Protein AF-A0A518LMN0-F1 (afdb_monomer)

Foldseek 3Di:
DALLPCQLDPDDPPQDAVDAQAQDDLDEDDVVVPDDDDRNHPLCRQPVDAAAHEYEYQDDDENEYPEERENECGENYEYEQLNHPAQTYAYEQAEYEYELYESYHYALYEFADQPHDPVDPPDAPTERYEYYYDPNGYESYEDAQAEFENGLAESYEHEDRYARYEYALAEWAFYAPPHHQATYHYDDDAGDLRHEYEYALYEQFLGEPNSDEDEAAEEYEAALYEFYDYLEQHAWAHNVFAATYQYEAELYEYEWEFDDDPPGTFTHFNYAADEDCGRDDDDPPDPHHYHHFQPLRYEYDQYHYWYAYLVVQDIDDQPDPPSQQRDDDPDVVRPDRDGRDDCRNHDHDHDDRDPDDHDRSVCSLVSSLVRHHSFNPDPDGDHDPVRVLRSQRSVSGNPGPPSDRPPCPPDPCPVAWDEWAWDPPDFAAEAAAQKDKTFTDHIPLFQKKFKFKDQDPDRDDTDDMDRDRIDIHHDHDAQGKMKMWMWGAHPVGHIDIYDIGIYTHD

Solvent-accessible surface area (backbone atoms only — not comparable to full-atom values): 25318 Å² total; per-residue (Å²): 71,54,72,32,69,58,30,61,52,83,64,57,94,77,48,45,75,91,66,47,44,55,18,66,45,46,59,63,59,38,68,94,78,66,45,73,83,48,85,33,12,58,59,34,54,46,69,73,50,79,66,41,36,29,38,42,28,44,31,51,42,65,32,49,36,74,46,73,45,58,41,60,72,41,42,44,37,36,39,33,18,61,64,19,66,69,58,27,28,30,37,22,40,26,29,39,33,43,29,30,27,34,23,32,38,41,29,20,38,31,26,22,16,36,51,64,59,91,89,66,78,83,67,81,72,31,23,9,34,36,39,38,11,74,86,84,16,28,32,22,28,34,41,35,24,23,27,28,14,22,1,27,15,25,8,37,32,56,38,31,38,35,34,25,40,29,45,27,25,19,29,37,28,19,7,13,68,97,48,58,14,14,17,35,30,25,82,88,59,62,35,29,76,62,23,35,39,35,41,32,30,23,36,35,18,36,20,47,32,54,31,29,32,46,32,9,48,15,38,37,42,40,30,32,28,37,39,23,46,41,67,37,41,33,46,41,26,16,51,71,30,59,38,40,40,32,30,33,44,36,18,26,39,39,41,34,50,37,45,73,52,106,83,56,68,42,62,54,41,66,59,45,35,38,69,35,97,73,21,60,76,70,59,98,82,54,96,64,40,37,20,38,70,75,70,40,29,38,17,73,47,70,56,45,73,46,38,33,37,69,89,79,49,42,76,48,81,65,97,54,91,49,89,64,46,67,64,68,54,96,45,92,75,72,87,56,90,63,70,39,41,55,73,57,38,53,25,92,65,69,65,95,67,52,63,52,92,79,65,57,48,88,51,30,56,63,52,23,75,73,58,33,13,31,52,39,88,55,99,78,53,44,74,46,72,65,59,45,48,48,57,45,44,48,63,69,46,80,81,38,65,71,82,66,48,20,54,60,84,55,61,69,85,78,81,44,17,35,62,33,46,78,56,35,75,48,74,68,37,66,66,36,60,44,62,39,64,38,33,36,51,82,42,39,66,45,64,35,33,40,33,26,66,39,76,58,83,81,78,84,63,77,70,49,74,41,77,57,53,59,49,75,50,67,86,50,61,63,71,35,61,35,37,35,37,41,28,22,24,26,94,83,73,38,71,22,63,31,71,81,39,34,34,24,25,68

Secondary structure (DSSP, 8-state):
--GGGGTTSS--TT--TTSPEEE-------GGGTPPP-TTSHHIIIIIS-SSEEEEE---EEEE-SS-EEEES-EEEEEE-TT--SS-EEEESS-EEEES-EEEEEES-EEETTS--TT----TT--SEEEE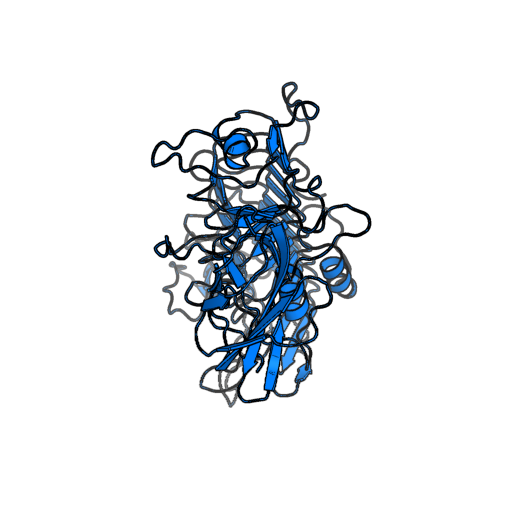EEEEEEEEEEEES-EEEEESSEEEEEEEEEEEEEEES-EEEEEBTTS--EEEE--SS---TT-EEEEES-EEES--EEEEEEESSSEEEEES-EEE--SSSEEEE-SSSS---EEEEES-EEEEEPEEETTEEEPPPSEE-EEESS-PPPPTT-SS-EEETT---EEEES-EEEEEETTTTEEEPPS-S-TT-----SSSS------SS-GGGB-SSPPS--------HHHHHHHHHHH-SS--SSSSPPP-HHHHHHHHHHT--TTSPP---BS--S---SSS--PPEEEESPTTEEEE-SSEEEEEEPPSS-SEEEEEEESSSS--S--EEESSSEEEE-SPPTT-EEEEEEEEE-TT--EEEPPPEEEEE-

Mean predicted aligned error: 13.54 Å

Radius of gyration: 25.13 Å; Cα contacts (8 Å, |Δi|>4): 1481; chains: 1; bounding box: 76×49×68 Å

Structure (mmCIF, N/CA/C/O backbone):
data_AF-A0A518LMN0-F1
#
_entry.id   AF-A0A518LMN0-F1
#
loop_
_atom_site.group_PDB
_atom_site.id
_atom_site.type_symbol
_atom_site.label_atom_id
_atom_site.label_alt_id
_atom_site.label_comp_id
_atom_site.label_asym_id
_atom_site.label_entity_id
_atom_site.label_seq_id
_atom_site.pdbx_PDB_ins_code
_atom_site.Cartn_x
_atom_site.Cartn_y
_atom_site.Cartn_z
_atom_site.occupancy
_atom_site.B_iso_or_equiv
_atom_site.auth_seq_id
_atom_site.auth_comp_id
_atom_site.auth_asym_id
_atom_site.auth_atom_id
_atom_site.pdbx_PDB_model_num
ATOM 1 N N . MET A 1 1 ? 21.928 -3.573 5.465 1.00 40.38 1 MET A N 1
ATOM 2 C CA . MET A 1 1 ? 20.722 -4.036 6.125 1.00 40.38 1 MET A CA 1
ATOM 3 C C . MET A 1 1 ? 19.732 -2.904 5.926 1.00 40.38 1 MET A C 1
ATOM 5 O O . MET A 1 1 ? 20.201 -1.773 5.931 1.00 40.38 1 MET A O 1
ATOM 9 N N . GLY A 1 2 ? 18.452 -3.187 5.622 1.00 37.78 2 GLY A N 1
ATOM 10 C CA . GLY A 1 2 ? 17.406 -2.208 5.219 1.00 37.78 2 GLY A CA 1
ATOM 11 C C . GLY A 1 2 ? 17.440 -0.852 5.948 1.00 37.78 2 GLY A C 1
A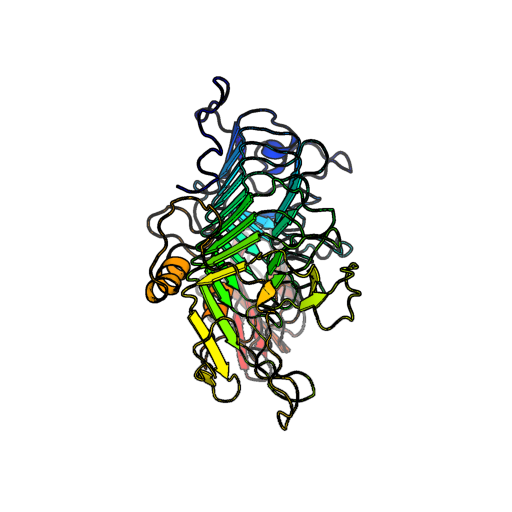TOM 12 O O . GLY A 1 2 ? 17.620 -0.848 7.163 1.00 37.78 2 GLY A O 1
ATOM 13 N N . TRP A 1 3 ? 17.234 0.280 5.251 1.00 48.94 3 TRP A N 1
ATOM 14 C CA . TRP A 1 3 ? 17.321 1.637 5.838 1.00 48.94 3 TRP A CA 1
ATOM 15 C C . TRP A 1 3 ? 16.289 1.904 6.938 1.00 48.94 3 TRP A C 1
ATOM 17 O O . TRP A 1 3 ? 16.571 2.699 7.824 1.00 48.94 3 TRP A O 1
ATOM 27 N N . ALA A 1 4 ? 15.135 1.235 6.940 1.00 51.00 4 ALA A N 1
ATOM 28 C CA . ALA A 1 4 ? 14.146 1.409 8.002 1.00 51.00 4 ALA A CA 1
ATOM 29 C C . ALA A 1 4 ? 14.319 0.450 9.193 1.00 51.00 4 ALA A C 1
ATOM 31 O O . ALA A 1 4 ? 13.495 0.478 10.095 1.00 51.00 4 ALA A O 1
ATOM 32 N N . LYS A 1 5 ? 15.407 -0.338 9.295 1.00 58.00 5 LYS A N 1
ATOM 33 C CA . LYS A 1 5 ? 15.722 -1.075 10.544 1.00 58.00 5 LYS A CA 1
ATOM 34 C C . LYS A 1 5 ? 15.899 -0.163 11.772 1.00 58.00 5 LYS A C 1
ATOM 36 O O . LYS A 1 5 ? 15.928 -0.674 12.888 1.00 58.00 5 LYS A O 1
ATOM 41 N N . TYR A 1 6 ? 16.039 1.149 11.567 1.00 56.25 6 TYR A N 1
ATOM 42 C CA . TYR A 1 6 ? 16.053 2.147 12.637 1.00 56.25 6 TYR A CA 1
ATOM 43 C C . TYR A 1 6 ? 14.663 2.510 13.151 1.00 56.25 6 TYR A C 1
ATOM 45 O O . TYR A 1 6 ? 14.564 2.969 14.283 1.00 56.25 6 TYR A O 1
ATOM 53 N N . ALA A 1 7 ? 13.602 2.285 12.368 1.00 62.97 7 ALA A N 1
ATOM 54 C CA . ALA A 1 7 ? 12.252 2.503 12.856 1.00 62.97 7 ALA A CA 1
ATOM 55 C C . ALA A 1 7 ? 12.039 1.609 14.073 1.00 62.97 7 ALA A C 1
ATOM 57 O O . ALA A 1 7 ? 12.182 0.384 13.996 1.00 62.97 7 ALA A O 1
ATOM 58 N N . PHE A 1 8 ? 11.716 2.239 15.201 1.00 75.19 8 PHE A N 1
ATOM 59 C CA . PHE A 1 8 ? 11.552 1.552 16.479 1.00 75.19 8 PHE A CA 1
ATOM 60 C C . PHE A 1 8 ? 12.832 0.942 17.079 1.00 75.19 8 PHE A C 1
ATOM 62 O O . PHE A 1 8 ? 12.748 0.143 18.015 1.00 75.19 8 PHE A O 1
ATOM 69 N N . HIS A 1 9 ? 14.014 1.309 16.581 1.00 69.81 9 HIS A N 1
ATOM 70 C CA . HIS A 1 9 ? 15.275 1.004 17.251 1.00 69.81 9 HIS A CA 1
ATOM 71 C C . HIS A 1 9 ? 15.355 1.819 18.544 1.00 69.81 9 HIS A C 1
ATOM 73 O O . HIS A 1 9 ? 15.104 3.017 18.518 1.00 69.81 9 HIS A O 1
ATOM 79 N N . GLU A 1 10 ? 15.674 1.165 19.664 1.00 79.56 10 GLU A N 1
ATOM 80 C CA . GLU A 1 10 ? 15.768 1.809 20.986 1.00 79.56 10 GLU A CA 1
ATOM 81 C C . GLU A 1 10 ? 14.533 2.669 21.337 1.00 79.56 10 GLU A C 1
ATOM 83 O O . GLU A 1 10 ? 14.646 3.886 21.501 1.00 79.56 10 GLU A O 1
ATOM 88 N N . PRO A 1 11 ? 13.331 2.066 21.458 1.00 85.12 11 PRO A N 1
ATOM 89 C CA . PRO A 1 11 ? 12.142 2.827 21.813 1.00 85.12 11 PRO A CA 1
ATOM 90 C C . PRO A 1 11 ? 12.338 3.532 23.165 1.00 85.12 11 PRO A C 1
ATOM 92 O O . PRO A 1 11 ? 13.039 3.010 24.042 1.00 85.12 11 PRO A O 1
ATOM 95 N N . PRO A 1 12 ? 11.722 4.709 23.364 1.00 89.25 12 PRO A N 1
ATOM 96 C CA . PRO A 1 12 ? 11.921 5.486 24.577 1.00 89.25 12 PRO A CA 1
ATOM 97 C C . PRO A 1 12 ? 11.398 4.728 25.804 1.00 89.25 12 PRO A C 1
ATOM 99 O O . PRO A 1 12 ? 10.526 3.866 25.702 1.00 89.25 12 PRO A O 1
ATOM 102 N N . SER A 1 13 ? 11.904 5.059 26.996 1.00 89.38 13 SER A N 1
ATOM 103 C CA . SER A 1 13 ? 11.555 4.353 28.241 1.00 89.38 13 SER A CA 1
ATOM 104 C C . SER A 1 13 ? 10.067 4.414 28.603 1.00 89.38 13 SER A C 1
ATOM 106 O O . SER A 1 13 ? 9.601 3.600 29.395 1.00 89.38 13 SER A O 1
ATOM 108 N N . ASN A 1 14 ? 9.326 5.362 28.025 1.00 88.25 14 ASN A N 1
ATOM 109 C CA . ASN A 1 14 ? 7.880 5.500 28.162 1.00 88.25 14 ASN A CA 1
ATOM 110 C C . ASN A 1 14 ? 7.071 4.743 27.090 1.00 88.25 14 ASN A C 1
ATOM 112 O O . ASN A 1 14 ? 5.850 4.868 27.071 1.00 88.25 14 ASN A O 1
ATOM 116 N N . TYR A 1 15 ? 7.709 3.961 26.216 1.00 90.94 15 TYR A N 1
ATOM 117 C CA . TYR A 1 15 ? 7.020 3.018 25.340 1.00 90.94 15 TYR A CA 1
ATOM 118 C C . TYR A 1 15 ? 6.738 1.713 26.095 1.00 90.94 15 TYR A C 1
ATOM 120 O O . TYR A 1 15 ? 7.644 0.920 26.366 1.00 90.94 15 TYR A O 1
ATOM 128 N N . TYR A 1 16 ? 5.466 1.468 26.414 1.00 89.19 16 TYR A N 1
ATOM 129 C CA . TYR A 1 16 ? 5.036 0.306 27.195 1.00 89.19 16 TYR A CA 1
ATOM 130 C C . TYR A 1 16 ? 4.212 -0.671 26.340 1.00 89.19 16 TYR A C 1
ATOM 132 O O . TYR A 1 16 ? 2.983 -0.612 26.341 1.00 89.19 16 TYR A O 1
ATOM 140 N N . PRO A 1 17 ? 4.840 -1.629 25.631 1.00 86.94 17 PRO A N 1
ATOM 141 C CA . PRO A 1 17 ? 4.113 -2.567 24.768 1.00 86.94 17 PRO A CA 1
ATOM 142 C C . PRO A 1 17 ? 3.190 -3.525 25.542 1.00 86.94 17 PRO A C 1
ATOM 144 O O . PRO A 1 17 ? 2.320 -4.153 24.945 1.00 86.94 17 PRO A O 1
ATOM 147 N N . SER A 1 18 ? 3.361 -3.645 26.864 1.00 89.44 18 SER A N 1
ATOM 148 C CA . SER A 1 18 ? 2.467 -4.394 27.756 1.00 89.44 18 SER A CA 1
ATOM 149 C C . SER A 1 18 ? 1.136 -3.685 28.035 1.00 89.44 18 SER A C 1
ATOM 151 O O . SER A 1 18 ? 0.217 -4.325 28.541 1.00 89.44 18 SER A O 1
ATOM 153 N N . MET A 1 19 ? 1.018 -2.396 27.699 1.00 92.06 19 MET A N 1
ATOM 154 C CA . MET A 1 19 ? -0.193 -1.584 27.850 1.00 92.06 19 MET A CA 1
ATOM 155 C C . MET A 1 19 ? -0.598 -0.984 26.491 1.00 92.06 19 MET A C 1
ATOM 157 O O . MET A 1 19 ? -0.478 0.223 26.288 1.00 92.06 19 MET A O 1
ATOM 161 N N . PRO A 1 20 ? -1.017 -1.815 25.518 1.00 96.44 20 PRO A N 1
ATOM 162 C CA . PRO A 1 20 ? -1.385 -1.324 24.196 1.00 96.44 20 PRO A CA 1
ATOM 163 C C . PRO A 1 20 ? -2.714 -0.559 24.216 1.00 96.44 20 PRO A C 1
ATOM 165 O O . PRO A 1 20 ? -3.603 -0.878 25.007 1.00 96.44 20 PRO A O 1
ATOM 168 N N . CYS A 1 21 ? -2.897 0.356 23.262 1.00 97.75 21 CYS A N 1
ATOM 169 C CA . CYS A 1 21 ? -4.238 0.781 22.873 1.00 97.75 21 CYS A CA 1
ATOM 170 C C . CYS A 1 21 ? -4.867 -0.335 22.038 1.00 97.75 21 CYS A C 1
ATOM 172 O O . CYS A 1 21 ? -4.325 -0.719 20.997 1.00 97.75 21 CYS A O 1
ATOM 174 N N . VAL A 1 22 ? -5.960 -0.912 22.528 1.00 98.00 22 VAL A N 1
ATOM 175 C CA . VAL A 1 22 ? -6.594 -2.076 21.905 1.00 98.00 22 VAL A CA 1
ATOM 176 C C . VAL A 1 22 ? -7.774 -1.623 21.063 1.00 98.00 22 VAL A C 1
ATOM 178 O O . VAL A 1 22 ? -8.731 -1.076 21.599 1.00 98.00 22 VAL A O 1
ATOM 181 N N . VAL A 1 23 ? -7.733 -1.930 19.767 1.00 98.25 23 VAL A N 1
ATOM 182 C CA . VAL A 1 23 ? -8.883 -1.764 18.873 1.00 98.25 23 VAL A CA 1
ATOM 183 C C . VAL A 1 23 ? -9.710 -3.045 18.906 1.00 98.25 23 VAL A C 1
ATOM 185 O O . VAL A 1 23 ? -9.227 -4.114 18.512 1.00 98.25 23 VAL A O 1
ATOM 188 N N . SER A 1 24 ? -10.931 -2.950 19.421 1.00 95.94 24 SER A N 1
ATOM 189 C CA . SER A 1 24 ? -11.830 -4.071 19.715 1.00 95.94 24 SER A CA 1
ATOM 190 C C . SER A 1 24 ? -13.135 -4.045 18.919 1.00 95.94 24 SER A C 1
ATOM 192 O O . SER A 1 24 ? -13.810 -5.072 18.857 1.00 95.94 24 SER A O 1
ATOM 194 N N . ASN A 1 25 ? -13.471 -2.921 18.285 1.00 95.50 25 ASN A N 1
ATOM 195 C CA . ASN A 1 25 ? -14.646 -2.756 17.432 1.00 95.50 25 ASN A CA 1
ATOM 196 C C . ASN A 1 25 ? -14.272 -2.089 16.095 1.00 95.50 25 ASN A C 1
ATOM 198 O O . ASN A 1 25 ? -13.157 -1.590 15.928 1.00 95.50 25 ASN A O 1
ATOM 202 N N . GLY A 1 26 ? -15.200 -2.147 15.137 1.00 95.31 26 GLY A N 1
ATOM 203 C CA . GLY A 1 26 ? -15.067 -1.533 13.813 1.00 95.31 26 GLY A CA 1
ATOM 204 C C . GLY A 1 26 ? -15.773 -0.185 13.688 1.00 95.31 26 GLY A C 1
ATOM 205 O O . GLY A 1 26 ? -15.900 0.321 12.575 1.00 95.31 26 GLY A O 1
ATOM 206 N N . ASP A 1 27 ? -16.254 0.366 14.805 1.00 96.00 27 ASP A N 1
ATOM 207 C CA . ASP A 1 27 ? -16.996 1.620 14.816 1.00 96.00 27 ASP A CA 1
ATOM 208 C C . ASP A 1 27 ? -16.055 2.796 14.522 1.00 96.00 27 ASP A C 1
ATOM 210 O O . ASP A 1 27 ? -14.865 2.767 14.850 1.00 96.00 27 ASP A O 1
ATOM 214 N N . ASP A 1 28 ? -16.600 3.849 13.919 1.00 96.50 28 ASP A N 1
ATOM 215 C CA . ASP A 1 28 ? -15.906 5.115 13.697 1.00 96.50 28 ASP A CA 1
ATOM 216 C C . ASP A 1 28 ? -16.814 6.290 14.073 1.00 96.50 28 ASP A C 1
ATOM 218 O O . ASP A 1 28 ? -18.045 6.202 13.990 1.00 96.50 28 ASP A O 1
ATOM 222 N N . TYR A 1 29 ? -16.198 7.403 14.458 1.00 95.00 29 TYR A N 1
ATOM 223 C CA . TYR A 1 29 ? -16.876 8.660 14.763 1.00 95.00 29 TYR A CA 1
ATOM 224 C C . TYR A 1 29 ? -16.308 9.793 13.906 1.00 95.00 29 TYR A C 1
ATOM 226 O O . TYR A 1 29 ? -15.174 9.727 13.440 1.00 95.00 29 TYR A O 1
ATOM 234 N N . ASN A 1 30 ? -17.103 10.831 13.658 1.00 93.62 30 ASN A N 1
ATOM 235 C CA . ASN A 1 30 ? -16.689 11.996 12.891 1.00 93.62 30 ASN A CA 1
ATOM 236 C C . ASN A 1 30 ? -16.416 13.201 13.815 1.00 93.62 30 ASN A C 1
ATOM 238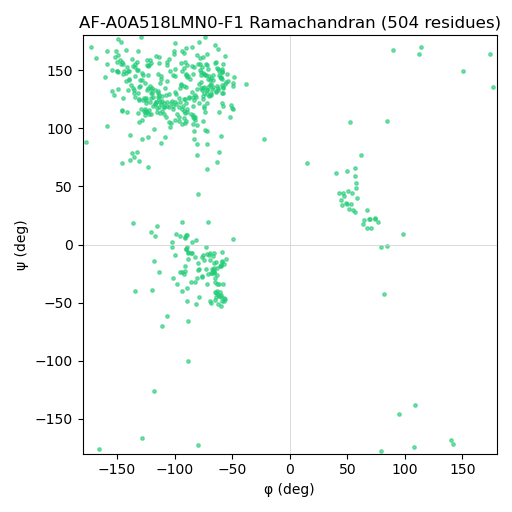 O O . ASN A 1 30 ? -17.361 13.898 14.211 1.00 93.62 30 ASN A O 1
ATOM 242 N N . PRO A 1 31 ? -15.139 13.502 14.123 1.00 92.12 31 PRO A N 1
ATOM 243 C CA . PRO A 1 31 ? -14.789 14.647 14.959 1.00 92.12 31 PRO A CA 1
ATOM 244 C C . PRO A 1 31 ? -15.137 15.995 14.305 1.00 92.12 31 PRO A C 1
ATOM 246 O O . PRO A 1 31 ? -15.363 16.972 15.012 1.00 92.12 31 PRO A O 1
ATOM 249 N N . GLU A 1 32 ? -15.260 16.071 12.972 1.00 90.12 32 GLU A N 1
ATOM 250 C CA . GLU A 1 32 ? -15.580 17.319 12.253 1.00 90.12 32 GLU A CA 1
ATOM 251 C C . GLU A 1 32 ? -17.001 17.829 12.540 1.00 90.12 32 GLU A C 1
ATOM 253 O O . GLU A 1 32 ? -17.289 19.014 12.362 1.00 90.12 32 GLU A O 1
ATOM 258 N N . ILE A 1 33 ? -17.886 16.946 13.007 1.00 92.44 33 ILE A N 1
ATOM 259 C CA . ILE A 1 33 ? -19.251 17.279 13.433 1.00 92.44 33 ILE A CA 1
ATOM 260 C C . ILE A 1 33 ? -19.474 17.030 14.932 1.00 92.44 33 ILE A C 1
ATOM 262 O O . ILE A 1 33 ? -20.616 17.043 15.387 1.00 92.44 33 ILE A O 1
ATOM 266 N N . ASN A 1 34 ? -18.391 16.875 15.702 1.00 94.06 34 ASN A N 1
ATOM 267 C CA . ASN A 1 34 ? -18.394 16.647 17.151 1.00 94.06 34 ASN A CA 1
ATOM 268 C C . ASN A 1 34 ? -19.174 15.394 17.590 1.00 94.06 34 ASN A C 1
ATOM 270 O O . ASN A 1 34 ? -19.890 15.431 18.591 1.00 94.06 34 ASN A O 1
ATOM 274 N N . GLU A 1 35 ? -19.070 14.288 16.848 1.00 96.56 35 GLU A N 1
ATOM 275 C CA . GLU A 1 35 ? -19.486 12.995 17.399 1.00 96.56 35 GLU A CA 1
ATOM 276 C C . GLU A 1 35 ? -18.561 12.593 18.560 1.00 96.56 35 GLU A C 1
ATOM 278 O O . GLU A 1 35 ? -17.353 12.826 18.507 1.00 96.56 35 GLU A O 1
ATOM 283 N N . GLU A 1 36 ? -19.133 11.989 19.604 1.00 97.69 36 GLU A N 1
ATOM 284 C CA . GLU A 1 36 ? -18.381 11.558 20.787 1.00 97.69 36 GLU A CA 1
ATOM 285 C C . GLU A 1 36 ? -17.337 10.483 20.432 1.00 97.69 36 GLU A C 1
ATOM 287 O O . GLU A 1 36 ? -17.670 9.533 19.711 1.00 97.69 36 GLU A O 1
ATOM 292 N N . PRO A 1 37 ? -16.100 10.578 20.961 1.00 98.00 37 PRO A N 1
ATOM 293 C CA . PRO A 1 37 ? -15.084 9.557 20.754 1.00 98.00 37 PRO A CA 1
ATOM 294 C C . PRO A 1 37 ? -15.521 8.172 21.237 1.00 98.00 37 PRO A C 1
ATOM 296 O O . PRO A 1 37 ? -16.044 8.005 22.340 1.00 98.00 37 PRO A O 1
ATOM 299 N N . ILE A 1 38 ? -15.253 7.152 20.421 1.00 98.44 38 ILE A N 1
ATOM 300 C CA . ILE A 1 38 ? -15.635 5.764 20.709 1.00 98.44 38 ILE A CA 1
ATOM 301 C C . ILE A 1 38 ? -14.408 4.986 21.187 1.00 98.44 38 ILE A C 1
ATOM 303 O O . ILE A 1 38 ? -13.555 4.603 20.384 1.00 98.44 38 ILE A O 1
ATOM 307 N N . GLU A 1 39 ? -14.313 4.716 22.490 1.00 97.69 39 GLU A N 1
ATOM 308 C CA . GLU A 1 39 ? -13.253 3.863 23.041 1.00 97.69 39 GLU A CA 1
ATOM 309 C C . GLU A 1 39 ? -13.229 2.478 22.369 1.00 97.69 39 GLU A C 1
ATOM 311 O O . GLU A 1 39 ? -14.259 1.866 22.078 1.00 97.69 39 GLU A O 1
ATOM 316 N N . GLY A 1 40 ? -12.024 1.965 22.111 1.00 97.12 40 GLY A N 1
ATOM 317 C CA . GLY A 1 40 ? -11.833 0.690 21.414 1.00 97.12 40 GLY A CA 1
ATOM 318 C C . GLY A 1 40 ? -11.983 0.757 19.889 1.00 97.12 40 GLY A C 1
ATOM 319 O O . GLY A 1 40 ? -11.757 -0.263 19.235 1.00 97.12 40 GLY A O 1
ATOM 320 N N . SER A 1 41 ? -12.303 1.921 19.315 1.00 98.56 41 SER A N 1
ATOM 321 C CA . SER A 1 41 ? -12.217 2.156 17.867 1.00 98.56 41 SER A CA 1
ATOM 322 C C . SER A 1 41 ? -10.775 2.413 17.416 1.00 98.56 41 SER A C 1
ATOM 324 O O . SER A 1 41 ? -9.901 2.793 18.205 1.00 98.56 41 SER A O 1
ATOM 326 N N . LEU A 1 42 ? -10.515 2.244 16.114 1.00 98.62 42 LEU A N 1
ATOM 327 C CA . LEU A 1 42 ? -9.215 2.592 15.536 1.00 98.62 42 LEU A CA 1
ATOM 328 C C . LEU A 1 42 ? -8.947 4.096 15.635 1.00 98.62 42 LEU A C 1
ATOM 330 O O . LEU A 1 42 ? -7.831 4.478 15.984 1.00 98.62 42 LEU A O 1
ATOM 334 N N . ARG A 1 43 ? -9.959 4.935 15.372 1.00 98.44 43 ARG A N 1
ATOM 335 C CA . ARG A 1 43 ? -9.821 6.391 15.454 1.00 98.44 43 ARG A CA 1
ATOM 336 C C . ARG A 1 43 ? -9.421 6.848 16.843 1.00 98.44 43 ARG A C 1
ATOM 338 O O . ARG A 1 43 ? -8.452 7.587 16.958 1.00 98.44 43 ARG A O 1
ATOM 345 N N . TYR A 1 44 ? -10.057 6.319 17.884 1.00 98.69 44 TYR A N 1
ATOM 346 C CA . TYR A 1 44 ? -9.708 6.657 19.262 1.00 98.69 44 TYR A CA 1
ATOM 347 C C . TYR A 1 44 ? -8.226 6.381 19.567 1.00 98.69 44 TYR A C 1
ATOM 349 O O . TYR A 1 44 ? -7.516 7.236 20.093 1.00 98.69 44 TYR A O 1
ATOM 357 N N . CYS A 1 45 ? -7.712 5.210 19.175 1.00 98.50 45 CYS A N 1
ATOM 358 C CA . CYS A 1 45 ? -6.301 4.872 19.392 1.00 98.50 45 CYS A CA 1
ATOM 359 C C . CYS A 1 45 ? -5.310 5.745 18.601 1.00 98.50 45 CYS A C 1
ATOM 361 O O . CYS A 1 45 ? -4.138 5.840 18.983 1.00 98.50 45 CYS A O 1
ATOM 363 N N . ILE A 1 46 ? -5.755 6.331 17.490 1.00 98.44 46 ILE A N 1
ATOM 364 C CA . ILE A 1 46 ? -4.936 7.161 16.606 1.00 98.44 46 ILE A CA 1
ATOM 365 C C . ILE A 1 46 ? -4.977 8.631 17.033 1.00 98.44 46 ILE A C 1
ATOM 367 O O . ILE A 1 46 ? -3.907 9.221 17.151 1.00 98.44 46 ILE A O 1
ATOM 371 N N . GLU A 1 47 ? -6.166 9.187 17.283 1.00 97.50 47 GLU A N 1
ATOM 372 C CA . GLU A 1 47 ? -6.398 10.631 17.445 1.00 97.50 47 GLU A CA 1
ATOM 373 C C . GLU A 1 47 ? -6.537 11.067 18.919 1.00 97.50 47 GLU A C 1
ATOM 375 O O . GLU A 1 47 ? -6.144 12.182 19.249 1.00 97.50 47 GLU A O 1
ATOM 380 N N . GLU A 1 48 ? -7.012 10.202 19.828 1.00 97.31 48 GLU A N 1
ATOM 381 C CA . GLU A 1 48 ? -7.224 10.567 21.248 1.00 97.31 48 GLU A CA 1
ATOM 382 C C . GLU A 1 48 ? -6.065 10.141 22.158 1.00 97.31 48 GLU A C 1
ATOM 384 O O . GLU A 1 48 ? -5.739 10.803 23.147 1.00 97.31 48 GLU A O 1
ATOM 389 N N . VAL A 1 49 ? -5.426 9.010 21.846 1.00 96.69 49 VAL A N 1
ATOM 390 C CA . VAL A 1 49 ? -4.271 8.511 22.604 1.00 96.69 49 VAL A CA 1
ATOM 391 C C . VAL A 1 49 ? -2.994 9.068 21.990 1.00 96.69 49 VAL A C 1
ATOM 393 O O . VAL A 1 49 ? -2.745 8.851 20.810 1.00 96.69 49 VAL A O 1
ATOM 396 N N . THR A 1 50 ? -2.153 9.723 22.792 1.00 95.06 50 THR A N 1
ATOM 397 C CA . THR A 1 50 ? -0.922 10.392 22.329 1.00 95.06 50 THR A CA 1
ATOM 398 C C . THR A 1 50 ? 0.352 9.737 22.865 1.00 95.06 50 THR A C 1
ATOM 400 O O . THR A 1 50 ? 0.336 8.999 23.856 1.00 95.06 50 THR A O 1
ATOM 403 N N . GLY A 1 51 ? 1.482 10.013 22.210 1.00 94.69 51 GLY A N 1
ATOM 404 C CA . GLY A 1 51 ? 2.809 9.549 22.615 1.00 94.69 51 GLY A CA 1
ATOM 405 C C . GLY A 1 51 ? 3.134 8.094 22.232 1.00 94.69 51 GLY A C 1
ATOM 406 O O . GLY A 1 51 ? 2.327 7.409 21.595 1.00 94.69 51 GLY A O 1
ATOM 407 N N . PRO A 1 52 ? 4.327 7.591 22.612 1.00 96.50 52 PRO A N 1
ATOM 408 C CA . PRO A 1 52 ? 4.809 6.272 22.200 1.00 96.50 52 PRO A CA 1
ATOM 409 C C . PRO A 1 52 ? 3.861 5.140 22.602 1.00 96.50 52 PRO A C 1
ATOM 411 O O . PRO A 1 52 ? 3.624 4.913 23.789 1.00 96.50 52 PRO A O 1
ATOM 414 N N . ARG A 1 53 ? 3.339 4.386 21.625 1.00 96.81 53 ARG A N 1
ATOM 415 C CA . ARG A 1 53 ? 2.297 3.380 21.886 1.00 96.81 53 ARG A CA 1
ATOM 416 C C . ARG A 1 53 ? 2.254 2.239 20.878 1.00 96.81 53 ARG A C 1
ATOM 418 O O . ARG A 1 53 ? 2.585 2.385 19.702 1.00 96.81 53 ARG A O 1
ATOM 425 N N . LEU A 1 54 ? 1.817 1.080 21.365 1.00 97.44 54 LEU A N 1
ATOM 426 C CA . LEU A 1 54 ? 1.396 -0.042 20.532 1.00 97.44 54 LEU A CA 1
ATOM 427 C C . LEU A 1 54 ? -0.116 0.058 20.327 1.00 97.44 54 LEU A C 1
ATOM 429 O O . LEU A 1 54 ? -0.873 -0.077 21.285 1.00 97.44 54 LEU A O 1
ATOM 433 N N . ILE A 1 55 ? -0.547 0.245 19.086 1.00 98.31 55 ILE A N 1
ATOM 434 C CA . ILE A 1 55 ? -1.936 0.094 18.662 1.00 98.31 55 ILE A CA 1
ATOM 435 C C . ILE A 1 55 ? -2.116 -1.351 18.202 1.00 98.31 55 ILE A C 1
ATOM 437 O O . ILE A 1 55 ? -1.636 -1.771 17.144 1.00 98.31 55 ILE A O 1
ATOM 441 N N . LYS A 1 56 ? -2.771 -2.129 19.060 1.00 96.62 56 LYS A N 1
ATOM 442 C CA . LYS A 1 56 ? -3.043 -3.549 18.869 1.00 96.62 56 LYS A CA 1
ATOM 443 C C . LYS A 1 56 ? -4.447 -3.709 18.299 1.00 96.62 56 LYS A C 1
ATOM 445 O O . LYS A 1 56 ? -5.427 -3.547 19.025 1.00 96.62 56 LYS A O 1
ATOM 450 N N . VAL A 1 57 ? -4.545 -4.049 17.017 1.00 96.81 57 VAL A N 1
ATOM 451 C CA . VAL A 1 57 ? -5.838 -4.248 16.359 1.00 96.81 57 VAL A CA 1
ATOM 452 C C . VAL A 1 57 ? -6.262 -5.706 16.494 1.00 96.81 57 VAL A C 1
ATOM 454 O O . VAL A 1 57 ? -5.690 -6.591 15.863 1.00 96.81 57 VAL A O 1
ATOM 457 N N . ASN A 1 58 ? -7.245 -5.950 17.365 1.00 93.06 58 ASN A N 1
ATOM 458 C CA . ASN A 1 58 ? -7.857 -7.268 17.562 1.00 93.06 58 ASN A CA 1
ATOM 459 C C . ASN A 1 58 ? -9.109 -7.451 16.698 1.00 93.06 58 ASN A C 1
ATOM 461 O O . ASN A 1 58 ? -9.518 -8.584 16.442 1.00 93.06 58 ASN A O 1
ATOM 465 N N . TYR A 1 59 ? -9.742 -6.349 16.296 1.00 91.88 59 TYR A N 1
ATOM 466 C CA . TYR A 1 59 ? -10.940 -6.383 15.474 1.00 91.88 59 TYR A CA 1
ATOM 467 C C . TYR A 1 59 ? -10.649 -6.997 14.095 1.00 91.88 59 TYR A C 1
ATOM 469 O O . TYR A 1 59 ? -9.681 -6.633 13.426 1.00 91.88 59 TYR A O 1
ATOM 477 N N . ASN A 1 60 ? -11.497 -7.938 13.679 1.00 88.88 60 ASN A N 1
ATOM 478 C CA . ASN A 1 60 ? -11.485 -8.537 12.349 1.00 88.88 60 ASN A CA 1
ATOM 479 C C . ASN A 1 60 ? -12.739 -8.093 11.599 1.00 88.88 60 ASN A C 1
ATOM 481 O O . ASN A 1 60 ? -13.846 -8.386 12.048 1.00 88.88 60 ASN A O 1
ATOM 485 N N . GLY A 1 61 ? -12.559 -7.431 10.460 1.00 87.12 61 GLY A N 1
ATOM 486 C CA . GLY A 1 61 ? -13.663 -6.911 9.664 1.00 87.12 61 GLY A CA 1
ATOM 487 C C . GLY A 1 61 ? -13.375 -5.534 9.082 1.00 87.12 61 GLY A C 1
ATOM 488 O O . GLY A 1 61 ? -12.238 -5.051 9.093 1.00 87.12 61 GLY A O 1
ATOM 489 N N . GLU A 1 62 ? -14.432 -4.924 8.558 1.00 90.50 62 GLU A N 1
ATOM 490 C CA . GLU A 1 62 ? -14.419 -3.568 8.020 1.00 90.50 62 GLU A CA 1
ATOM 491 C C . GLU A 1 62 ? -14.399 -2.536 9.158 1.00 90.50 62 GLU A C 1
ATOM 493 O O . GLU A 1 62 ? -15.230 -2.576 10.058 1.00 90.50 62 GLU A O 1
ATOM 498 N N . ILE A 1 63 ? -13.451 -1.603 9.095 1.00 94.25 63 ILE A N 1
ATOM 499 C CA . ILE A 1 63 ? -13.404 -0.377 9.893 1.00 94.25 63 ILE A CA 1
ATOM 500 C C . ILE A 1 63 ? -13.723 0.753 8.918 1.00 94.25 63 ILE A C 1
ATOM 502 O O . ILE A 1 63 ? -12.844 1.238 8.196 1.00 94.25 63 ILE A O 1
ATOM 506 N N . ARG A 1 64 ? -15.004 1.109 8.834 1.00 91.31 64 ARG A N 1
ATOM 507 C CA . ARG A 1 64 ? -15.484 2.091 7.862 1.00 91.31 64 ARG A CA 1
ATOM 508 C C . ARG A 1 64 ? -15.293 3.497 8.405 1.00 91.31 64 ARG A C 1
ATOM 510 O O . ARG A 1 64 ? -15.981 3.900 9.337 1.00 91.31 64 ARG A O 1
ATOM 517 N N . LEU A 1 65 ? -14.390 4.253 7.792 1.00 91.81 65 LEU A N 1
ATOM 518 C CA . LEU A 1 65 ? -14.114 5.620 8.208 1.00 91.81 65 LEU A CA 1
ATOM 519 C C . LEU A 1 65 ? -15.217 6.583 7.749 1.00 91.81 65 LEU A C 1
ATOM 521 O O . LEU A 1 65 ? -15.586 6.595 6.574 1.00 91.81 65 LEU A O 1
ATOM 525 N N . LYS A 1 66 ? -15.687 7.443 8.657 1.00 89.88 66 LYS A N 1
ATOM 526 C CA . LYS A 1 66 ? -16.629 8.538 8.374 1.00 89.88 66 LYS A CA 1
ATOM 527 C C . LYS A 1 66 ? -15.948 9.776 7.779 1.00 89.88 66 LYS A C 1
ATOM 529 O O . LYS A 1 66 ? -16.568 10.525 7.031 1.00 89.88 66 LYS A O 1
ATOM 534 N N . THR A 1 67 ? -14.677 9.994 8.112 1.00 89.50 67 THR A N 1
ATOM 535 C CA . THR A 1 67 ? -13.796 11.028 7.539 1.00 89.50 67 THR A CA 1
ATOM 536 C C . THR A 1 67 ? -12.347 10.530 7.547 1.00 89.50 67 THR A C 1
ATOM 538 O O . THR A 1 67 ? -12.062 9.441 8.045 1.00 89.50 67 THR A O 1
ATOM 541 N N . TRP A 1 68 ? -11.408 11.304 7.003 1.00 90.81 68 TRP A N 1
ATOM 542 C CA . TRP A 1 68 ? -9.979 10.987 7.041 1.00 90.81 68 TRP A CA 1
ATOM 543 C C . TRP A 1 68 ? -9.522 10.623 8.454 1.00 90.81 68 TRP A C 1
ATOM 545 O O . TRP A 1 68 ? -9.876 11.295 9.421 1.00 90.81 68 TRP A O 1
ATOM 555 N N . LEU A 1 69 ? -8.714 9.574 8.558 1.00 96.00 69 LEU A N 1
ATOM 556 C CA . LEU A 1 69 ? -8.093 9.161 9.810 1.00 96.00 69 LEU A CA 1
ATOM 557 C C . LEU A 1 69 ? -6.613 9.526 9.770 1.00 96.00 69 LEU A C 1
ATOM 559 O O . LEU A 1 69 ? -5.906 9.110 8.846 1.00 96.00 69 LEU A O 1
ATOM 563 N N . ARG A 1 70 ? -6.148 10.327 10.733 1.00 95.56 70 ARG A N 1
ATOM 564 C CA . ARG A 1 70 ? -4.813 10.935 10.674 1.00 95.56 70 ARG A CA 1
ATOM 565 C C . ARG A 1 70 ? -4.000 10.597 11.916 1.00 95.56 70 ARG A C 1
ATOM 567 O O . ARG A 1 70 ? -4.308 11.050 13.008 1.00 95.56 70 ARG A O 1
ATOM 574 N N . LEU A 1 71 ? -2.914 9.851 11.728 1.00 98.12 71 LEU A N 1
ATOM 575 C CA . LEU A 1 71 ? -1.813 9.835 12.683 1.00 98.12 71 LEU A CA 1
ATOM 576 C C . LEU A 1 71 ? -0.906 11.023 12.351 1.00 98.12 71 LEU A C 1
ATOM 578 O O . LEU A 1 71 ? -0.259 11.016 11.301 1.00 98.12 71 LEU A O 1
ATOM 582 N N . GLU A 1 72 ? -0.895 12.044 13.202 1.00 97.00 72 GLU A N 1
ATOM 583 C CA . GLU A 1 72 ? -0.240 13.324 12.922 1.00 97.00 72 GLU A CA 1
ATOM 584 C C . GLU A 1 72 ? 0.664 13.764 14.076 1.00 97.00 72 GLU A C 1
ATOM 586 O O . GLU A 1 72 ? 0.266 13.661 15.231 1.00 97.00 72 GLU A O 1
ATOM 591 N N . ASP A 1 73 ? 1.878 14.230 13.756 1.00 96.69 73 ASP A N 1
ATOM 592 C CA . ASP A 1 73 ? 2.869 14.753 14.716 1.00 96.69 73 ASP A CA 1
ATOM 593 C C . ASP A 1 73 ? 3.229 13.783 15.864 1.00 96.69 73 ASP A C 1
ATOM 595 O O . ASP A 1 73 ? 3.619 14.176 16.966 1.00 96.69 73 ASP A O 1
ATOM 599 N N . GLU A 1 74 ? 3.142 12.480 15.595 1.00 96.06 74 GLU A N 1
ATOM 600 C CA . GLU A 1 74 ? 3.384 11.418 16.569 1.00 96.06 74 GLU A CA 1
ATOM 601 C C . GLU A 1 74 ? 4.732 10.724 16.351 1.00 96.06 74 GLU A C 1
ATOM 603 O O . GLU A 1 74 ? 5.354 10.778 15.283 1.00 96.06 74 GLU A O 1
ATOM 608 N N . SER A 1 75 ? 5.232 10.059 17.394 1.00 94.62 75 SER A N 1
ATOM 609 C CA . SER A 1 75 ? 6.477 9.296 17.299 1.00 94.62 75 SER A CA 1
ATOM 610 C C . SER A 1 75 ? 6.448 7.996 18.085 1.00 94.62 75 SER A C 1
ATOM 612 O O . SER A 1 75 ? 5.844 7.923 19.152 1.00 94.62 75 SER A O 1
ATOM 614 N N . TYR A 1 76 ? 7.153 6.978 17.578 1.00 95.50 76 TYR A N 1
ATOM 615 C CA . TYR A 1 76 ? 7.212 5.641 18.184 1.00 95.50 76 TYR A CA 1
ATOM 616 C C . TYR A 1 76 ? 5.822 5.007 18.335 1.00 95.50 76 TYR A C 1
ATOM 618 O O . TYR A 1 76 ? 5.438 4.531 19.408 1.00 95.50 76 TYR A O 1
ATOM 626 N N . VAL A 1 77 ? 5.077 4.962 17.228 1.00 97.50 77 VAL A N 1
ATOM 627 C CA . VAL A 1 77 ? 3.781 4.275 17.154 1.00 97.50 77 VAL A CA 1
ATOM 628 C C . VAL A 1 77 ? 3.899 3.016 16.301 1.00 97.50 77 VAL A C 1
ATOM 630 O O . VAL A 1 77 ? 4.279 3.068 15.130 1.00 97.50 77 VAL A O 1
ATOM 633 N N . LYS A 1 78 ? 3.569 1.864 16.893 1.00 96.81 78 LYS A N 1
ATOM 634 C CA . LYS A 1 78 ? 3.410 0.603 16.158 1.00 96.81 78 LYS A CA 1
ATOM 635 C C . LYS A 1 78 ? 1.923 0.312 16.001 1.00 96.81 78 LYS A C 1
ATOM 637 O O . LYS A 1 78 ? 1.236 0.153 17.001 1.00 96.81 78 LYS A O 1
ATOM 642 N N . ILE A 1 79 ? 1.451 0.172 14.769 1.00 97.94 79 ILE A N 1
ATOM 643 C CA . ILE A 1 79 ? 0.087 -0.233 14.421 1.00 97.94 79 ILE A CA 1
ATOM 644 C C . ILE A 1 79 ? 0.163 -1.626 13.816 1.00 97.94 79 ILE A C 1
ATOM 646 O O . ILE A 1 79 ? 0.902 -1.852 12.855 1.00 97.94 79 ILE A O 1
ATOM 650 N N . THR A 1 80 ? -0.563 -2.580 14.391 1.00 95.75 80 THR A N 1
ATOM 651 C CA . THR A 1 80 ? -0.483 -3.968 13.936 1.00 95.75 80 THR A CA 1
ATOM 652 C C . THR A 1 80 ? -1.819 -4.689 14.024 1.00 95.75 80 THR A C 1
ATOM 654 O O . THR A 1 80 ? -2.430 -4.756 15.094 1.00 95.75 80 THR A O 1
ATOM 657 N N . GLY A 1 81 ? -2.242 -5.260 12.896 1.00 94.00 81 GLY A N 1
ATOM 658 C CA . GLY A 1 81 ? -3.386 -6.167 12.812 1.00 94.00 81 GLY A CA 1
ATOM 659 C C . GLY A 1 81 ? -3.038 -7.637 13.021 1.00 94.00 81 GLY A C 1
ATOM 660 O O . GLY A 1 81 ? -3.914 -8.479 12.876 1.00 94.00 81 GLY A O 1
ATOM 661 N N . GLU A 1 82 ? -1.799 -7.968 13.414 1.00 90.69 82 GLU A N 1
ATOM 662 C CA . GLU A 1 82 ? -1.343 -9.358 13.623 1.00 90.69 82 GLU A CA 1
ATOM 663 C C . GLU A 1 82 ? -2.175 -10.159 14.640 1.00 90.69 82 GLU A C 1
ATOM 665 O O . GLU A 1 82 ? -2.078 -11.383 14.688 1.00 90.69 82 GLU A O 1
ATOM 670 N N . TYR A 1 83 ? -2.970 -9.467 15.460 1.00 87.69 83 TYR A N 1
ATOM 671 C CA . TYR A 1 83 ? -3.796 -10.045 16.516 1.00 87.69 83 TYR A CA 1
ATOM 672 C C . TYR A 1 83 ? -5.267 -10.219 16.132 1.00 87.69 83 TYR A C 1
ATOM 674 O O . TYR A 1 83 ? -6.012 -10.845 16.889 1.00 87.69 83 TYR A O 1
ATOM 682 N N . ALA A 1 84 ? -5.696 -9.687 14.987 1.00 85.69 84 ALA A N 1
ATOM 683 C CA . ALA A 1 84 ? -7.011 -9.990 14.449 1.00 85.69 84 ALA A CA 1
ATOM 684 C C . ALA A 1 84 ? -7.066 -11.467 14.041 1.00 85.69 84 ALA A C 1
ATOM 686 O O . ALA A 1 84 ? -6.075 -12.039 13.598 1.00 85.69 84 ALA A O 1
ATOM 687 N N . THR A 1 85 ? -8.222 -12.108 14.195 1.00 71.00 85 THR A N 1
ATOM 688 C CA . THR A 1 85 ? -8.420 -13.503 13.769 1.00 71.00 85 THR A CA 1
ATOM 689 C C . THR A 1 85 ? -9.244 -13.521 12.488 1.00 71.00 85 THR A C 1
ATOM 691 O O . THR A 1 85 ? -10.281 -12.878 12.449 1.00 71.00 85 THR A O 1
ATOM 694 N N . GLY A 1 86 ? -8.819 -14.230 11.438 1.00 75.62 86 GLY A N 1
ATOM 695 C CA . GLY A 1 86 ? -9.560 -14.308 10.169 1.00 75.62 86 GLY A CA 1
ATOM 696 C C . GLY A 1 86 ? -8.885 -13.549 9.028 1.00 75.62 86 GLY A C 1
ATOM 697 O O . GLY A 1 86 ? -7.671 -13.649 8.871 1.00 75.62 86 GLY A O 1
ATOM 698 N N . ALA A 1 87 ? -9.663 -12.832 8.210 1.00 73.88 87 ALA A N 1
ATOM 699 C CA . ALA A 1 87 ? -9.116 -12.071 7.089 1.00 73.88 87 ALA A CA 1
ATOM 700 C C . ALA A 1 87 ? -8.169 -10.979 7.601 1.00 73.88 87 ALA A C 1
ATOM 702 O O . ALA A 1 87 ? -7.061 -10.851 7.097 1.00 73.88 87 ALA A O 1
ATOM 703 N N . GLY A 1 88 ? -8.541 -10.257 8.655 1.00 82.62 88 GLY A N 1
ATOM 704 C CA . GLY A 1 88 ? -7.789 -9.153 9.250 1.00 82.62 88 GLY A CA 1
ATOM 705 C C . GLY A 1 88 ? -8.516 -7.811 9.085 1.00 82.62 88 GLY A C 1
ATOM 706 O O . GLY A 1 88 ? -9.516 -7.724 8.369 1.00 82.62 88 GLY A O 1
ATOM 707 N N . PRO A 1 89 ? -8.036 -6.754 9.753 1.00 92.06 89 PRO A N 1
ATOM 708 C CA . PRO A 1 89 ? -8.697 -5.454 9.776 1.00 92.06 89 PRO A CA 1
ATOM 709 C C . PRO A 1 89 ? -8.583 -4.738 8.427 1.00 92.06 89 PRO A C 1
ATOM 711 O O . PRO A 1 89 ? -7.495 -4.641 7.847 1.00 92.06 89 PRO A O 1
ATOM 714 N N . THR A 1 90 ? -9.707 -4.211 7.945 1.00 92.88 90 THR A N 1
ATOM 715 C CA . THR A 1 90 ? -9.797 -3.535 6.647 1.00 92.88 90 THR A CA 1
ATOM 716 C C . THR A 1 90 ? -10.389 -2.148 6.801 1.00 92.88 90 THR A C 1
ATOM 718 O O . THR A 1 90 ? -11.567 -2.006 7.095 1.00 92.88 90 THR A O 1
ATOM 721 N N . VAL A 1 91 ? -9.572 -1.123 6.583 1.00 94.44 91 VAL A N 1
ATOM 722 C CA . VAL A 1 91 ? -9.978 0.282 6.620 1.00 94.44 91 VAL A CA 1
ATOM 723 C C . VAL A 1 91 ? -10.593 0.670 5.274 1.00 94.44 91 VAL A C 1
ATOM 725 O O . VAL A 1 91 ? -9.948 0.504 4.234 1.00 94.44 91 VAL A O 1
ATOM 728 N N . THR A 1 92 ? -11.821 1.188 5.287 1.00 90.31 92 THR A N 1
ATOM 729 C CA . THR A 1 92 ? -12.588 1.599 4.092 1.00 90.31 92 THR A CA 1
ATOM 730 C C . THR A 1 92 ? -13.144 3.021 4.244 1.00 90.31 92 THR A C 1
ATOM 732 O O . THR A 1 92 ? -12.945 3.672 5.271 1.00 90.31 92 THR A O 1
ATOM 735 N N . GLY A 1 93 ? -13.840 3.524 3.220 1.00 83.44 93 GLY A N 1
ATOM 736 C CA . GLY A 1 93 ? -14.601 4.778 3.273 1.00 83.44 93 GLY A CA 1
ATOM 737 C C . GLY A 1 93 ? -13.777 6.053 3.071 1.00 83.44 93 GLY A C 1
ATOM 738 O O . GLY A 1 93 ? -14.203 6.939 2.330 1.00 83.44 93 GLY A O 1
ATOM 739 N N . ALA A 1 94 ? -12.589 6.151 3.673 1.00 86.69 94 ALA A N 1
ATOM 740 C CA . ALA A 1 94 ? -11.754 7.352 3.607 1.00 86.69 94 ALA A CA 1
ATOM 741 C C . ALA A 1 94 ? -10.242 7.051 3.602 1.00 86.69 94 ALA A C 1
ATOM 743 O O . ALA A 1 94 ? -9.812 5.906 3.733 1.00 86.69 94 ALA A O 1
ATOM 744 N N . GLU A 1 95 ? -9.430 8.096 3.416 1.00 91.06 95 GLU A N 1
ATOM 745 C CA . GLU A 1 95 ? -7.964 8.013 3.457 1.00 91.06 95 GLU A CA 1
ATOM 746 C C . GLU A 1 95 ? -7.453 7.781 4.887 1.00 91.06 95 GLU A C 1
ATOM 748 O O . GLU A 1 95 ? -7.866 8.472 5.823 1.00 91.06 95 GLU A O 1
ATOM 753 N N . PHE A 1 96 ? -6.496 6.858 5.031 1.00 96.25 96 PHE A N 1
ATOM 754 C CA . PHE A 1 96 ? -5.644 6.762 6.214 1.00 96.25 96 PHE A CA 1
ATOM 755 C C . PHE A 1 96 ? -4.328 7.500 5.962 1.00 96.25 96 PHE A C 1
ATOM 757 O O . PHE A 1 96 ? -3.621 7.212 4.990 1.00 96.25 96 PHE A O 1
ATOM 764 N N . ARG A 1 97 ? -3.970 8.430 6.849 1.00 95.50 97 ARG A N 1
ATOM 765 C CA . ARG A 1 97 ? -2.796 9.290 6.690 1.00 95.50 97 ARG A CA 1
ATOM 766 C C . ARG A 1 97 ? -1.833 9.188 7.867 1.00 95.50 97 ARG A C 1
ATOM 768 O O . ARG A 1 97 ? -2.242 9.291 9.017 1.00 95.50 97 ARG A O 1
ATOM 775 N N . ILE A 1 98 ? -0.546 9.076 7.551 1.00 97.38 98 ILE A N 1
ATOM 776 C CA . ILE A 1 98 ? 0.584 9.289 8.458 1.00 97.38 98 ILE A CA 1
ATOM 777 C C . ILE A 1 98 ? 1.234 10.613 8.051 1.00 97.38 98 ILE A C 1
ATOM 779 O O . ILE A 1 98 ? 1.826 10.703 6.971 1.00 97.38 98 ILE A O 1
ATOM 783 N N . LYS A 1 99 ? 1.095 11.645 8.882 1.00 95.75 99 LYS A N 1
ATOM 784 C CA . LYS A 1 99 ? 1.586 12.995 8.595 1.00 95.75 99 LYS A CA 1
ATOM 785 C C . LYS A 1 99 ? 2.602 13.437 9.636 1.00 95.75 99 LYS A C 1
ATOM 787 O O . LYS A 1 99 ? 2.332 13.335 10.824 1.00 95.75 99 LYS A O 1
ATOM 792 N N . ASP A 1 100 ? 3.748 13.944 9.186 1.00 94.75 100 ASP A N 1
ATOM 793 C CA . ASP A 1 100 ? 4.743 14.572 10.071 1.00 94.75 100 ASP A CA 1
ATOM 794 C C . ASP A 1 100 ? 5.176 13.682 11.266 1.00 94.75 100 ASP A C 1
ATOM 796 O O . ASP A 1 100 ? 5.431 14.140 12.378 1.00 94.75 100 ASP A O 1
ATOM 800 N N . CYS A 1 101 ? 5.240 12.366 11.035 1.00 95.06 101 CYS A N 1
ATOM 801 C CA . CYS A 1 101 ? 5.489 11.359 12.066 1.00 95.06 101 CYS A CA 1
ATOM 802 C C . CYS A 1 101 ? 6.897 10.759 11.995 1.00 95.06 101 CYS A C 1
ATOM 804 O O . CYS A 1 101 ? 7.488 10.627 10.923 1.00 95.06 101 CYS A O 1
ATOM 806 N N . ASN A 1 102 ? 7.402 10.270 13.130 1.00 92.88 102 ASN A N 1
ATOM 807 C CA . ASN A 1 102 ? 8.714 9.619 13.198 1.00 92.88 102 ASN A CA 1
ATOM 808 C C . ASN A 1 102 ? 8.652 8.231 13.849 1.00 92.88 102 ASN A C 1
ATOM 810 O O . ASN A 1 102 ? 7.914 8.026 14.806 1.00 92.88 102 ASN A O 1
ATOM 814 N N . ASN A 1 103 ? 9.478 7.278 13.414 1.00 93.69 103 ASN A N 1
ATOM 815 C CA . ASN A 1 103 ? 9.544 5.936 14.018 1.00 93.69 103 ASN A CA 1
ATOM 816 C C . ASN A 1 103 ? 8.187 5.214 14.023 1.00 93.69 103 ASN A C 1
ATOM 818 O O . ASN A 1 103 ? 7.664 4.839 15.076 1.00 93.69 103 ASN A O 1
ATOM 822 N N . ILE A 1 104 ? 7.612 5.024 12.837 1.00 96.38 104 ILE A N 1
ATOM 823 C CA . ILE A 1 104 ? 6.300 4.391 12.670 1.00 96.38 104 ILE A CA 1
ATOM 824 C C . ILE A 1 104 ? 6.459 2.999 12.073 1.00 96.38 104 ILE A C 1
ATOM 826 O O . ILE A 1 104 ? 7.181 2.801 11.097 1.00 96.38 104 ILE A O 1
ATOM 830 N N . VAL A 1 105 ? 5.748 2.027 12.641 1.00 96.12 105 VAL A N 1
ATOM 831 C CA . VAL A 1 105 ? 5.662 0.668 12.094 1.00 96.12 105 VAL A CA 1
ATOM 832 C C . VAL A 1 105 ? 4.197 0.323 11.873 1.00 96.12 105 VAL A C 1
ATOM 834 O O . VAL A 1 105 ? 3.451 0.184 12.836 1.00 96.12 105 VAL A O 1
ATOM 837 N N . LEU A 1 106 ? 3.796 0.153 10.616 1.00 97.69 106 LEU A N 1
ATOM 838 C CA . LEU A 1 106 ? 2.448 -0.228 10.205 1.00 97.69 106 LEU A CA 1
ATOM 839 C C . LEU A 1 106 ? 2.479 -1.615 9.562 1.00 97.69 106 LEU A C 1
ATOM 841 O O . LEU A 1 106 ? 3.162 -1.816 8.554 1.00 97.69 106 LEU A O 1
ATOM 845 N N . ARG A 1 107 ? 1.768 -2.581 10.156 1.00 95.62 107 ARG A N 1
ATOM 846 C CA . ARG A 1 107 ? 1.790 -3.974 9.693 1.00 95.62 107 ARG A CA 1
ATOM 847 C C . ARG A 1 107 ? 0.441 -4.663 9.733 1.00 95.62 107 ARG A C 1
ATOM 849 O O . ARG A 1 107 ? -0.350 -4.418 10.640 1.00 95.62 107 ARG A O 1
ATOM 856 N N . TYR A 1 108 ? 0.230 -5.597 8.807 1.00 94.62 108 TYR A N 1
ATOM 857 C CA . TYR A 1 108 ? -0.941 -6.478 8.794 1.00 94.62 108 TYR A CA 1
ATOM 858 C C . TYR A 1 108 ? -2.268 -5.708 8.845 1.00 94.62 108 TYR A C 1
ATOM 860 O O . TYR A 1 108 ? -3.174 -6.066 9.592 1.00 94.62 108 TYR A O 1
ATOM 868 N N . MET A 1 109 ? -2.367 -4.641 8.049 1.00 95.81 109 MET A N 1
ATOM 869 C CA . MET A 1 109 ? -3.592 -3.861 7.853 1.00 95.81 109 MET A CA 1
ATOM 870 C C . MET A 1 109 ? -3.969 -3.827 6.365 1.00 95.81 109 MET A C 1
ATOM 872 O O . MET A 1 109 ? -3.095 -3.918 5.490 1.00 95.81 109 MET A O 1
ATOM 876 N N . ARG A 1 110 ? -5.263 -3.645 6.069 1.00 94.19 110 ARG A N 1
ATOM 877 C CA . ARG A 1 110 ? -5.755 -3.362 4.711 1.00 94.19 110 ARG A CA 1
ATOM 878 C C . ARG A 1 110 ? -6.357 -1.970 4.595 1.00 94.19 110 ARG A C 1
ATOM 880 O O . ARG A 1 110 ? -6.991 -1.506 5.534 1.00 94.19 110 ARG A O 1
ATOM 887 N N . PHE A 1 111 ? -6.204 -1.349 3.425 1.00 94.38 111 PHE A N 1
ATOM 888 C CA . PHE A 1 111 ? -6.706 0.001 3.136 1.00 94.38 111 PHE A CA 1
ATOM 889 C C . PHE A 1 111 ? -7.402 0.062 1.774 1.00 94.38 111 PHE A C 1
ATOM 891 O O . PHE A 1 111 ? -6.810 -0.360 0.775 1.00 94.38 111 PHE A O 1
ATOM 898 N N . ARG A 1 112 ? -8.645 0.557 1.739 1.00 89.56 112 ARG A N 1
ATOM 899 C CA . ARG A 1 112 ? -9.546 0.570 0.572 1.00 89.56 112 ARG A CA 1
ATOM 900 C C . ARG A 1 112 ? -10.433 1.826 0.557 1.00 89.56 112 ARG A C 1
ATOM 902 O O . ARG A 1 112 ? -11.638 1.741 0.782 1.00 89.56 112 ARG A O 1
ATOM 909 N N . SER A 1 113 ? -9.864 3.003 0.306 1.00 84.38 113 SER A N 1
ATOM 910 C CA . SER A 1 113 ? -10.615 4.273 0.396 1.00 84.38 113 SER A CA 1
ATOM 911 C C . SER A 1 113 ? -11.727 4.433 -0.651 1.00 84.38 113 SER A C 1
ATOM 913 O O . SER A 1 113 ? -12.646 5.226 -0.466 1.00 84.38 113 SER A O 1
ATOM 915 N N . GLY A 1 114 ? -11.646 3.711 -1.768 1.00 73.31 114 GLY A N 1
ATOM 916 C CA . GLY A 1 114 ? -12.632 3.712 -2.849 1.00 73.31 114 GLY A CA 1
ATOM 917 C C . GLY A 1 114 ? -13.767 2.704 -2.673 1.00 73.31 114 GLY A C 1
ATOM 918 O O . GLY A 1 114 ? -14.722 2.762 -3.441 1.00 73.31 114 GLY A O 1
ATOM 919 N N . VAL A 1 115 ? -13.722 1.830 -1.659 1.00 70.62 115 VAL A N 1
ATOM 920 C CA . VAL A 1 115 ? -14.897 1.054 -1.230 1.00 70.62 115 VAL A CA 1
ATOM 921 C C . VAL A 1 115 ? -15.739 1.975 -0.356 1.00 70.62 115 VAL A C 1
ATOM 923 O O . VAL A 1 115 ? -15.362 2.293 0.774 1.00 70.62 115 VAL A O 1
ATOM 926 N N . LEU A 1 116 ? -16.820 2.488 -0.937 1.00 58.47 116 LEU A N 1
ATOM 927 C CA . LEU A 1 116 ? -17.525 3.653 -0.420 1.00 58.47 116 LEU A CA 1
ATOM 928 C C . LEU A 1 116 ? -18.919 3.349 0.078 1.00 58.47 116 LEU A C 1
ATOM 930 O O . LEU A 1 116 ? -19.613 2.452 -0.390 1.00 58.47 116 LEU A O 1
ATOM 934 N N . ASP A 1 117 ? -19.316 4.248 0.960 1.00 50.91 117 ASP A N 1
ATOM 935 C CA . ASP A 1 117 ? -20.680 4.595 1.280 1.00 50.91 117 ASP A CA 1
ATOM 936 C C . ASP A 1 117 ? -21.364 5.311 0.093 1.00 50.91 117 ASP A C 1
ATOM 938 O O . ASP A 1 117 ? -20.846 6.297 -0.445 1.00 50.91 117 ASP A O 1
ATOM 942 N N . SER A 1 118 ? -22.545 4.828 -0.302 1.00 50.94 118 SER A N 1
ATOM 943 C CA . SER A 1 118 ? -23.418 5.466 -1.295 1.00 50.94 118 SER A CA 1
ATOM 944 C C . SER A 1 118 ? -23.862 6.880 -0.897 1.00 50.94 118 SER A C 1
ATOM 946 O O . SER A 1 118 ? -24.277 7.653 -1.760 1.00 50.94 118 SER A O 1
ATOM 948 N N . GLU A 1 119 ? -23.765 7.235 0.386 1.00 45.00 119 GLU A N 1
ATOM 949 C CA . GLU A 1 119 ? -24.222 8.511 0.938 1.00 45.00 119 GLU A CA 1
ATOM 950 C C . GLU A 1 119 ? -23.165 9.631 0.879 1.00 45.00 119 GLU A C 1
ATOM 952 O O . GLU A 1 119 ? -23.519 10.805 1.009 1.00 45.00 119 GLU A O 1
ATOM 957 N N . ASN A 1 120 ? -21.885 9.327 0.599 1.00 49.72 120 ASN A N 1
ATOM 958 C CA . ASN A 1 120 ? -20.819 10.340 0.512 1.00 49.72 120 ASN A CA 1
ATOM 959 C C . ASN A 1 120 ? -19.945 10.227 -0.765 1.00 49.72 120 ASN A C 1
ATOM 961 O O . ASN A 1 120 ? -18.766 9.848 -0.734 1.00 49.72 120 ASN A O 1
ATOM 965 N N . PRO A 1 121 ? -20.493 10.585 -1.942 1.00 53.09 121 PRO A N 1
ATOM 966 C CA . PRO A 1 121 ? -19.829 10.372 -3.229 1.00 53.09 121 PRO A CA 1
ATOM 967 C C . PRO A 1 121 ? -18.693 11.367 -3.541 1.00 53.09 121 PRO A C 1
ATOM 969 O O . PRO A 1 121 ? -17.936 11.148 -4.487 1.00 53.09 121 PRO A O 1
ATOM 972 N N . GLN A 1 122 ? -18.522 12.453 -2.779 1.00 49.25 122 GLN A N 1
ATOM 973 C CA . GLN A 1 122 ? -17.903 13.684 -3.305 1.00 49.25 122 GLN A CA 1
ATOM 974 C C . GLN A 1 122 ? -16.365 13.769 -3.302 1.00 49.25 122 GLN A C 1
ATOM 976 O O . GLN A 1 122 ? -15.822 14.780 -3.742 1.00 49.25 122 GLN A O 1
ATOM 981 N N . TYR A 1 123 ? -15.623 12.746 -2.874 1.00 58.00 123 TYR A N 1
ATOM 982 C CA . TYR A 1 123 ? -14.169 12.893 -2.725 1.00 58.00 123 TYR A CA 1
ATOM 983 C C . TYR A 1 123 ? -13.345 12.454 -3.953 1.00 58.00 123 TYR A C 1
ATOM 985 O O . TYR A 1 123 ? -13.128 11.270 -4.191 1.00 58.00 123 TYR A O 1
ATOM 993 N N . HIS A 1 124 ? -12.840 13.396 -4.747 1.00 52.78 124 HIS A N 1
ATOM 994 C CA . HIS A 1 124 ? -11.755 13.141 -5.707 1.00 52.78 124 HIS A CA 1
ATOM 995 C C . HIS A 1 124 ? -10.403 13.237 -4.962 1.00 52.78 124 HIS A C 1
ATOM 997 O O . HIS A 1 124 ? -10.292 14.012 -4.019 1.00 52.78 124 HIS A O 1
ATOM 1003 N N . CYS A 1 125 ? -9.385 12.459 -5.346 1.00 69.50 125 CYS A N 1
ATOM 1004 C CA . CYS A 1 125 ? -8.067 12.371 -4.676 1.00 69.50 125 CYS A CA 1
ATOM 1005 C C . CYS A 1 125 ? -7.972 11.550 -3.360 1.00 69.50 125 CYS A C 1
ATOM 1007 O O . CYS A 1 125 ? -7.016 11.726 -2.605 1.00 69.50 125 CYS A O 1
ATOM 1009 N N . GLY A 1 126 ? -8.918 10.651 -3.061 1.00 76.25 126 GLY A N 1
ATOM 1010 C CA . GLY A 1 126 ? -8.838 9.791 -1.869 1.00 76.25 126 GLY A CA 1
ATOM 1011 C C . GLY A 1 126 ? -7.823 8.651 -2.026 1.00 76.25 126 GLY A C 1
ATOM 1012 O O . GLY A 1 126 ? -8.108 7.675 -2.728 1.00 76.25 126 GLY A O 1
ATOM 1013 N N . ARG A 1 127 ? -6.660 8.736 -1.370 1.00 88.06 127 ARG A N 1
ATOM 1014 C CA . ARG A 1 127 ? -5.669 7.639 -1.338 1.00 88.06 127 ARG A CA 1
ATOM 1015 C C . ARG A 1 127 ? -6.087 6.586 -0.326 1.00 88.06 127 ARG A C 1
ATOM 1017 O O . ARG A 1 127 ? -6.822 6.900 0.605 1.00 88.06 127 ARG A O 1
ATOM 1024 N N . SER A 1 128 ? -5.647 5.344 -0.495 1.00 92.25 128 SER A N 1
ATOM 1025 C CA . SER A 1 128 ? -5.915 4.309 0.516 1.00 92.25 128 SER A CA 1
ATOM 1026 C C . SER A 1 128 ? -4.959 4.451 1.699 1.00 92.25 128 SER A C 1
ATOM 1028 O O . SER A 1 128 ? -5.397 4.450 2.848 1.00 92.25 128 SER A O 1
ATOM 1030 N N . LEU A 1 129 ? -3.670 4.661 1.421 1.00 95.31 129 LEU A N 1
ATOM 1031 C CA . LEU A 1 129 ? -2.659 4.988 2.421 1.00 95.31 129 LEU A CA 1
ATOM 1032 C C . LEU A 1 129 ? -1.824 6.188 1.964 1.00 95.31 129 LEU A C 1
ATOM 1034 O O . LEU A 1 129 ? -1.305 6.205 0.849 1.00 95.31 129 LEU A O 1
ATOM 1038 N N . ASN A 1 130 ? -1.653 7.180 2.830 1.00 94.06 130 ASN A N 1
ATOM 1039 C CA . ASN A 1 130 ? -0.850 8.362 2.538 1.00 94.06 130 ASN A CA 1
ATOM 1040 C C . ASN A 1 130 ? 0.209 8.591 3.622 1.00 94.06 130 ASN A C 1
ATOM 1042 O O . ASN A 1 130 ? -0.118 8.675 4.803 1.00 94.06 130 ASN A O 1
ATOM 1046 N N . ILE A 1 131 ? 1.470 8.713 3.217 1.00 93.62 131 ILE A N 1
ATOM 1047 C CA . ILE A 1 131 ? 2.591 9.134 4.055 1.00 93.62 131 ILE A CA 1
ATOM 1048 C C . ILE A 1 131 ? 3.050 10.492 3.542 1.00 93.62 131 ILE A C 1
ATOM 1050 O O . ILE A 1 131 ? 3.585 10.606 2.434 1.00 93.62 131 ILE A O 1
ATOM 1054 N N . TRP A 1 132 ? 2.855 11.521 4.360 1.00 91.31 132 TRP A N 1
ATOM 1055 C CA . TRP A 1 132 ? 3.105 12.894 3.951 1.00 91.31 132 TRP A CA 1
ATOM 1056 C C . TRP A 1 132 ? 3.938 13.651 4.982 1.00 91.31 132 TRP A C 1
ATOM 1058 O O . TRP A 1 132 ? 3.494 13.907 6.097 1.00 91.31 132 TRP A O 1
ATOM 1068 N N . GLY A 1 133 ? 5.162 14.014 4.601 1.00 89.12 133 GLY A N 1
ATOM 1069 C CA . GLY A 1 133 ? 5.978 14.943 5.376 1.00 89.12 133 GLY A CA 1
ATOM 1070 C C . GLY A 1 133 ? 5.752 16.378 4.908 1.00 89.12 133 GLY A C 1
ATOM 1071 O O . GLY A 1 133 ? 6.153 16.719 3.798 1.00 89.12 133 GLY A O 1
ATOM 1072 N N . ASP A 1 134 ? 5.156 17.226 5.735 1.00 88.25 134 ASP A N 1
ATOM 1073 C CA . ASP A 1 134 ? 4.822 18.610 5.389 1.00 88.25 134 ASP A CA 1
ATOM 1074 C C . ASP A 1 134 ? 5.689 19.594 6.184 1.00 88.25 134 ASP A C 1
ATOM 1076 O O . ASP A 1 134 ? 6.615 20.224 5.652 1.00 88.25 134 ASP A O 1
ATOM 1080 N N . GLN A 1 135 ? 5.455 19.692 7.491 1.00 88.56 135 GLN A N 1
ATOM 1081 C CA . GLN A 1 135 ? 6.123 20.667 8.347 1.00 88.56 135 GLN A CA 1
ATOM 1082 C C . GLN A 1 135 ? 7.433 20.108 8.896 1.00 88.56 135 GLN A C 1
ATOM 1084 O O . GLN A 1 135 ? 8.512 20.600 8.534 1.00 88.56 135 GLN A O 1
ATOM 1089 N N . THR A 1 136 ? 7.336 19.076 9.733 1.00 88.69 136 THR A N 1
ATOM 1090 C CA . THR A 1 136 ? 8.469 18.429 10.412 1.00 88.69 136 THR A CA 1
ATOM 1091 C C . THR A 1 136 ? 9.027 17.262 9.598 1.00 88.69 136 THR A C 1
ATOM 1093 O O . THR A 1 136 ? 10.216 16.955 9.700 1.00 88.69 136 THR A O 1
ATOM 1096 N N . GLY A 1 137 ? 8.210 16.689 8.713 1.00 89.06 137 GLY A N 1
ATOM 1097 C CA . GLY A 1 137 ? 8.583 15.578 7.858 1.00 89.06 137 GLY A CA 1
ATOM 1098 C C . GLY A 1 137 ? 8.309 14.213 8.477 1.00 89.06 137 GLY A C 1
ATOM 1099 O O . GLY A 1 137 ? 8.049 14.069 9.667 1.00 89.06 137 GLY A O 1
ATOM 1100 N N . CYS A 1 138 ? 8.386 13.194 7.630 1.00 89.94 138 CYS A N 1
ATOM 1101 C CA . CYS A 1 138 ? 8.179 11.805 8.001 1.00 89.94 138 CYS A CA 1
ATOM 1102 C C . CYS A 1 138 ? 9.510 11.045 7.960 1.00 89.94 138 CYS A C 1
ATOM 1104 O O . CYS A 1 138 ? 10.124 10.930 6.893 1.00 89.94 138 CYS A O 1
ATOM 1106 N N . ASN A 1 139 ? 9.951 10.508 9.102 1.00 89.81 139 ASN A N 1
ATOM 1107 C CA . ASN A 1 139 ? 11.236 9.812 9.205 1.00 89.81 139 ASN A CA 1
ATOM 1108 C C . ASN A 1 139 ? 11.105 8.419 9.834 1.00 89.81 139 ASN A C 1
ATOM 1110 O O . ASN A 1 139 ? 10.357 8.229 10.789 1.00 89.81 139 ASN A O 1
ATOM 1114 N N . ASP A 1 140 ? 11.867 7.444 9.335 1.00 90.12 140 ASP A N 1
ATOM 1115 C CA . ASP A 1 140 ? 11.897 6.074 9.872 1.00 90.12 140 ASP A CA 1
ATOM 1116 C C . ASP A 1 140 ? 10.512 5.412 9.903 1.00 90.12 140 ASP A C 1
ATOM 1118 O O . ASP A 1 140 ? 9.955 5.117 10.963 1.00 90.12 140 ASP A O 1
ATOM 1122 N N . ILE A 1 141 ? 9.945 5.181 8.720 1.00 93.69 141 ILE A N 1
ATOM 1123 C CA . ILE A 1 141 ? 8.623 4.563 8.571 1.00 93.69 141 ILE A CA 1
ATOM 1124 C C . ILE A 1 141 ? 8.754 3.204 7.887 1.00 93.69 141 ILE A C 1
ATOM 1126 O O . ILE A 1 141 ? 9.375 3.089 6.829 1.00 93.69 141 ILE A O 1
ATOM 1130 N N . ILE A 1 142 ? 8.130 2.181 8.472 1.00 95.69 142 ILE A N 1
ATOM 1131 C CA . ILE A 1 142 ? 7.947 0.862 7.862 1.00 95.69 142 ILE A CA 1
ATOM 1132 C C . ILE A 1 142 ? 6.464 0.632 7.593 1.00 95.69 142 ILE A C 1
ATOM 1134 O O . ILE A 1 142 ? 5.654 0.647 8.519 1.00 95.69 142 ILE A O 1
ATOM 1138 N N . VAL A 1 143 ? 6.144 0.312 6.343 1.00 97.31 143 VAL A N 1
ATOM 1139 C CA . VAL A 1 143 ? 4.897 -0.343 5.946 1.00 97.31 143 VAL A CA 1
ATOM 1140 C C . VAL A 1 143 ? 5.255 -1.755 5.496 1.00 97.31 143 VAL A C 1
ATOM 1142 O O . VAL A 1 143 ? 5.994 -1.933 4.527 1.00 97.31 143 VAL A O 1
ATOM 1145 N N . ASP A 1 144 ? 4.790 -2.764 6.226 1.00 95.94 144 ASP A N 1
ATOM 1146 C CA . ASP A 1 144 ? 5.173 -4.156 5.981 1.00 95.94 144 ASP A CA 1
ATOM 1147 C C . ASP A 1 144 ? 3.982 -5.108 6.090 1.00 95.94 144 ASP A C 1
ATOM 1149 O O . ASP A 1 144 ? 3.173 -4.976 7.004 1.00 95.94 144 ASP A O 1
ATOM 1153 N N . HIS A 1 145 ? 3.871 -6.071 5.170 1.00 94.88 145 HIS A N 1
ATOM 1154 C CA . HIS A 1 145 ? 2.745 -7.017 5.135 1.00 94.88 145 HIS A CA 1
ATOM 1155 C C . HIS A 1 145 ? 1.385 -6.305 5.196 1.00 94.88 145 HIS A C 1
ATOM 1157 O O . HIS A 1 145 ? 0.509 -6.653 5.983 1.00 94.88 145 HIS A O 1
ATOM 1163 N N . CYS A 1 146 ? 1.214 -5.247 4.406 1.00 96.19 146 CYS A N 1
ATOM 1164 C CA . CYS A 1 146 ? -0.073 -4.577 4.245 1.00 96.19 146 CYS A CA 1
ATOM 1165 C C . CYS A 1 146 ? -0.663 -4.898 2.873 1.00 96.19 146 CYS A C 1
ATOM 1167 O O . CYS A 1 146 ? 0.053 -5.251 1.934 1.00 96.19 146 CYS A O 1
ATOM 1169 N N . SER A 1 147 ? -1.980 -4.766 2.750 1.00 94.62 147 SER A N 1
ATOM 1170 C CA . SER A 1 147 ? -2.639 -4.795 1.446 1.00 94.62 147 SER A CA 1
ATOM 1171 C C . SER A 1 147 ? -3.306 -3.457 1.182 1.00 94.62 147 SER A C 1
ATOM 1173 O O . SER A 1 147 ? -4.164 -3.022 1.947 1.00 94.62 147 SER A O 1
ATOM 1175 N N . ILE A 1 148 ? -2.922 -2.783 0.108 1.00 94.56 148 ILE A N 1
ATOM 1176 C CA . ILE A 1 148 ? -3.259 -1.385 -0.147 1.00 94.56 148 ILE A CA 1
ATOM 1177 C C . ILE A 1 148 ? -3.825 -1.295 -1.557 1.00 94.56 148 ILE A C 1
ATOM 1179 O O . ILE A 1 148 ? -3.142 -1.611 -2.528 1.00 94.56 148 ILE A O 1
ATOM 1183 N N . GLY A 1 149 ? -5.086 -0.903 -1.670 1.00 90.50 149 GLY A N 1
ATOM 1184 C CA . GLY A 1 149 ? -5.806 -1.076 -2.919 1.00 90.50 149 GLY A CA 1
ATOM 1185 C C . GLY A 1 149 ? -7.095 -0.290 -2.988 1.00 90.50 149 GLY A C 1
ATOM 1186 O O . GLY A 1 149 ? -7.429 0.431 -2.051 1.00 90.50 149 GLY A O 1
ATOM 1187 N N . ALA A 1 150 ? -7.836 -0.483 -4.073 1.00 84.75 150 ALA A N 1
ATOM 1188 C CA . ALA A 1 150 ? -9.129 0.135 -4.350 1.00 84.75 150 ALA A CA 1
ATOM 1189 C C . ALA A 1 150 ? -9.164 1.633 -4.000 1.00 84.75 150 ALA A C 1
ATOM 1191 O O . ALA A 1 150 ? -10.100 2.088 -3.353 1.00 84.75 150 ALA A O 1
ATOM 1192 N N . SER A 1 151 ? -8.129 2.399 -4.352 1.00 83.06 151 SER A N 1
ATOM 1193 C CA . SER A 1 151 ? -8.076 3.843 -4.088 1.00 83.06 151 SER A CA 1
ATOM 1194 C C . SER A 1 151 ? -8.806 4.646 -5.158 1.00 83.06 151 SER A C 1
ATOM 1196 O O . SER A 1 151 ? -8.864 4.247 -6.325 1.00 83.06 151 SER A O 1
ATOM 1198 N N . ARG A 1 152 ? -9.319 5.826 -4.794 1.00 78.06 152 ARG A N 1
ATOM 1199 C CA . ARG A 1 152 ? -9.771 6.823 -5.780 1.00 78.06 152 ARG A CA 1
ATOM 1200 C C . ARG A 1 152 ? -8.585 7.553 -6.423 1.00 78.06 152 ARG A C 1
ATOM 1202 O O . ARG A 1 152 ? -8.689 8.020 -7.548 1.00 78.06 152 ARG A O 1
ATOM 1209 N N . ASP A 1 153 ? -7.453 7.659 -5.734 1.00 80.44 153 ASP A N 1
ATOM 1210 C CA . ASP A 1 153 ? -6.215 8.219 -6.294 1.00 80.44 153 ASP A CA 1
ATOM 1211 C C . ASP A 1 153 ? -5.096 7.175 -6.301 1.00 80.44 153 ASP A C 1
ATOM 1213 O O . ASP A 1 153 ? -5.300 6.076 -6.814 1.00 80.44 153 ASP A O 1
ATOM 1217 N N . ASP A 1 154 ? -3.940 7.483 -5.721 1.00 87.06 154 ASP A N 1
ATOM 1218 C CA . ASP A 1 154 ? -2.857 6.534 -5.489 1.00 87.06 154 ASP A CA 1
ATOM 1219 C C . ASP A 1 154 ? -3.257 5.516 -4.408 1.00 87.06 154 ASP A C 1
ATOM 1221 O O . ASP A 1 154 ? -3.840 5.876 -3.379 1.00 87.06 154 ASP A O 1
ATOM 1225 N N . ASN A 1 155 ? -2.942 4.239 -4.627 1.00 90.44 155 ASN A N 1
ATOM 1226 C CA . ASN A 1 155 ? -3.123 3.208 -3.607 1.00 90.44 155 ASN A CA 1
ATOM 1227 C C . ASN A 1 155 ? -2.294 3.558 -2.378 1.00 90.44 155 ASN A C 1
ATOM 1229 O O . ASN A 1 155 ? -2.824 3.678 -1.271 1.00 90.44 155 ASN A O 1
ATOM 1233 N N . ILE A 1 156 ? -1.005 3.800 -2.602 1.00 92.81 156 ILE A N 1
ATOM 1234 C CA . ILE A 1 156 ? -0.112 4.371 -1.606 1.00 92.81 156 ILE A CA 1
ATOM 1235 C C . ILE A 1 156 ? 0.531 5.634 -2.162 1.00 92.81 156 ILE A C 1
ATOM 1237 O O . ILE A 1 156 ? 1.039 5.633 -3.281 1.00 92.81 156 ILE A O 1
ATOM 1241 N N . SER A 1 157 ? 0.536 6.698 -1.364 1.00 89.75 157 SER A N 1
ATOM 1242 C CA . SER A 1 157 ? 1.312 7.902 -1.647 1.00 89.75 157 SER A CA 1
ATOM 1243 C C . SER A 1 157 ? 2.395 8.098 -0.602 1.00 89.75 157 SER A C 1
ATOM 1245 O O . SER A 1 157 ? 2.106 8.032 0.590 1.00 89.75 157 SER A O 1
ATOM 1247 N N . VAL A 1 158 ? 3.624 8.366 -1.037 1.00 88.69 158 VAL A N 1
ATOM 1248 C CA . VAL A 1 158 ? 4.763 8.672 -0.161 1.00 88.69 158 VAL A CA 1
ATOM 1249 C C . VAL A 1 158 ? 5.434 9.933 -0.688 1.00 88.69 158 VAL A C 1
ATOM 1251 O O . VAL A 1 158 ? 6.068 9.904 -1.741 1.00 88.69 158 VAL A O 1
ATOM 1254 N N . SER A 1 159 ? 5.237 11.064 -0.006 1.00 83.94 159 SER A N 1
ATOM 1255 C CA . SER A 1 159 ? 5.677 12.369 -0.526 1.00 83.94 159 SER A CA 1
ATOM 1256 C C . SER A 1 159 ? 6.074 13.386 0.549 1.00 83.94 159 SER A C 1
ATOM 1258 O O . SER A 1 159 ? 5.700 13.267 1.718 1.00 83.94 159 SER A O 1
ATOM 1260 N N . GLY A 1 160 ? 6.802 14.422 0.122 1.00 82.19 160 GLY A N 1
ATOM 1261 C CA . GLY A 1 160 ? 7.168 15.580 0.937 1.00 82.19 160 GLY A CA 1
ATOM 1262 C C . GLY A 1 160 ? 8.549 15.467 1.593 1.00 82.19 160 GLY A C 1
ATOM 1263 O O . GLY A 1 160 ? 9.487 14.918 1.015 1.00 82.19 160 GLY A O 1
ATOM 1264 N N . LYS A 1 161 ? 8.695 16.018 2.803 1.00 85.12 161 LYS A N 1
ATOM 1265 C CA . LYS A 1 161 ? 9.915 15.929 3.622 1.00 85.12 161 LYS A CA 1
ATOM 1266 C C . LYS A 1 161 ? 10.055 14.528 4.200 1.00 85.12 161 LYS A C 1
ATOM 1268 O O . LYS A 1 161 ? 9.426 14.208 5.204 1.00 85.12 161 LYS A O 1
ATOM 1273 N N . LEU A 1 162 ? 10.869 13.695 3.565 1.00 84.94 162 LEU A N 1
ATOM 1274 C CA . LEU A 1 162 ? 10.990 12.282 3.911 1.00 84.94 162 LEU A CA 1
ATOM 1275 C C . LEU A 1 162 ? 12.428 11.901 4.240 1.00 84.94 162 LEU A C 1
ATOM 1277 O O . LEU A 1 162 ? 13.364 12.366 3.592 1.00 84.94 162 LEU A O 1
ATOM 1281 N N . CYS A 1 163 ? 12.600 10.977 5.182 1.00 86.00 163 CYS A N 1
ATOM 1282 C CA . CYS A 1 163 ? 13.873 10.302 5.403 1.00 86.00 163 CYS A CA 1
ATOM 1283 C C . CYS A 1 163 ? 13.644 8.853 5.844 1.00 86.00 163 CYS A C 1
ATOM 1285 O O . CYS A 1 163 ? 13.136 8.600 6.930 1.00 86.00 163 CYS A O 1
ATOM 1287 N N . ARG A 1 164 ? 14.080 7.883 5.032 1.00 87.00 164 ARG A N 1
ATOM 1288 C CA . ARG A 1 164 ? 14.007 6.440 5.342 1.00 87.00 164 ARG A CA 1
ATOM 1289 C C . ARG A 1 164 ? 12.567 5.943 5.518 1.00 87.00 164 ARG A C 1
ATOM 1291 O O . ARG A 1 164 ? 12.109 5.665 6.623 1.00 87.00 164 ARG A O 1
ATOM 1298 N N . VAL A 1 165 ? 11.878 5.769 4.394 1.00 90.12 165 VAL A N 1
ATOM 1299 C CA . VAL A 1 165 ? 10.579 5.082 4.336 1.00 90.12 165 VAL A CA 1
ATOM 1300 C C . VAL A 1 165 ? 10.761 3.763 3.597 1.00 90.12 165 VAL A C 1
ATOM 1302 O O . VAL A 1 165 ? 11.334 3.732 2.510 1.00 90.12 165 VAL A O 1
ATOM 1305 N N . THR A 1 166 ? 10.316 2.657 4.187 1.00 92.56 166 THR A N 1
ATOM 1306 C CA . THR A 1 166 ? 10.351 1.328 3.566 1.00 92.56 166 THR A CA 1
ATOM 1307 C C . THR A 1 166 ? 8.943 0.775 3.425 1.00 92.56 166 THR A C 1
ATOM 1309 O O . THR A 1 166 ? 8.212 0.679 4.408 1.00 92.56 166 THR A O 1
ATOM 1312 N N . VAL A 1 167 ? 8.596 0.370 2.208 1.00 95.19 167 VAL A N 1
ATOM 1313 C CA . VAL A 1 167 ? 7.370 -0.356 1.876 1.00 95.19 167 VAL A CA 1
ATOM 1314 C C . VAL A 1 167 ? 7.780 -1.736 1.379 1.00 95.19 167 VAL A C 1
ATOM 1316 O O . VAL A 1 167 ? 8.450 -1.861 0.349 1.00 95.19 167 VAL A O 1
ATOM 1319 N N . GLN A 1 168 ? 7.438 -2.779 2.129 1.00 95.12 168 GLN A N 1
ATOM 1320 C CA . GLN A 1 168 ? 7.908 -4.128 1.826 1.00 95.12 168 GLN A CA 1
ATOM 1321 C C . GLN A 1 168 ? 6.862 -5.208 2.067 1.00 95.12 168 GLN A C 1
ATOM 1323 O O . GLN A 1 168 ? 5.990 -5.062 2.921 1.00 95.12 168 GLN A O 1
ATOM 1328 N N . ASN A 1 169 ? 6.962 -6.316 1.332 1.00 95.25 169 ASN A N 1
ATOM 1329 C CA . ASN A 1 169 ? 6.043 -7.453 1.462 1.00 95.25 169 ASN A CA 1
ATOM 1330 C C . ASN A 1 169 ? 4.562 -7.030 1.376 1.00 95.25 169 ASN A C 1
ATOM 1332 O O . ASN A 1 169 ? 3.697 -7.619 2.019 1.00 95.25 169 ASN A O 1
ATOM 1336 N N . CYS A 1 170 ? 4.248 -5.966 0.636 1.00 96.25 170 CYS A N 1
ATOM 1337 C CA . CYS A 1 170 ? 2.886 -5.462 0.504 1.00 96.25 170 CYS A CA 1
ATOM 1338 C C . CYS A 1 170 ? 2.253 -5.930 -0.807 1.00 96.25 170 CYS A C 1
ATOM 1340 O O . CYS A 1 170 ? 2.941 -6.116 -1.810 1.00 96.25 170 CYS A O 1
ATOM 1342 N N . ILE A 1 171 ? 0.928 -6.076 -0.805 1.00 94.44 171 ILE A N 1
ATOM 1343 C CA . ILE A 1 171 ? 0.136 -6.064 -2.040 1.00 94.44 171 ILE A CA 1
ATOM 1344 C C . ILE A 1 171 ? -0.290 -4.616 -2.267 1.00 94.44 171 ILE A C 1
ATOM 1346 O O . ILE A 1 171 ? -0.866 -4.000 -1.372 1.00 94.44 171 ILE A O 1
ATOM 1350 N N . ILE A 1 172 ? 0.017 -4.065 -3.436 1.00 93.38 172 ILE A N 1
ATOM 1351 C CA . ILE A 1 172 ? -0.302 -2.691 -3.823 1.00 93.38 172 ILE A CA 1
ATOM 1352 C C . ILE A 1 172 ? -0.998 -2.752 -5.174 1.00 93.38 172 ILE A C 1
ATOM 1354 O O . ILE A 1 172 ? -0.371 -3.048 -6.190 1.00 93.38 172 ILE A O 1
ATOM 1358 N N . GLY A 1 173 ? -2.301 -2.511 -5.214 1.00 88.44 173 GLY A N 1
ATOM 1359 C CA . GLY A 1 173 ? -3.011 -2.730 -6.463 1.00 88.44 173 GLY A CA 1
ATOM 1360 C C . GLY A 1 173 ? -4.510 -2.567 -6.405 1.00 88.44 173 GLY A C 1
ATOM 1361 O O . GLY A 1 173 ? -5.119 -2.595 -5.342 1.00 88.44 173 GLY A O 1
ATOM 1362 N N . GLY A 1 174 ? -5.109 -2.432 -7.585 1.00 79.56 174 GLY A N 1
ATOM 1363 C CA . GLY A 1 174 ? -6.528 -2.151 -7.723 1.00 79.56 174 GLY A CA 1
ATOM 1364 C C . GLY A 1 174 ? -6.802 -0.659 -7.615 1.00 79.56 174 GLY A C 1
ATOM 1365 O O . GLY A 1 174 ? -6.718 -0.089 -6.539 1.00 79.56 174 GLY A O 1
ATOM 1366 N N . GLY A 1 175 ? -7.110 -0.015 -8.733 1.00 73.62 175 GLY A N 1
ATOM 1367 C CA . GLY A 1 175 ? -7.610 1.363 -8.759 1.00 73.62 175 GLY A CA 1
ATOM 1368 C C . GLY A 1 175 ? -9.133 1.413 -8.735 1.00 73.62 175 GLY A C 1
ATOM 1369 O O . GLY A 1 175 ? -9.736 0.397 -9.030 1.00 73.62 175 GLY A O 1
ATOM 1370 N N . THR A 1 176 ? -9.738 2.568 -8.441 1.00 72.69 176 THR A N 1
ATOM 1371 C CA . THR A 1 176 ? -11.196 2.792 -8.541 1.00 72.69 176 THR A CA 1
ATOM 1372 C C . THR A 1 176 ? -11.603 3.172 -9.982 1.00 72.69 176 THR A C 1
ATOM 1374 O O . THR A 1 176 ? -11.033 4.118 -10.541 1.00 72.69 176 THR A O 1
ATOM 1377 N N . ILE A 1 177 ? -12.568 2.490 -10.616 1.00 66.06 177 ILE A N 1
ATOM 1378 C CA . ILE A 1 177 ? -13.110 2.835 -11.937 1.00 66.06 177 ILE A CA 1
ATOM 1379 C C . ILE A 1 177 ? -13.686 4.247 -11.865 1.00 66.06 177 ILE A C 1
ATOM 1381 O O . ILE A 1 177 ? -14.354 4.625 -10.909 1.00 66.06 177 ILE A O 1
ATOM 1385 N N . GLY A 1 178 ? -13.408 5.042 -12.898 1.00 61.53 178 GLY A N 1
ATOM 1386 C CA . GLY A 1 178 ? -13.811 6.450 -12.951 1.00 61.53 178 GLY A CA 1
ATOM 1387 C C . GLY A 1 178 ? -12.847 7.419 -12.260 1.00 61.53 178 GLY A C 1
ATOM 1388 O O . GLY A 1 178 ? -13.072 8.622 -12.340 1.00 61.53 178 GLY A O 1
ATOM 1389 N N . TYR A 1 179 ? -11.756 6.929 -11.660 1.00 69.81 179 TYR A N 1
ATOM 1390 C CA . TYR A 1 179 ? -10.737 7.773 -11.031 1.00 69.81 179 TYR A CA 1
ATOM 1391 C C . TYR A 1 179 ? -9.312 7.451 -11.520 1.00 69.81 179 TYR A C 1
ATOM 1393 O O . TYR A 1 179 ? -9.144 6.768 -12.531 1.00 69.81 179 TYR A O 1
ATOM 1401 N N . SER A 1 180 ? -8.287 7.960 -10.823 1.00 64.75 180 SER A N 1
ATOM 1402 C CA . SER A 1 180 ? -6.877 7.984 -11.247 1.00 64.75 180 SER A CA 1
ATOM 1403 C C . SER A 1 180 ? -6.197 6.621 -11.419 1.00 64.75 180 SER A C 1
ATOM 1405 O O . SER A 1 180 ? -5.118 6.562 -11.997 1.00 64.75 180 SER A O 1
ATOM 1407 N N . ARG A 1 181 ? -6.787 5.538 -10.888 1.00 74.12 181 ARG A N 1
ATOM 1408 C CA . ARG A 1 181 ? -6.286 4.147 -10.960 1.00 74.12 181 ARG A CA 1
ATOM 1409 C C . ARG A 1 181 ? -4.778 3.999 -10.688 1.00 74.12 181 ARG A C 1
ATOM 1411 O O . ARG A 1 181 ? -4.109 3.193 -11.348 1.00 74.12 181 ARG A O 1
ATOM 1418 N N . ALA A 1 182 ? -4.272 4.786 -9.738 1.00 77.38 182 ALA A N 1
ATOM 1419 C CA . ALA A 1 182 ? -2.850 4.954 -9.485 1.00 77.38 182 ALA A CA 1
ATOM 1420 C C . ALA A 1 182 ? -2.313 3.934 -8.475 1.00 77.38 182 ALA A C 1
ATOM 1422 O O . ALA A 1 182 ? -3.004 3.523 -7.544 1.00 77.38 182 ALA A O 1
ATOM 1423 N N . GLY A 1 183 ? -1.073 3.493 -8.686 1.00 82.06 183 GLY A N 1
ATOM 1424 C CA . GLY A 1 183 ? -0.404 2.521 -7.826 1.00 82.06 183 GLY A CA 1
ATOM 1425 C C . GLY A 1 183 ? 0.330 3.209 -6.687 1.00 82.06 183 GLY A C 1
ATOM 1426 O O . GLY A 1 183 ? -0.261 3.579 -5.674 1.00 82.06 183 GLY A O 1
ATOM 1427 N N . ILE A 1 184 ? 1.637 3.350 -6.865 1.00 85.19 184 ILE A N 1
ATOM 1428 C CA . ILE A 1 184 ? 2.533 4.065 -5.968 1.00 85.19 184 ILE A CA 1
ATOM 1429 C C . ILE A 1 184 ? 2.707 5.483 -6.503 1.00 85.19 184 ILE A C 1
ATOM 1431 O O . ILE A 1 184 ? 3.361 5.702 -7.524 1.00 85.19 184 ILE A O 1
ATOM 1435 N N . GLY A 1 185 ? 2.128 6.437 -5.787 1.00 72.56 185 GLY A N 1
ATOM 1436 C CA . GLY A 1 185 ? 2.289 7.858 -6.036 1.00 72.56 185 GLY A CA 1
ATOM 1437 C C . GLY A 1 185 ? 3.390 8.466 -5.178 1.00 72.56 185 GLY A C 1
ATOM 1438 O O . GLY A 1 185 ? 3.486 8.229 -3.977 1.00 72.56 185 GLY A O 1
ATOM 1439 N N . SER A 1 186 ? 4.188 9.335 -5.773 1.00 58.84 186 SER A N 1
ATOM 1440 C CA . SER A 1 186 ? 4.995 10.307 -5.043 1.00 58.84 186 SER A CA 1
ATOM 1441 C C . SER A 1 186 ? 4.842 11.632 -5.774 1.00 58.84 186 SER A C 1
ATOM 1443 O O . SER A 1 186 ? 5.685 11.968 -6.585 1.00 58.84 186 SER A O 1
ATOM 1445 N N . ALA A 1 187 ? 3.709 12.336 -5.643 1.00 54.81 187 ALA A N 1
ATOM 1446 C CA . ALA A 1 187 ? 3.551 13.624 -6.332 1.00 54.81 187 ALA A CA 1
ATOM 1447 C C . ALA A 1 187 ? 2.474 14.545 -5.728 1.00 54.81 187 ALA A C 1
ATOM 1449 O O . ALA A 1 187 ? 1.295 14.397 -6.033 1.00 54.81 187 ALA A O 1
ATOM 1450 N N . HIS A 1 188 ? 2.906 15.556 -4.963 1.00 45.94 188 HIS A N 1
ATOM 1451 C CA . HIS A 1 188 ? 2.556 16.984 -5.120 1.00 45.94 188 HIS A CA 1
ATOM 1452 C C . HIS A 1 188 ? 3.332 17.804 -4.068 1.00 45.94 188 HIS A C 1
ATOM 1454 O O . HIS A 1 188 ? 2.879 18.013 -2.947 1.00 45.94 188 HIS A O 1
ATOM 1460 N N . GLY A 1 189 ? 4.548 18.221 -4.425 1.00 53.25 189 GLY A N 1
ATOM 1461 C CA . GLY A 1 189 ? 5.470 19.003 -3.590 1.00 53.25 189 GLY A CA 1
ATOM 1462 C C . GLY A 1 189 ? 6.923 18.686 -3.965 1.00 53.25 189 GLY A C 1
ATOM 1463 O O . GLY A 1 189 ? 7.169 17.570 -4.424 1.00 53.25 189 GLY A O 1
ATOM 1464 N N . PRO A 1 190 ? 7.881 19.627 -3.840 1.00 51.75 190 PRO A N 1
ATOM 1465 C CA . PRO A 1 190 ? 9.272 19.347 -4.182 1.00 51.75 190 PRO A CA 1
ATOM 1466 C C . PRO A 1 190 ? 9.780 18.222 -3.277 1.00 51.75 190 PRO A C 1
ATOM 1468 O O . PRO A 1 190 ? 9.849 18.388 -2.056 1.00 51.75 190 PRO A O 1
ATOM 1471 N N . ALA A 1 191 ? 10.089 17.062 -3.859 1.00 54.94 191 ALA A N 1
ATOM 1472 C CA . ALA A 1 191 ? 10.731 16.000 -3.107 1.00 54.94 191 ALA A CA 1
ATOM 1473 C C . ALA A 1 191 ? 12.074 16.494 -2.563 1.00 54.94 191 ALA A C 1
ATOM 1475 O O . ALA A 1 191 ? 12.771 17.305 -3.179 1.00 54.94 191 ALA A O 1
ATOM 1476 N N . HIS A 1 192 ? 12.409 16.033 -1.365 1.00 65.12 192 HIS A N 1
ATOM 1477 C CA . HIS A 1 192 ? 13.554 16.539 -0.627 1.00 65.12 192 HIS A CA 1
ATOM 1478 C C . HIS A 1 192 ? 14.835 15.780 -0.984 1.00 65.12 192 HIS A C 1
ATOM 1480 O O . HIS A 1 192 ? 14.836 14.563 -1.135 1.00 65.12 192 HIS A O 1
ATOM 1486 N N . GLU A 1 193 ? 15.970 16.480 -1.006 1.00 64.25 193 GLU A N 1
ATOM 1487 C CA . GLU A 1 193 ? 17.299 15.900 -1.281 1.00 64.25 193 GLU A CA 1
ATOM 1488 C C . GLU A 1 193 ? 17.732 14.777 -0.314 1.00 64.25 193 GLU A C 1
ATOM 1490 O O . GLU A 1 193 ? 18.686 14.044 -0.580 1.00 64.25 193 GLU A O 1
ATOM 1495 N N . HIS A 1 194 ? 17.050 14.638 0.825 1.00 67.44 194 HIS A N 1
ATOM 1496 C CA . HIS A 1 194 ? 17.312 13.615 1.840 1.00 67.44 194 HIS A CA 1
ATOM 1497 C C . HIS A 1 194 ? 16.327 12.443 1.806 1.00 67.44 194 HIS A C 1
ATOM 1499 O O . HIS A 1 194 ? 16.451 11.528 2.626 1.00 67.44 194 HIS A O 1
ATOM 1505 N N . GLU A 1 195 ? 15.389 12.441 0.858 1.00 76.12 195 GLU A N 1
ATOM 1506 C CA . GLU A 1 195 ? 14.463 11.337 0.657 1.00 76.12 195 GLU A CA 1
ATOM 1507 C C . GLU A 1 195 ? 15.237 10.041 0.376 1.00 76.12 195 GLU A C 1
ATOM 1509 O O . GLU A 1 195 ? 16.175 9.991 -0.424 1.00 76.12 195 GLU A O 1
ATOM 1514 N N . ARG A 1 196 ? 14.876 8.985 1.109 1.00 83.44 196 ARG A N 1
ATOM 1515 C CA . ARG A 1 196 ? 15.472 7.648 1.015 1.00 83.44 196 ARG A CA 1
ATOM 1516 C C . ARG A 1 196 ? 14.341 6.639 1.103 1.00 83.44 196 ARG A C 1
ATOM 1518 O O . ARG A 1 196 ? 13.913 6.298 2.206 1.00 83.44 196 ARG A O 1
ATOM 1525 N N . LEU A 1 197 ? 13.839 6.218 -0.047 1.00 88.25 197 LEU A N 1
ATOM 1526 C CA . LEU A 1 197 ? 12.744 5.265 -0.148 1.00 88.25 197 LEU A CA 1
ATOM 1527 C C . LEU A 1 197 ? 13.272 3.868 -0.446 1.00 88.25 197 LEU A C 1
ATOM 1529 O O . LEU A 1 197 ? 14.234 3.699 -1.194 1.00 88.25 197 LEU A O 1
ATOM 1533 N N . THR A 1 198 ? 12.613 2.858 0.102 1.00 90.94 198 THR A N 1
ATOM 1534 C CA . THR A 1 198 ? 12.860 1.461 -0.242 1.00 90.94 198 THR A CA 1
ATOM 1535 C C . THR A 1 198 ? 11.539 0.773 -0.543 1.00 90.94 198 THR A C 1
ATOM 1537 O O . THR A 1 198 ? 10.647 0.751 0.299 1.00 90.94 198 THR A O 1
ATOM 1540 N N . TYR A 1 199 ? 11.439 0.176 -1.725 1.00 93.44 199 TYR A N 1
ATOM 1541 C CA . TYR A 1 199 ? 10.324 -0.666 -2.139 1.00 93.44 199 TYR A CA 1
ATOM 1542 C C . TYR A 1 199 ? 10.876 -2.035 -2.505 1.00 93.44 199 TYR A C 1
ATOM 1544 O O . TYR A 1 199 ? 11.616 -2.165 -3.486 1.00 93.44 199 TYR A O 1
ATOM 1552 N N . CYS A 1 200 ? 10.547 -3.057 -1.719 1.00 94.88 200 CYS A N 1
ATOM 1553 C CA . CYS A 1 200 ? 11.052 -4.398 -1.985 1.00 94.88 200 CYS A CA 1
ATOM 1554 C C . CYS A 1 200 ? 10.070 -5.512 -1.654 1.00 94.88 200 CYS A C 1
ATOM 1556 O O . CYS A 1 200 ? 9.307 -5.421 -0.693 1.00 94.88 200 CYS A O 1
ATOM 1558 N N . ARG A 1 201 ? 10.117 -6.594 -2.441 1.00 95.44 201 ARG A N 1
ATOM 1559 C CA . ARG A 1 201 ? 9.266 -7.781 -2.249 1.00 95.44 201 ARG A CA 1
ATOM 1560 C C . ARG A 1 201 ? 7.768 -7.459 -2.259 1.00 95.44 201 ARG A C 1
ATOM 1562 O O . ARG A 1 201 ? 6.976 -8.148 -1.624 1.00 95.44 201 ARG A O 1
ATOM 1569 N N . ASN A 1 202 ? 7.371 -6.400 -2.961 1.00 96.06 202 ASN A N 1
ATOM 1570 C CA . ASN A 1 202 ? 5.967 -6.044 -3.113 1.00 96.06 202 ASN A CA 1
ATOM 1571 C C . ASN A 1 202 ? 5.368 -6.727 -4.342 1.00 96.06 202 ASN A C 1
ATOM 1573 O O . ASN A 1 202 ? 6.034 -6.874 -5.369 1.00 96.06 202 ASN A O 1
ATOM 1577 N N . LEU A 1 203 ? 4.089 -7.081 -4.235 1.00 94.19 203 LEU A N 1
ATOM 1578 C CA . LEU A 1 203 ? 3.238 -7.386 -5.374 1.00 94.19 203 LEU A CA 1
ATOM 1579 C C . LEU A 1 203 ? 2.533 -6.099 -5.796 1.00 94.19 203 LEU A C 1
ATOM 1581 O O . LEU A 1 203 ? 1.637 -5.631 -5.097 1.00 94.19 203 LEU A O 1
ATOM 1585 N N . ILE A 1 204 ? 2.924 -5.537 -6.933 1.00 91.00 204 ILE A N 1
ATOM 1586 C CA . ILE A 1 204 ? 2.327 -4.329 -7.497 1.00 91.00 204 ILE A CA 1
ATOM 1587 C C . ILE A 1 204 ? 1.542 -4.746 -8.731 1.00 91.00 204 ILE A C 1
ATOM 1589 O O . ILE A 1 204 ? 2.123 -5.214 -9.704 1.00 91.00 204 ILE A O 1
ATOM 1593 N N . THR A 1 205 ? 0.219 -4.647 -8.686 1.00 86.19 205 THR A N 1
ATOM 1594 C CA . THR A 1 205 ? -0.623 -5.258 -9.719 1.00 86.19 205 THR A CA 1
ATOM 1595 C C . THR A 1 205 ? -1.872 -4.449 -10.004 1.00 86.19 205 THR A C 1
ATOM 1597 O O . THR A 1 205 ? -2.380 -3.742 -9.136 1.00 86.19 205 THR A O 1
ATOM 1600 N N . ASN A 1 206 ? -2.410 -4.604 -11.211 1.00 79.81 206 ASN A N 1
ATOM 1601 C CA . ASN A 1 206 ? -3.770 -4.192 -11.532 1.00 79.81 206 ASN A CA 1
ATOM 1602 C C . ASN A 1 206 ? -4.029 -2.693 -11.261 1.00 79.81 206 ASN A C 1
ATOM 1604 O O . ASN A 1 206 ? -4.982 -2.264 -10.605 1.00 79.81 206 ASN A O 1
ATOM 1608 N N . THR A 1 207 ? -3.100 -1.893 -11.767 1.00 77.00 207 THR A N 1
ATOM 1609 C CA . THR A 1 207 ? -3.142 -0.427 -11.834 1.00 77.00 207 THR A CA 1
ATOM 1610 C C . THR A 1 207 ? -3.147 -0.029 -13.307 1.00 77.00 207 THR A C 1
ATOM 1612 O O . THR A 1 207 ? -2.824 -0.854 -14.156 1.00 77.00 207 THR A O 1
ATOM 1615 N N . LEU A 1 208 ? -3.526 1.197 -13.663 1.00 69.88 208 LEU A N 1
ATOM 1616 C CA . LEU A 1 208 ? -3.581 1.577 -15.086 1.00 69.88 208 LEU A CA 1
ATOM 1617 C C . LEU A 1 208 ? -2.657 2.736 -15.445 1.00 69.88 208 LEU A C 1
ATOM 1619 O O . LEU A 1 208 ? -2.055 2.734 -16.518 1.00 69.88 208 LEU A O 1
ATOM 1623 N N . GLU A 1 209 ? -2.568 3.719 -14.560 1.00 68.44 209 GLU A N 1
ATOM 1624 C CA . GLU A 1 209 ? -1.807 4.953 -14.732 1.00 68.44 209 GLU A CA 1
ATOM 1625 C C . GLU A 1 209 ? -0.991 5.182 -13.466 1.00 68.44 209 GLU A C 1
ATOM 1627 O O . GLU A 1 209 ? -1.368 4.655 -12.423 1.00 68.44 209 GLU A O 1
ATOM 1632 N N . ARG A 1 210 ? 0.114 5.941 -13.524 1.00 71.81 210 ARG A N 1
ATOM 1633 C CA . ARG A 1 210 ? 0.897 6.290 -12.326 1.00 71.81 210 ARG A CA 1
ATOM 1634 C C . ARG A 1 210 ? 1.172 5.069 -11.433 1.00 71.81 210 ARG A C 1
ATOM 1636 O O . ARG A 1 210 ? 1.005 5.120 -10.214 1.00 71.81 210 ARG A O 1
ATOM 1643 N N . GLN A 1 211 ? 1.510 3.932 -12.051 1.00 75.12 211 GLN A N 1
ATOM 1644 C CA . GLN A 1 211 ? 1.706 2.677 -11.319 1.00 75.12 211 GLN A CA 1
ATOM 1645 C C . GLN A 1 211 ? 2.876 2.811 -10.344 1.00 75.12 211 GLN A C 1
ATOM 1647 O O . GLN A 1 211 ? 2.782 2.348 -9.211 1.00 75.12 211 GLN A O 1
ATOM 1652 N N . LEU A 1 212 ? 3.943 3.482 -10.774 1.00 80.00 212 LEU A N 1
ATOM 1653 C CA . LEU A 1 212 ? 5.072 3.874 -9.946 1.00 80.00 212 LEU A CA 1
ATOM 1654 C C . LEU A 1 212 ? 5.519 5.264 -10.394 1.00 80.00 212 LEU A C 1
ATOM 1656 O O . LEU A 1 212 ? 5.983 5.411 -11.522 1.00 80.00 212 LEU A O 1
ATOM 1660 N N . VAL A 1 213 ? 5.371 6.268 -9.537 1.00 79.38 213 VAL A N 1
ATOM 1661 C CA . VAL A 1 213 ? 5.779 7.650 -9.818 1.00 79.38 213 VAL A CA 1
ATOM 1662 C C . VAL A 1 213 ? 6.793 8.097 -8.775 1.00 79.38 213 VAL A C 1
ATOM 1664 O O . VAL A 1 213 ? 6.484 8.088 -7.585 1.00 79.38 213 VAL A O 1
ATOM 1667 N N . PHE A 1 214 ? 7.981 8.519 -9.218 1.00 80.44 214 PHE A N 1
ATOM 1668 C CA . PHE A 1 214 ? 9.035 9.064 -8.351 1.00 80.44 214 PHE A CA 1
ATOM 1669 C C . PHE A 1 214 ? 9.517 10.418 -8.869 1.00 80.44 214 PHE A C 1
ATOM 1671 O O . PHE A 1 214 ? 9.907 10.532 -10.035 1.00 80.44 214 PHE A O 1
ATOM 1678 N N . THR A 1 215 ? 9.463 11.450 -8.015 1.00 73.19 215 THR A N 1
ATOM 1679 C CA . THR A 1 215 ? 9.529 12.844 -8.479 1.00 73.19 215 THR A CA 1
ATOM 1680 C C . THR A 1 215 ? 10.437 13.732 -7.629 1.00 73.19 215 THR A C 1
ATOM 1682 O O . THR A 1 215 ? 9.968 14.543 -6.838 1.00 73.19 215 THR A O 1
ATOM 1685 N N . GLY A 1 216 ? 11.749 13.638 -7.835 1.00 70.81 216 GLY A N 1
ATOM 1686 C CA . GLY A 1 216 ? 12.733 14.623 -7.362 1.00 70.81 216 GLY A CA 1
ATOM 1687 C C . GLY A 1 216 ? 14.038 14.001 -6.861 1.00 70.81 216 GLY A C 1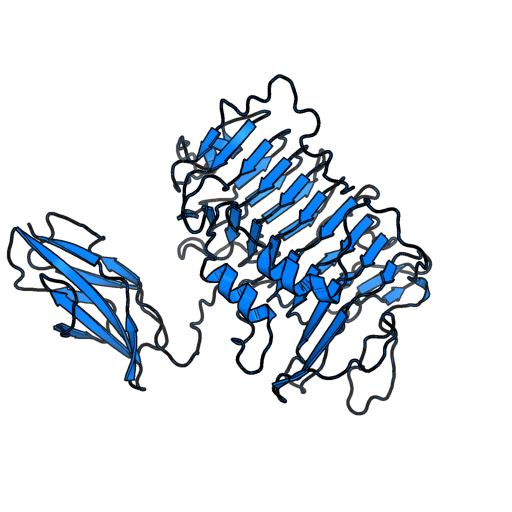
ATOM 1688 O O . GLY A 1 216 ? 14.235 12.815 -7.070 1.00 70.81 216 GLY A O 1
ATOM 1689 N N . PRO A 1 217 ? 14.952 14.774 -6.248 1.00 69.75 217 PRO A N 1
ATOM 1690 C CA . PRO A 1 217 ? 16.382 14.435 -6.128 1.00 69.75 217 PRO A CA 1
ATOM 1691 C C . PRO A 1 217 ? 16.730 13.306 -5.143 1.00 69.75 217 PRO A C 1
ATOM 1693 O O . PRO A 1 217 ? 17.909 12.965 -4.980 1.00 69.75 217 PRO A O 1
ATOM 1696 N N . GLY A 1 218 ? 15.727 12.768 -4.447 1.00 78.44 218 GLY A N 1
ATOM 1697 C CA . GLY A 1 218 ? 15.858 11.708 -3.457 1.00 78.44 218 GLY A CA 1
ATOM 1698 C C . GLY A 1 218 ? 16.394 10.394 -4.018 1.00 78.44 218 GLY A C 1
ATOM 1699 O O . GLY A 1 218 ? 16.481 10.184 -5.230 1.00 78.44 218 GLY A O 1
ATOM 1700 N N . ARG A 1 219 ? 16.751 9.477 -3.114 1.00 85.81 219 ARG A N 1
ATOM 1701 C CA . ARG A 1 219 ? 17.139 8.109 -3.460 1.00 85.81 219 ARG A CA 1
ATOM 1702 C C . ARG A 1 219 ? 15.959 7.150 -3.340 1.00 85.81 219 ARG A C 1
ATOM 1704 O O . ARG A 1 219 ? 15.294 7.127 -2.305 1.00 85.81 219 ARG A O 1
ATOM 1711 N N . VAL A 1 220 ? 15.789 6.283 -4.335 1.00 88.75 220 VAL A N 1
ATOM 1712 C CA . VAL A 1 220 ? 14.823 5.178 -4.318 1.00 88.75 220 VAL A CA 1
ATOM 1713 C C . VAL A 1 220 ? 15.525 3.850 -4.592 1.00 88.75 220 VAL A C 1
ATOM 1715 O O . VAL A 1 220 ? 16.128 3.649 -5.643 1.00 88.75 220 VAL A O 1
ATOM 1718 N N . ASP A 1 221 ? 15.412 2.919 -3.653 1.00 91.12 221 ASP A N 1
ATOM 1719 C CA . ASP A 1 221 ? 15.866 1.541 -3.804 1.00 91.12 221 ASP A CA 1
ATOM 1720 C C . ASP A 1 221 ? 14.659 0.653 -4.141 1.00 91.12 221 ASP A C 1
ATOM 1722 O O . ASP A 1 221 ? 13.807 0.406 -3.286 1.00 91.12 221 ASP A O 1
ATOM 1726 N N . PHE A 1 222 ? 14.567 0.194 -5.389 1.00 93.19 222 PHE A N 1
ATOM 1727 C CA . PHE A 1 222 ? 13.453 -0.592 -5.924 1.00 93.19 222 PHE A CA 1
ATOM 1728 C C . PHE A 1 222 ? 13.945 -1.976 -6.370 1.00 93.19 222 PHE A C 1
ATOM 1730 O O . PHE A 1 222 ? 14.531 -2.125 -7.445 1.00 93.19 222 PHE A O 1
ATOM 1737 N N . PHE A 1 223 ? 13.749 -3.007 -5.545 1.00 94.94 223 PHE A N 1
ATOM 1738 C CA . PHE A 1 223 ? 14.329 -4.327 -5.817 1.00 94.94 223 PHE A CA 1
ATOM 1739 C C . PHE A 1 223 ? 13.443 -5.508 -5.422 1.00 94.94 223 PHE A C 1
ATOM 1741 O O . PHE A 1 223 ? 12.688 -5.439 -4.455 1.00 94.94 223 PHE A O 1
ATOM 1748 N N . ASN A 1 224 ? 13.567 -6.622 -6.150 1.00 96.12 224 ASN A N 1
ATOM 1749 C CA . ASN A 1 224 ? 12.789 -7.849 -5.930 1.00 96.12 224 ASN A CA 1
ATOM 1750 C C . ASN A 1 224 ? 11.268 -7.634 -5.819 1.00 96.12 224 ASN A C 1
ATOM 1752 O O . ASN A 1 224 ? 10.606 -8.315 -5.043 1.00 96.12 224 ASN A O 1
ATOM 1756 N N . ASN A 1 225 ? 10.695 -6.685 -6.558 1.00 95.12 225 ASN A N 1
ATOM 1757 C CA . ASN A 1 225 ? 9.243 -6.534 -6.661 1.00 95.12 225 ASN A CA 1
ATOM 1758 C C . ASN A 1 225 ? 8.705 -7.338 -7.851 1.00 95.12 225 ASN A C 1
ATOM 1760 O O . ASN A 1 225 ? 9.402 -7.501 -8.854 1.00 95.12 225 ASN A O 1
ATOM 1764 N N . VAL A 1 226 ? 7.452 -7.781 -7.756 1.00 92.69 226 VAL A N 1
ATOM 1765 C CA . VAL A 1 226 ? 6.670 -8.259 -8.904 1.00 92.69 226 VAL A CA 1
ATOM 1766 C C . VAL A 1 226 ? 5.750 -7.128 -9.325 1.00 92.69 226 VAL A C 1
ATOM 1768 O O . VAL A 1 226 ? 4.974 -6.633 -8.508 1.00 92.69 226 VAL A O 1
ATOM 1771 N N . VAL A 1 227 ? 5.842 -6.706 -10.582 1.00 88.94 227 VAL A N 1
ATOM 1772 C CA . VAL A 1 227 ? 5.096 -5.565 -11.109 1.00 88.94 227 VAL A CA 1
ATOM 1773 C C . VAL A 1 227 ? 4.326 -5.993 -12.353 1.00 88.94 227 VAL A C 1
ATOM 1775 O O . VAL A 1 227 ? 4.930 -6.326 -13.370 1.00 88.94 227 VAL A O 1
ATOM 1778 N N . SER A 1 228 ? 2.998 -5.990 -12.267 1.00 82.06 228 SER A N 1
ATOM 1779 C CA . SER A 1 228 ? 2.086 -6.484 -13.302 1.00 82.06 228 SER A CA 1
ATOM 1780 C C . SER A 1 228 ? 0.958 -5.483 -13.583 1.00 82.06 228 SER A C 1
ATOM 1782 O O . SER A 1 228 ? 0.570 -4.722 -12.702 1.00 82.06 228 SER A O 1
ATOM 1784 N N . ILE A 1 229 ? 0.441 -5.468 -14.816 1.00 68.69 229 ILE A N 1
ATOM 1785 C CA . ILE A 1 229 ? -0.650 -4.607 -15.327 1.00 68.69 229 ILE A CA 1
ATOM 1786 C C . ILE A 1 229 ? -0.440 -3.094 -15.087 1.00 68.69 229 ILE A C 1
ATOM 1788 O O . ILE A 1 229 ? -0.666 -2.574 -13.992 1.00 68.69 229 ILE A O 1
ATOM 1792 N N . SER A 1 230 ? -0.101 -2.381 -16.166 1.00 66.88 230 SER A N 1
ATOM 1793 C CA . SER A 1 230 ? -0.305 -0.936 -16.356 1.00 66.88 230 SER A CA 1
ATOM 1794 C C . SER A 1 230 ? -0.053 -0.552 -17.815 1.00 66.88 230 SER A C 1
ATOM 1796 O O . SER A 1 230 ? 0.639 -1.263 -18.544 1.00 66.88 230 SER A O 1
ATOM 1798 N N . ARG A 1 231 ? -0.576 0.607 -18.235 1.00 59.22 231 ARG A N 1
ATOM 1799 C CA . ARG A 1 231 ? -0.166 1.286 -19.474 1.00 59.22 231 ARG A CA 1
ATOM 1800 C C . ARG A 1 231 ? 1.232 1.892 -19.368 1.00 59.22 231 ARG A C 1
ATOM 1802 O O . ARG A 1 231 ? 1.888 2.107 -20.376 1.00 59.22 231 ARG A O 1
ATOM 1809 N N . ARG A 1 232 ? 1.691 2.208 -18.161 1.00 61.72 232 ARG A N 1
ATOM 1810 C CA . ARG A 1 232 ? 3.045 2.698 -17.874 1.00 61.72 232 ARG A CA 1
ATOM 1811 C C . ARG A 1 232 ? 3.466 2.163 -16.518 1.00 61.72 232 ARG A C 1
ATOM 1813 O O . ARG A 1 232 ? 2.830 2.486 -15.515 1.00 61.72 232 ARG A O 1
ATOM 1820 N N . THR A 1 233 ? 4.485 1.313 -16.484 1.00 68.19 233 THR A N 1
ATOM 1821 C CA . THR A 1 233 ? 4.818 0.601 -15.247 1.00 68.19 233 THR A CA 1
ATOM 1822 C C . THR A 1 233 ? 5.649 1.448 -14.288 1.00 68.19 233 THR A C 1
ATOM 1824 O O . THR A 1 233 ? 5.264 1.595 -13.132 1.00 68.19 233 THR A O 1
ATOM 1827 N N . LEU A 1 234 ? 6.744 2.050 -14.761 1.00 73.31 234 LEU A N 1
ATOM 1828 C CA . LEU A 1 234 ? 7.585 2.953 -13.976 1.00 73.31 234 LEU A CA 1
ATOM 1829 C C . LEU A 1 234 ? 7.773 4.300 -14.675 1.00 73.31 234 LEU A C 1
ATOM 1831 O O . LEU A 1 234 ? 8.360 4.387 -15.757 1.00 73.31 234 LEU A O 1
ATOM 1835 N N . GLU A 1 235 ? 7.271 5.344 -14.020 1.00 74.06 235 GLU A N 1
ATOM 1836 C CA . GLU A 1 235 ? 7.280 6.738 -14.446 1.00 74.06 235 GLU A CA 1
ATOM 1837 C C . GLU A 1 235 ? 8.259 7.542 -13.573 1.00 74.06 235 GLU A C 1
ATOM 1839 O O . GLU A 1 235 ? 8.112 7.635 -12.353 1.00 74.06 235 GLU A O 1
ATOM 1844 N N . ILE A 1 236 ? 9.286 8.118 -14.203 1.00 75.31 236 ILE A N 1
ATOM 1845 C CA . ILE A 1 236 ? 10.353 8.857 -13.521 1.00 75.31 236 ILE A CA 1
ATOM 1846 C C . ILE A 1 236 ? 10.442 10.262 -14.117 1.00 75.31 236 ILE A C 1
ATOM 1848 O O . ILE A 1 236 ? 10.634 10.405 -15.325 1.00 75.31 236 ILE A O 1
ATOM 1852 N N . TRP A 1 237 ? 10.333 11.304 -13.288 1.00 70.88 237 TRP A N 1
ATOM 1853 C CA . TRP A 1 237 ? 10.561 12.685 -13.731 1.00 70.88 237 TRP A CA 1
ATOM 1854 C C . TRP A 1 237 ? 11.263 13.539 -12.677 1.00 70.88 237 TRP A C 1
ATOM 1856 O O . TRP A 1 237 ? 11.336 13.192 -11.497 1.00 70.88 237 TRP A O 1
ATOM 1866 N N . SER A 1 238 ? 11.735 14.706 -13.102 1.00 69.19 238 SER A N 1
ATOM 1867 C CA . SER A 1 238 ? 12.238 15.744 -12.212 1.00 69.19 238 SER A CA 1
ATOM 1868 C C . SER A 1 238 ? 11.080 16.574 -11.648 1.00 69.19 238 SER A C 1
ATOM 1870 O O . SER A 1 238 ? 10.423 17.323 -12.368 1.00 69.19 238 SER A O 1
ATOM 1872 N N . GLY A 1 239 ? 10.799 16.414 -10.351 1.00 62.84 239 GLY A N 1
ATOM 1873 C CA . GLY A 1 239 ? 9.715 17.139 -9.672 1.00 62.84 239 GLY A CA 1
ATOM 1874 C C . GLY A 1 239 ? 10.041 18.608 -9.367 1.00 62.84 239 GLY A C 1
ATOM 1875 O O . GLY A 1 239 ? 9.136 19.435 -9.310 1.00 62.84 239 GLY A O 1
ATOM 1876 N N . ASP A 1 240 ? 11.324 18.933 -9.195 1.00 64.19 240 ASP A N 1
ATOM 1877 C CA . ASP A 1 240 ? 11.848 20.295 -8.997 1.00 64.19 240 ASP A CA 1
ATOM 1878 C C . ASP A 1 240 ? 12.221 20.987 -10.320 1.00 64.19 240 ASP A C 1
ATOM 1880 O O . ASP A 1 240 ? 12.618 22.151 -10.336 1.00 64.19 240 ASP A O 1
ATOM 1884 N N . GLY A 1 241 ? 12.102 20.257 -11.427 1.00 62.78 241 GLY A N 1
ATOM 1885 C CA . GLY A 1 241 ? 12.464 20.716 -12.750 1.00 62.78 241 GLY A CA 1
ATOM 1886 C C . GLY A 1 241 ? 13.965 20.863 -12.999 1.00 62.78 241 GLY A C 1
ATOM 1887 O O . GLY A 1 241 ? 14.370 21.521 -13.950 1.00 62.78 241 GLY A O 1
ATOM 1888 N N . THR A 1 242 ? 14.815 20.307 -12.136 1.00 67.56 242 THR A N 1
ATOM 1889 C CA . THR A 1 242 ? 16.275 20.325 -12.304 1.00 67.56 242 THR A CA 1
ATOM 1890 C C . THR A 1 242 ? 16.913 18.968 -12.036 1.00 67.56 242 THR A C 1
ATOM 1892 O O . THR A 1 242 ? 17.808 18.587 -12.771 1.00 67.56 242 THR A O 1
ATOM 1895 N N . ASN A 1 243 ? 16.471 18.214 -11.032 1.00 70.69 243 ASN A N 1
ATOM 1896 C CA . ASN A 1 243 ? 17.091 16.952 -10.639 1.00 70.69 243 ASN A CA 1
ATOM 1897 C C . ASN A 1 243 ? 16.100 15.786 -10.732 1.00 70.69 243 ASN A C 1
ATOM 1899 O O . ASN A 1 243 ? 14.959 15.858 -10.260 1.00 70.69 243 ASN A O 1
ATOM 1903 N N . GLY A 1 244 ? 16.551 14.684 -11.327 1.00 73.44 244 GLY A N 1
ATOM 1904 C CA . GLY A 1 244 ? 15.851 13.399 -11.299 1.00 73.44 244 GLY A CA 1
ATOM 1905 C C . GLY A 1 244 ? 16.072 12.602 -10.005 1.00 73.44 244 GLY A C 1
ATOM 1906 O O . GLY A 1 244 ? 17.050 12.859 -9.298 1.00 73.44 244 GLY A O 1
ATOM 1907 N N . PRO A 1 245 ? 15.237 11.587 -9.706 1.00 78.94 245 PRO A N 1
ATOM 1908 C CA . PRO A 1 245 ? 15.502 10.669 -8.601 1.00 78.94 245 PRO A CA 1
ATOM 1909 C C . PRO A 1 245 ? 16.695 9.769 -8.884 1.00 78.94 245 PRO A C 1
ATOM 1911 O O . PRO A 1 245 ? 16.872 9.263 -9.990 1.00 78.94 245 PRO A O 1
ATOM 1914 N N . LYS A 1 246 ? 17.486 9.525 -7.840 1.00 86.12 246 LYS A N 1
ATOM 1915 C CA . LYS A 1 246 ? 18.611 8.587 -7.837 1.00 86.12 246 LYS A CA 1
ATOM 1916 C C . LYS A 1 246 ? 18.074 7.199 -7.526 1.00 86.12 246 LYS A C 1
ATOM 1918 O O . LYS A 1 246 ? 17.608 6.967 -6.414 1.00 86.12 246 LYS A O 1
ATOM 1923 N N . MET A 1 247 ? 18.112 6.272 -8.474 1.00 88.56 247 MET A N 1
ATOM 1924 C CA . MET A 1 247 ? 17.412 4.998 -8.320 1.00 88.56 247 MET A CA 1
ATOM 1925 C C . MET A 1 247 ? 18.308 3.783 -8.515 1.00 88.56 247 MET A C 1
ATOM 1927 O O . MET A 1 247 ? 19.112 3.731 -9.443 1.00 88.56 247 MET A O 1
ATOM 1931 N N . ASN A 1 248 ? 18.101 2.783 -7.662 1.00 92.25 248 ASN A N 1
ATOM 1932 C CA . ASN A 1 248 ? 18.505 1.404 -7.904 1.00 92.25 248 ASN A CA 1
ATOM 1933 C C . ASN A 1 248 ? 17.267 0.602 -8.319 1.00 92.25 248 ASN A C 1
ATOM 1935 O O . ASN A 1 248 ? 16.292 0.567 -7.572 1.00 92.25 248 ASN A O 1
ATOM 1939 N N . ILE A 1 249 ? 17.308 -0.049 -9.481 1.00 93.00 249 ILE A N 1
ATOM 1940 C CA . ILE A 1 249 ? 16.240 -0.907 -10.011 1.00 93.00 249 ILE A CA 1
ATOM 1941 C C . ILE A 1 249 ? 16.839 -2.292 -10.265 1.00 93.00 249 ILE A C 1
ATOM 1943 O O . ILE A 1 249 ? 17.438 -2.540 -11.314 1.00 93.00 249 ILE A O 1
ATOM 1947 N N . ILE A 1 250 ? 16.735 -3.179 -9.274 1.00 94.56 250 ILE A N 1
ATOM 1948 C CA . ILE A 1 250 ? 17.544 -4.406 -9.215 1.00 94.56 250 ILE A CA 1
ATOM 1949 C C . ILE A 1 250 ? 16.664 -5.648 -9.084 1.00 94.56 250 ILE A C 1
ATOM 1951 O O . ILE A 1 250 ? 15.872 -5.751 -8.146 1.00 94.56 250 ILE A O 1
ATOM 1955 N N . LYS A 1 251 ? 16.846 -6.624 -9.982 1.00 95.00 251 LYS A N 1
ATOM 1956 C CA . LYS A 1 251 ? 16.209 -7.953 -9.913 1.00 95.00 251 LYS A CA 1
ATOM 1957 C C . LYS A 1 251 ? 14.703 -7.913 -9.607 1.00 95.00 251 LYS A C 1
ATOM 1959 O O . LYS A 1 251 ? 14.214 -8.656 -8.757 1.00 95.00 251 LYS A O 1
ATOM 1964 N N . ASN A 1 252 ? 13.967 -7.016 -10.257 1.00 93.50 252 ASN A N 1
ATOM 1965 C CA . ASN A 1 252 ? 12.504 -6.993 -10.234 1.00 93.50 252 ASN A CA 1
ATOM 1966 C C . ASN A 1 252 ? 11.945 -7.855 -11.371 1.00 93.50 252 ASN A C 1
ATOM 1968 O O . ASN A 1 252 ? 12.589 -8.011 -12.406 1.00 93.50 252 ASN A O 1
ATOM 1972 N N . HIS A 1 253 ? 10.730 -8.363 -11.193 1.00 90.31 253 HIS A N 1
ATOM 1973 C CA . HIS A 1 253 ? 9.985 -9.094 -12.208 1.00 90.31 253 HIS A CA 1
ATOM 1974 C C . HIS A 1 253 ? 8.876 -8.192 -12.763 1.00 90.31 253 HIS A C 1
ATOM 1976 O O . HIS A 1 253 ? 7.866 -7.952 -12.104 1.00 90.31 253 HIS A O 1
ATOM 1982 N N . PHE A 1 254 ? 9.069 -7.680 -13.974 1.00 87.00 254 PHE A N 1
ATOM 1983 C CA . PHE A 1 254 ? 8.099 -6.860 -14.691 1.00 87.00 254 PHE A CA 1
ATOM 1984 C C . PHE A 1 254 ? 7.320 -7.705 -15.700 1.00 87.00 254 PHE A C 1
ATOM 1986 O O . PHE A 1 254 ? 7.914 -8.394 -16.530 1.00 87.00 254 PHE A O 1
ATOM 1993 N N . GLN A 1 255 ? 5.994 -7.612 -15.666 1.00 81.38 255 GLN A N 1
ATOM 1994 C CA . GLN A 1 255 ? 5.088 -8.326 -16.562 1.00 81.38 255 GLN A CA 1
ATOM 1995 C C . GLN A 1 255 ? 4.150 -7.321 -17.235 1.00 81.38 255 GLN A C 1
ATOM 1997 O O . GLN A 1 255 ? 3.331 -6.680 -16.572 1.00 81.38 255 GLN A O 1
ATOM 2002 N N . THR A 1 256 ? 4.261 -7.171 -18.557 1.00 75.25 256 THR A N 1
ATOM 2003 C CA . THR A 1 256 ? 3.430 -6.231 -19.321 1.00 75.25 256 THR A CA 1
ATOM 2004 C C . THR A 1 256 ? 2.579 -6.956 -20.371 1.00 75.25 256 THR A C 1
ATOM 2006 O O . THR A 1 256 ? 3.120 -7.612 -21.268 1.00 75.25 256 THR A O 1
ATOM 2009 N N . PRO A 1 257 ? 1.237 -6.865 -20.296 1.00 72.62 257 PRO A N 1
ATOM 2010 C CA . PRO A 1 257 ? 0.376 -7.320 -21.380 1.00 72.62 257 PRO A CA 1
ATOM 2011 C C . PRO A 1 257 ? 0.387 -6.311 -22.538 1.00 72.62 257 PRO A C 1
ATOM 2013 O O . PRO A 1 257 ? 0.575 -5.111 -22.319 1.00 72.62 257 PRO A O 1
ATOM 2016 N N . ASN A 1 258 ? 0.142 -6.763 -23.772 1.00 65.38 258 ASN A N 1
ATOM 2017 C CA . ASN A 1 258 ? -0.158 -5.831 -24.857 1.00 65.38 258 ASN A CA 1
ATOM 2018 C C . ASN A 1 258 ? -1.544 -5.192 -24.647 1.00 65.38 258 ASN A C 1
ATOM 2020 O O . ASN A 1 258 ? -2.551 -5.862 -24.429 1.00 65.38 258 ASN A O 1
ATOM 2024 N N . LEU A 1 259 ? -1.604 -3.863 -24.697 1.00 59.31 259 LEU A N 1
ATOM 2025 C CA . LEU A 1 259 ? -2.846 -3.119 -24.531 1.00 59.31 259 LEU A CA 1
ATOM 2026 C C . LEU A 1 259 ? -3.521 -2.904 -25.877 1.00 59.31 259 LEU A C 1
ATOM 2028 O O . LEU A 1 259 ? -2.962 -2.257 -26.761 1.00 59.31 259 LEU A O 1
ATOM 2032 N N . TYR A 1 260 ? -4.759 -3.374 -26.005 1.00 51.94 260 TYR A N 1
ATOM 2033 C CA . TYR A 1 260 ? -5.649 -2.994 -27.096 1.00 51.94 260 TYR A CA 1
ATOM 2034 C C . TYR A 1 260 ? -6.293 -1.640 -26.793 1.00 51.94 260 TYR A C 1
ATOM 2036 O O . TYR A 1 260 ? -7.392 -1.572 -26.249 1.00 51.94 260 TYR A O 1
ATOM 2044 N N . LEU A 1 261 ? -5.624 -0.541 -27.152 1.00 46.34 261 LEU A N 1
ATOM 2045 C CA . LEU A 1 261 ? -6.342 0.726 -27.337 1.00 46.34 261 LEU A CA 1
ATOM 2046 C C . LEU A 1 261 ? -6.920 0.784 -28.759 1.00 46.34 261 LEU A C 1
ATOM 2048 O O . LEU A 1 261 ? -6.586 -0.038 -29.610 1.00 46.34 261 LEU A O 1
ATOM 2052 N N . LEU A 1 262 ? -7.771 1.784 -29.018 1.00 34.38 262 LEU A N 1
ATOM 2053 C CA . LEU A 1 262 ? -8.566 2.047 -30.238 1.00 34.38 262 LEU A CA 1
ATOM 2054 C C . LEU A 1 262 ? -7.818 2.000 -31.603 1.00 34.38 262 LEU A C 1
ATOM 2056 O O . LEU A 1 262 ? -8.410 2.329 -32.629 1.00 34.38 262 LEU A O 1
ATOM 2060 N N . ARG A 1 263 ? -6.528 1.632 -31.654 1.00 35.34 263 ARG A N 1
ATOM 2061 C CA . ARG A 1 263 ? -5.687 1.509 -32.860 1.00 35.34 263 ARG A CA 1
ATOM 2062 C C . ARG A 1 263 ? -4.795 0.245 -32.913 1.00 35.34 263 ARG A C 1
ATOM 2064 O O . ARG A 1 263 ? -3.860 0.223 -33.707 1.00 35.34 263 ARG A O 1
ATOM 2071 N N . GLY A 1 264 ? -5.085 -0.798 -32.127 1.00 45.81 264 GLY A N 1
ATOM 2072 C CA . GLY A 1 264 ? -4.353 -2.079 -32.129 1.00 45.81 264 GLY A CA 1
ATOM 2073 C C . GLY A 1 264 ? -3.562 -2.345 -30.840 1.00 45.81 264 GLY A C 1
ATOM 2074 O O . GLY A 1 264 ? -3.362 -1.431 -30.044 1.00 45.81 264 GLY A O 1
ATOM 2075 N N . GLY A 1 265 ? -3.160 -3.605 -30.629 1.00 49.00 265 GLY A N 1
ATOM 2076 C CA . GLY A 1 265 ? -2.431 -4.067 -29.441 1.00 49.00 265 GLY A CA 1
ATOM 2077 C C . GLY A 1 265 ? -0.962 -3.630 -29.436 1.00 49.00 265 GLY A C 1
ATOM 2078 O O . GLY A 1 265 ? -0.270 -3.845 -30.430 1.00 49.00 265 GLY A O 1
ATOM 2079 N N . PHE A 1 266 ? -0.464 -3.047 -28.340 1.00 58.47 266 PHE A N 1
ATOM 2080 C CA . PHE A 1 266 ? 0.954 -2.670 -28.198 1.00 58.47 266 PHE A CA 1
ATOM 2081 C C . PHE A 1 266 ? 1.508 -2.957 -26.800 1.00 58.47 266 PHE A C 1
ATOM 2083 O O . PHE A 1 266 ? 0.787 -2.884 -25.809 1.00 58.47 266 PHE A O 1
ATOM 2090 N N . PHE A 1 267 ? 2.804 -3.259 -26.724 1.00 62.84 267 PHE A N 1
ATOM 2091 C CA . PHE A 1 267 ? 3.528 -3.370 -25.458 1.00 62.84 267 PHE A CA 1
ATOM 2092 C C . PHE A 1 267 ? 4.010 -1.993 -25.017 1.00 62.84 267 PHE A C 1
ATOM 2094 O O . PHE A 1 267 ? 4.609 -1.262 -25.806 1.00 62.84 267 PHE A O 1
ATOM 2101 N N . GLU A 1 268 ? 3.763 -1.652 -23.759 1.00 64.19 268 GLU A N 1
ATOM 2102 C CA . GLU A 1 268 ? 4.325 -0.456 -23.138 1.00 64.19 268 GLU A CA 1
ATOM 2103 C C . GLU A 1 268 ? 5.612 -0.808 -22.389 1.00 64.19 268 GLU A C 1
ATOM 2105 O O . GLU A 1 268 ? 5.842 -1.960 -21.998 1.00 64.19 268 GLU A O 1
ATOM 2110 N N . ASP A 1 269 ? 6.469 0.194 -22.205 1.00 69.25 269 ASP A N 1
ATOM 2111 C CA . ASP A 1 269 ? 7.751 -0.024 -21.550 1.00 69.25 269 ASP A CA 1
ATOM 2112 C C . ASP A 1 269 ? 7.589 -0.133 -20.044 1.00 69.25 269 ASP A C 1
ATOM 2114 O O . ASP A 1 269 ? 6.875 0.674 -19.437 1.00 69.25 269 ASP A O 1
ATOM 2118 N N . PRO A 1 270 ? 8.331 -1.055 -19.419 1.00 73.81 270 PRO A N 1
ATOM 2119 C CA . PRO A 1 270 ? 8.323 -1.185 -17.976 1.00 73.81 270 PRO A CA 1
ATOM 2120 C C . PRO A 1 270 ? 8.960 0.033 -17.282 1.00 73.81 270 PRO A C 1
ATOM 2122 O O . PRO A 1 270 ? 8.635 0.302 -16.134 1.00 73.81 270 PRO A O 1
ATOM 2125 N N . ILE A 1 271 ? 9.853 0.776 -17.955 1.00 76.94 271 ILE A N 1
ATOM 2126 C CA . ILE A 1 271 ? 10.574 1.942 -17.416 1.00 76.94 271 ILE A CA 1
ATOM 2127 C C . ILE A 1 271 ? 10.669 3.026 -18.497 1.00 76.94 271 ILE A C 1
ATOM 2129 O O . ILE A 1 271 ? 11.041 2.720 -19.634 1.00 76.94 271 ILE A O 1
ATOM 2133 N N . ARG A 1 272 ? 10.364 4.286 -18.152 1.00 71.25 272 ARG A N 1
ATOM 2134 C CA . ARG A 1 272 ? 10.434 5.433 -19.077 1.00 71.25 272 ARG A CA 1
ATOM 2135 C C . ARG A 1 272 ? 11.073 6.671 -18.463 1.00 71.25 272 ARG A C 1
ATOM 2137 O O . ARG A 1 272 ? 10.672 7.090 -17.381 1.00 71.25 272 ARG A O 1
ATOM 2144 N N . ALA A 1 273 ? 11.975 7.298 -19.218 1.00 70.12 273 ALA A N 1
ATOM 2145 C CA . ALA A 1 273 ? 12.465 8.648 -18.958 1.00 70.12 273 ALA A CA 1
ATOM 2146 C C . ALA A 1 273 ? 13.105 9.259 -20.216 1.00 70.12 273 ALA A C 1
ATOM 2148 O O . ALA A 1 273 ? 13.785 8.563 -20.967 1.00 70.12 273 ALA A O 1
ATOM 2149 N N . VAL A 1 274 ? 12.947 10.567 -20.424 1.00 63.62 274 VAL A N 1
ATOM 2150 C CA . VAL A 1 274 ? 13.696 11.326 -21.438 1.00 63.62 274 VAL A CA 1
ATOM 2151 C C . VAL A 1 274 ? 14.446 12.486 -20.810 1.00 63.62 274 VAL A C 1
ATOM 2153 O O . VAL A 1 274 ? 14.040 13.019 -19.781 1.00 63.62 274 VAL A O 1
ATOM 2156 N N . GLU A 1 275 ? 15.531 12.897 -21.454 1.00 67.50 275 GLU A N 1
ATOM 2157 C CA . GLU A 1 275 ? 16.326 14.040 -21.021 1.00 67.50 275 GLU A CA 1
ATOM 2158 C C . GLU A 1 275 ? 15.901 15.338 -21.711 1.00 67.50 275 GLU A C 1
ATOM 2160 O O . GLU A 1 275 ? 15.476 15.349 -22.869 1.00 67.50 275 GLU A O 1
ATOM 2165 N N . THR A 1 276 ? 16.067 16.451 -21.007 1.00 62.41 276 THR A N 1
ATOM 2166 C CA . THR A 1 276 ? 15.992 17.800 -21.564 1.00 62.41 276 THR A CA 1
ATOM 2167 C C . THR A 1 276 ? 16.942 18.740 -20.819 1.00 62.41 276 THR A C 1
ATOM 2169 O O . THR A 1 276 ? 17.274 18.510 -19.660 1.00 62.41 276 THR A O 1
ATOM 2172 N N . GLU A 1 277 ? 17.312 19.848 -21.458 1.00 60.59 277 GLU A N 1
ATOM 2173 C CA . GLU A 1 277 ? 18.068 20.939 -20.825 1.00 60.59 277 GLU A CA 1
ATOM 2174 C C . GLU A 1 277 ? 17.182 21.870 -19.970 1.00 60.59 277 GLU A C 1
ATOM 2176 O O . GLU A 1 277 ? 17.696 22.644 -19.169 1.00 60.59 277 GLU A O 1
ATOM 2181 N N . ASN A 1 278 ? 15.853 21.822 -20.135 1.00 61.12 278 ASN A N 1
ATOM 2182 C CA . ASN A 1 278 ? 14.891 22.626 -19.371 1.00 61.12 278 ASN A CA 1
ATOM 2183 C C . ASN A 1 278 ? 13.724 21.767 -18.840 1.00 61.12 278 ASN A C 1
ATOM 2185 O O . ASN A 1 278 ? 12.657 21.724 -19.469 1.00 61.12 278 ASN A O 1
ATOM 2189 N N . PRO A 1 279 ? 13.921 21.030 -17.731 1.00 60.97 279 PRO A N 1
ATOM 2190 C CA . PRO A 1 279 ? 12.903 20.148 -17.177 1.00 60.97 279 PRO A CA 1
ATOM 2191 C C . PRO A 1 279 ? 11.788 20.992 -16.548 1.00 60.97 279 PRO A C 1
ATOM 2193 O O . PRO A 1 279 ? 11.811 21.299 -15.373 1.00 60.97 279 PRO A O 1
ATOM 2196 N N . TYR A 1 280 ? 10.786 21.431 -17.305 1.00 55.66 280 TYR A N 1
ATOM 2197 C CA . TYR A 1 280 ? 9.571 21.969 -16.681 1.00 55.66 280 TYR A CA 1
ATOM 2198 C C . TYR A 1 280 ? 8.617 20.820 -16.334 1.00 55.66 280 TYR A C 1
ATOM 2200 O O . TYR A 1 280 ? 8.641 19.778 -16.994 1.00 55.66 280 TYR A O 1
ATOM 2208 N N . THR A 1 281 ? 7.757 21.013 -15.328 1.00 52.78 281 THR A N 1
ATOM 2209 C CA . THR A 1 281 ? 6.684 20.070 -14.983 1.00 52.78 281 THR A CA 1
ATOM 2210 C C . THR A 1 281 ? 5.910 19.694 -16.250 1.00 52.78 281 THR A C 1
ATOM 2212 O O . THR A 1 281 ? 5.330 20.574 -16.898 1.00 52.78 281 THR A O 1
ATOM 2215 N N . PRO A 1 282 ? 5.914 18.414 -16.668 1.00 48.03 282 PRO A N 1
ATOM 2216 C CA . PRO A 1 282 ? 5.260 18.039 -17.907 1.00 48.03 282 PRO A CA 1
ATOM 2217 C C . PRO A 1 282 ? 3.766 18.342 -17.800 1.00 48.03 282 PRO A C 1
ATOM 2219 O O . PRO A 1 282 ? 3.109 18.028 -16.807 1.00 48.03 282 PRO A O 1
ATOM 2222 N N . ASN A 1 283 ? 3.216 18.957 -18.848 1.00 48.81 283 ASN A N 1
ATOM 2223 C CA . ASN A 1 283 ? 1.772 18.979 -19.019 1.00 48.81 283 ASN A CA 1
ATOM 2224 C C . ASN A 1 283 ? 1.271 17.522 -19.102 1.00 48.81 283 ASN A C 1
ATOM 2226 O O . ASN A 1 283 ? 1.972 16.641 -19.602 1.00 48.81 283 ASN A O 1
ATOM 2230 N N . SER A 1 284 ? 0.048 17.258 -18.644 1.00 44.25 284 SER A N 1
ATOM 2231 C CA . SER A 1 284 ? -0.574 15.923 -18.671 1.00 44.25 284 SER A CA 1
ATOM 2232 C C . SER A 1 284 ? -0.708 15.309 -20.078 1.00 44.25 284 SER A C 1
ATOM 2234 O O . SER A 1 284 ? -1.071 14.143 -20.207 1.00 44.25 284 SER A O 1
ATOM 2236 N N . ASN A 1 285 ? -0.386 16.071 -21.130 1.00 41.53 285 ASN A N 1
ATOM 2237 C CA . ASN A 1 285 ? -0.424 15.662 -22.531 1.00 41.53 285 ASN A CA 1
ATOM 2238 C C . ASN A 1 285 ? 0.964 15.335 -23.116 1.00 41.53 285 ASN A C 1
ATOM 2240 O O . ASN A 1 285 ? 1.045 14.951 -24.285 1.00 41.53 285 ASN A O 1
ATOM 2244 N N . SER A 1 286 ? 2.054 15.480 -22.352 1.00 48.09 286 SER A N 1
ATOM 2245 C CA . SER A 1 286 ? 3.397 15.158 -22.831 1.00 48.09 286 SER A CA 1
ATOM 2246 C C . SER A 1 286 ? 3.570 13.637 -22.857 1.00 48.09 286 SER A C 1
ATOM 2248 O O . SER A 1 286 ? 3.369 12.977 -21.833 1.00 48.09 286 SER A O 1
ATOM 2250 N N . PRO A 1 287 ? 3.950 13.037 -24.000 1.00 46.00 287 PRO A N 1
ATOM 2251 C CA . PRO A 1 287 ? 4.166 11.595 -24.092 1.00 46.00 287 PRO A CA 1
ATOM 2252 C C . PRO A 1 287 ? 5.410 11.127 -23.323 1.00 46.00 287 PRO A C 1
ATOM 2254 O O . PRO A 1 287 ? 5.619 9.921 -23.205 1.00 46.00 287 PRO A O 1
ATOM 2257 N N . LEU A 1 288 ? 6.241 12.054 -22.831 1.00 54.06 288 LEU A N 1
ATOM 2258 C CA . LEU A 1 288 ? 7.556 11.761 -22.279 1.00 54.06 288 LEU A CA 1
ATOM 2259 C C . LEU A 1 288 ? 7.787 12.525 -20.965 1.00 54.06 288 LEU A C 1
ATOM 2261 O O . LEU A 1 288 ? 7.496 13.720 -20.866 1.00 54.06 288 LEU A O 1
ATOM 2265 N N . LEU A 1 289 ? 8.287 11.790 -19.969 1.00 58.66 289 LEU A N 1
ATOM 2266 C CA . LEU A 1 289 ? 8.605 12.236 -18.612 1.00 58.66 289 LEU A CA 1
ATOM 2267 C C . LEU A 1 289 ? 10.051 12.720 -18.566 1.00 58.66 289 LEU A C 1
ATOM 2269 O O . LEU A 1 289 ? 10.928 12.073 -19.132 1.00 58.66 289 LEU A O 1
ATOM 2273 N N . VAL A 1 290 ? 10.289 13.859 -17.929 1.00 58.25 290 VAL A N 1
ATOM 227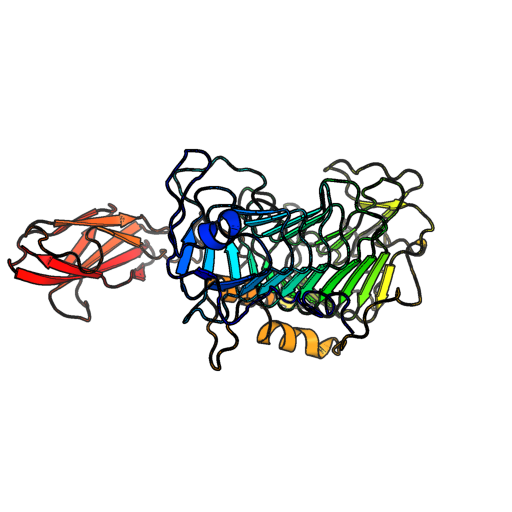4 C CA . VAL A 1 290 ? 11.440 14.700 -18.253 1.00 58.25 290 VAL A CA 1
ATOM 2275 C C . VAL A 1 290 ? 12.445 14.754 -17.095 1.00 58.25 290 VAL A C 1
ATOM 2277 O O . VAL A 1 290 ? 12.070 15.050 -15.961 1.00 58.25 290 VAL A O 1
ATOM 2280 N N . LEU A 1 291 ? 13.719 14.484 -17.386 1.00 63.94 291 LEU A N 1
ATOM 2281 C CA . LEU A 1 291 ? 14.867 14.590 -16.477 1.00 63.94 291 LEU A CA 1
ATOM 2282 C C . LEU A 1 291 ? 15.901 15.579 -17.029 1.00 63.94 291 LEU A C 1
ATOM 2284 O O . LEU A 1 291 ? 15.960 15.802 -18.238 1.00 63.94 291 LEU A O 1
ATOM 2288 N N . SER A 1 292 ? 16.728 16.150 -16.155 1.00 58.94 292 SER A N 1
ATOM 2289 C CA . SER A 1 292 ? 17.891 16.930 -16.587 1.00 58.94 292 SER A CA 1
ATOM 2290 C C . SER A 1 292 ? 18.985 16.021 -17.143 1.00 58.94 292 SER A C 1
ATOM 2292 O O . SER A 1 292 ? 19.180 14.892 -16.689 1.00 58.94 292 SER A O 1
ATOM 2294 N N . THR A 1 293 ? 19.700 16.519 -18.146 1.00 60.88 293 THR A N 1
ATOM 2295 C CA . THR A 1 293 ? 20.870 15.855 -18.725 1.00 60.88 293 THR A CA 1
ATOM 2296 C C . THR A 1 293 ? 22.032 15.808 -17.727 1.00 60.88 293 THR A C 1
ATOM 2298 O O . THR A 1 293 ? 22.409 16.844 -17.182 1.00 60.88 293 THR A O 1
ATOM 2301 N N . GLY A 1 294 ? 22.688 14.649 -17.587 1.00 59.38 294 GLY A N 1
ATOM 2302 C CA . GLY A 1 294 ? 24.026 14.554 -16.974 1.00 59.38 294 GLY A CA 1
ATOM 2303 C C . GLY A 1 294 ? 24.093 14.143 -15.499 1.00 59.38 294 GLY A C 1
ATOM 2304 O O . GLY A 1 294 ? 25.180 14.166 -14.923 1.00 59.38 294 GLY A O 1
ATOM 2305 N N . ASP A 1 295 ? 22.981 13.720 -14.900 1.00 65.25 295 ASP A N 1
ATOM 2306 C CA . ASP A 1 295 ? 22.928 13.391 -13.470 1.00 65.25 295 ASP A CA 1
ATOM 2307 C C . ASP A 1 295 ? 23.350 11.937 -13.125 1.00 65.25 295 ASP A C 1
ATOM 2309 O O . ASP A 1 295 ? 23.478 11.621 -11.939 1.00 65.25 295 ASP A O 1
ATOM 2313 N N . ASN A 1 296 ? 23.576 11.043 -14.111 1.00 71.81 296 ASN A N 1
ATOM 2314 C CA . ASN A 1 296 ? 23.859 9.602 -13.910 1.00 71.81 296 ASN A CA 1
ATOM 2315 C C . ASN A 1 296 ? 22.991 8.986 -12.791 1.00 71.81 296 ASN A C 1
ATOM 2317 O O . ASN A 1 296 ? 23.491 8.548 -11.749 1.00 71.81 296 ASN A O 1
ATOM 2321 N N . THR A 1 297 ? 21.674 9.006 -12.962 1.00 82.62 297 THR A N 1
ATOM 2322 C CA . THR A 1 297 ? 20.721 8.805 -11.865 1.00 82.62 297 THR A CA 1
ATOM 2323 C C . THR A 1 297 ? 20.280 7.368 -11.655 1.00 82.62 297 THR A C 1
ATOM 2325 O O . THR A 1 297 ? 19.910 7.022 -10.534 1.00 82.62 297 THR A O 1
ATOM 2328 N N . LEU A 1 298 ? 20.327 6.514 -12.677 1.00 88.12 298 LEU A N 1
ATOM 2329 C CA . LEU A 1 298 ? 19.691 5.199 -12.645 1.00 88.12 298 LEU A CA 1
ATOM 2330 C C . LEU A 1 298 ? 20.724 4.077 -12.744 1.00 88.12 298 LEU A C 1
ATOM 2332 O O . LEU A 1 298 ? 21.450 3.962 -13.733 1.00 88.12 298 LEU A O 1
ATOM 2336 N N . HIS A 1 299 ? 20.732 3.202 -11.746 1.00 91.56 299 HIS A N 1
ATOM 2337 C CA . HIS A 1 299 ? 21.367 1.895 -11.827 1.00 91.56 299 HIS A CA 1
ATOM 2338 C C . HIS A 1 299 ? 20.290 0.830 -12.057 1.00 91.56 299 HIS A C 1
ATOM 2340 O O . HIS A 1 299 ? 19.396 0.658 -11.229 1.00 91.56 299 HIS A O 1
ATOM 2346 N N . ILE A 1 300 ? 20.378 0.120 -13.181 1.00 91.12 300 ILE A N 1
ATOM 2347 C CA . ILE A 1 300 ? 19.449 -0.948 -13.576 1.00 91.12 300 ILE A CA 1
ATOM 2348 C C . ILE A 1 300 ? 20.264 -2.228 -13.739 1.00 91.12 300 ILE A C 1
ATOM 2350 O O . ILE A 1 300 ? 21.257 -2.213 -14.472 1.00 91.12 300 ILE A O 1
ATOM 2354 N N . SER A 1 301 ? 19.872 -3.304 -13.051 1.00 92.62 301 SER A N 1
ATOM 2355 C CA . SER A 1 301 ? 20.557 -4.592 -13.177 1.00 92.62 301 SER A CA 1
ATOM 2356 C C . SER A 1 301 ? 19.684 -5.813 -12.863 1.00 92.62 301 SER A C 1
ATOM 2358 O O . SER A 1 301 ? 19.034 -5.905 -11.819 1.00 92.62 301 SER A O 1
ATOM 2360 N N . GLY A 1 302 ? 19.734 -6.805 -13.754 1.00 92.56 302 GLY A N 1
ATOM 2361 C CA . GLY A 1 302 ? 19.279 -8.178 -13.501 1.00 92.56 302 GLY A CA 1
ATOM 2362 C C . GLY A 1 302 ? 17.767 -8.344 -13.344 1.00 92.56 302 GLY A C 1
ATOM 2363 O O . GLY A 1 302 ? 17.328 -9.299 -12.710 1.00 92.56 302 GLY A O 1
ATOM 2364 N N . ASN A 1 303 ? 16.975 -7.411 -13.863 1.00 91.06 303 ASN A N 1
ATOM 2365 C CA . ASN A 1 303 ? 15.522 -7.477 -13.868 1.00 91.06 303 ASN A CA 1
ATOM 2366 C C . ASN A 1 303 ? 15.031 -8.471 -14.936 1.00 91.06 303 ASN A C 1
ATOM 2368 O O . ASN A 1 303 ? 15.625 -8.629 -16.002 1.00 91.06 303 ASN A O 1
ATOM 2372 N N . LEU A 1 304 ? 13.905 -9.119 -14.652 1.00 88.00 304 LEU A N 1
ATOM 2373 C CA . LEU A 1 304 ? 13.205 -9.991 -15.584 1.00 88.00 304 LEU A CA 1
ATOM 2374 C C . LEU A 1 304 ? 12.045 -9.222 -16.210 1.00 88.00 304 LEU A C 1
ATOM 2376 O O . LEU A 1 304 ? 11.241 -8.613 -15.504 1.00 88.00 304 LEU A O 1
ATOM 2380 N N . TYR A 1 305 ? 11.943 -9.286 -17.533 1.00 84.06 305 TYR A N 1
ATOM 2381 C CA . TYR A 1 305 ? 10.900 -8.622 -18.303 1.00 84.06 305 TYR A CA 1
ATOM 2382 C C . TYR A 1 305 ? 10.135 -9.652 -19.118 1.00 84.06 305 TYR A C 1
ATOM 2384 O O . TYR A 1 305 ? 10.695 -10.272 -20.021 1.00 84.06 305 TYR A O 1
ATOM 2392 N N . LEU A 1 306 ? 8.851 -9.816 -18.817 1.00 80.50 306 LEU A N 1
ATOM 2393 C CA . LEU A 1 306 ? 7.955 -10.691 -19.557 1.00 80.50 306 LEU A CA 1
ATOM 2394 C C . LEU A 1 306 ? 6.901 -9.874 -20.297 1.00 80.50 306 LEU A C 1
ATOM 2396 O O . LEU A 1 306 ? 6.330 -8.922 -19.760 1.00 80.50 306 LEU A O 1
ATOM 2400 N N . ARG A 1 307 ? 6.624 -10.283 -21.534 1.00 78.94 307 ARG A N 1
ATOM 2401 C CA . ARG A 1 307 ? 5.616 -9.680 -22.404 1.00 78.94 307 ARG A CA 1
ATOM 2402 C C . ARG A 1 307 ? 4.524 -10.686 -22.687 1.00 78.94 307 ARG A C 1
ATOM 2404 O O . ARG A 1 307 ? 4.821 -11.752 -23.211 1.00 78.94 307 ARG A O 1
ATOM 2411 N N . PHE A 1 308 ? 3.283 -10.345 -22.372 1.00 75.94 308 PHE A N 1
ATOM 2412 C CA . PHE A 1 308 ? 2.142 -11.217 -22.630 1.00 75.94 308 PHE A CA 1
ATOM 2413 C C . PHE A 1 308 ? 1.304 -10.694 -23.797 1.00 75.94 308 PHE A C 1
ATOM 2415 O O . PHE A 1 308 ? 0.761 -9.589 -23.737 1.00 75.94 308 PHE A O 1
ATOM 2422 N N . ASN A 1 309 ? 1.184 -11.477 -24.866 1.00 73.75 309 ASN A N 1
ATOM 2423 C CA . ASN A 1 309 ? 0.262 -11.170 -25.947 1.00 73.75 309 ASN A CA 1
ATOM 2424 C C . ASN A 1 309 ? -1.131 -11.684 -25.580 1.00 73.75 309 ASN A C 1
ATOM 2426 O O . ASN A 1 309 ? -1.426 -12.869 -25.704 1.00 73.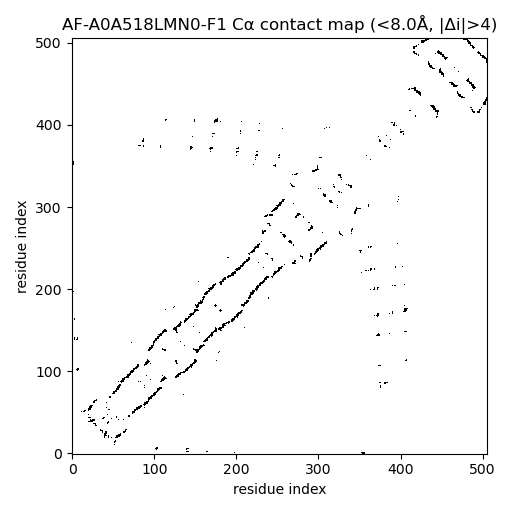75 309 ASN A O 1
ATOM 2430 N N . VAL A 1 310 ? -2.004 -10.762 -25.184 1.00 69.00 310 VAL A N 1
ATOM 2431 C CA . VAL A 1 310 ? -3.379 -11.023 -24.751 1.00 69.00 310 VAL A CA 1
ATOM 2432 C C . VAL A 1 310 ? -4.200 -11.736 -25.824 1.00 69.00 310 VAL A C 1
ATOM 2434 O O . VAL A 1 310 ? -5.031 -12.570 -25.486 1.00 69.00 310 VAL A O 1
ATOM 2437 N N . SER A 1 311 ? -3.973 -11.468 -27.115 1.00 67.88 311 SER A N 1
ATOM 2438 C CA . SER A 1 311 ? -4.724 -12.154 -28.179 1.00 67.88 311 SER A CA 1
ATOM 2439 C C . SER A 1 311 ? -4.187 -13.522 -28.540 1.00 67.88 311 SER A C 1
ATOM 2441 O O . SER A 1 311 ? -4.971 -14.374 -28.944 1.00 67.88 311 SER A O 1
ATOM 2443 N N . ALA A 1 312 ? -2.875 -13.724 -28.442 1.00 70.31 312 ALA A N 1
ATOM 2444 C CA . ALA A 1 312 ? -2.293 -15.046 -28.643 1.00 70.31 312 ALA A CA 1
ATOM 2445 C C . ALA A 1 312 ? -2.457 -15.933 -27.397 1.00 70.31 312 ALA A C 1
ATOM 2447 O O . ALA A 1 312 ? -2.408 -17.150 -27.514 1.00 70.31 312 ALA A O 1
ATOM 2448 N N . GLY A 1 313 ? -2.672 -15.333 -26.221 1.00 72.19 313 GLY A N 1
ATOM 2449 C CA . GLY A 1 313 ? -2.716 -16.043 -24.945 1.00 72.19 313 GLY A CA 1
ATOM 2450 C C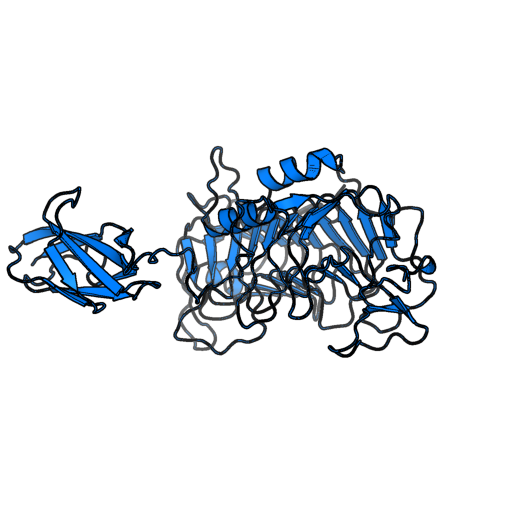 . GLY A 1 313 ? -1.347 -16.569 -24.505 1.00 72.19 313 GLY A C 1
ATOM 2451 O O . GLY A 1 313 ? -1.281 -17.517 -23.726 1.00 72.19 313 GLY A O 1
ATOM 2452 N N . GLU A 1 314 ? -0.259 -15.988 -25.014 1.00 75.62 314 GLU A N 1
ATOM 2453 C CA . GLU A 1 314 ? 1.101 -16.515 -24.874 1.00 75.62 314 GLU A CA 1
ATOM 2454 C C . GLU A 1 314 ? 2.104 -15.410 -24.523 1.00 75.62 314 GLU A C 1
ATOM 2456 O O . GLU A 1 314 ? 1.917 -14.235 -24.857 1.00 75.62 314 GLU A O 1
ATOM 2461 N N . TYR A 1 315 ? 3.197 -15.795 -23.859 1.00 75.31 315 TYR A N 1
ATOM 2462 C CA . TYR A 1 315 ? 4.330 -14.904 -23.629 1.00 75.31 315 TYR A CA 1
ATOM 2463 C C . TYR A 1 315 ? 5.221 -14.825 -24.869 1.00 75.31 315 TYR A C 1
ATOM 2465 O O . TYR A 1 315 ? 5.598 -15.843 -25.448 1.00 75.31 315 TYR A O 1
ATOM 2473 N N . GLU A 1 316 ? 5.609 -13.610 -25.240 1.00 72.50 316 GLU A N 1
ATOM 2474 C CA . GLU A 1 316 ? 6.547 -13.351 -26.328 1.00 72.50 316 GLU A CA 1
ATOM 2475 C C . GLU A 1 316 ? 7.943 -13.037 -25.769 1.00 72.50 316 GLU A C 1
ATOM 2477 O O . GLU A 1 316 ? 8.061 -12.404 -24.712 1.00 72.50 316 GLU A O 1
ATOM 2482 N N . PRO A 1 317 ? 9.026 -13.430 -26.466 1.00 68.31 317 PRO A N 1
ATOM 2483 C CA . PRO A 1 317 ? 10.368 -13.038 -26.064 1.00 68.31 317 PRO A CA 1
ATOM 2484 C C . PRO A 1 317 ? 10.517 -11.512 -26.094 1.00 68.31 317 PRO A C 1
ATOM 2486 O O . PRO A 1 317 ? 9.965 -10.820 -26.957 1.00 68.31 317 PRO A O 1
ATOM 2489 N N . THR A 1 318 ? 11.316 -10.966 -25.175 1.00 67.56 318 THR A N 1
ATOM 2490 C CA . THR A 1 318 ? 11.760 -9.578 -25.304 1.00 67.56 318 THR A CA 1
ATOM 2491 C C . THR A 1 318 ? 12.557 -9.432 -26.600 1.00 67.56 318 THR A C 1
ATOM 2493 O O . THR A 1 318 ? 13.299 -10.322 -27.011 1.00 67.56 318 THR A O 1
ATOM 2496 N N . TYR A 1 319 ? 12.424 -8.292 -27.275 1.00 68.50 319 TYR A N 1
ATOM 2497 C CA . TYR A 1 319 ? 13.134 -8.069 -28.542 1.00 68.50 319 TYR A CA 1
ATOM 2498 C C . TYR A 1 319 ? 14.649 -7.849 -28.357 1.00 68.50 319 TYR A C 1
ATOM 2500 O O . TYR A 1 319 ? 15.385 -7.755 -29.337 1.00 68.50 319 TYR A O 1
ATOM 2508 N N . THR A 1 320 ? 15.119 -7.724 -27.114 1.00 69.81 320 THR A N 1
ATOM 2509 C CA . THR A 1 320 ? 16.526 -7.515 -26.768 1.00 69.81 320 THR A CA 1
ATOM 2510 C C . THR A 1 320 ? 16.797 -7.929 -25.324 1.00 69.81 320 THR A C 1
ATOM 2512 O O . THR A 1 320 ? 15.903 -7.921 -24.476 1.00 69.81 320 THR A O 1
ATOM 2515 N N . SER A 1 321 ? 18.055 -8.276 -25.056 1.00 73.75 321 SER A N 1
ATOM 2516 C CA . SER A 1 321 ? 18.599 -8.543 -23.722 1.00 73.75 321 SER A CA 1
ATOM 2517 C C . SER A 1 321 ? 19.181 -7.293 -23.050 1.00 73.75 321 SER A C 1
ATOM 2519 O O . SER A 1 321 ? 19.669 -7.366 -21.928 1.00 73.75 321 SER A O 1
ATOM 2521 N N . ASN A 1 322 ? 19.202 -6.154 -23.747 1.00 79.56 322 ASN A N 1
ATOM 2522 C CA . ASN A 1 322 ? 19.675 -4.891 -23.192 1.00 79.56 322 ASN A CA 1
ATOM 2523 C C . ASN A 1 322 ? 18.559 -4.220 -22.378 1.00 79.56 322 ASN A C 1
ATOM 2525 O O . ASN A 1 322 ? 17.647 -3.644 -22.963 1.00 79.56 322 ASN A O 1
ATOM 2529 N N . GLU A 1 323 ? 18.676 -4.226 -21.050 1.00 80.12 323 GLU A N 1
ATOM 2530 C CA . GLU A 1 323 ? 17.705 -3.614 -20.123 1.00 80.12 323 GLU A CA 1
ATOM 2531 C C . GLU A 1 323 ? 17.513 -2.098 -20.340 1.00 80.12 323 GLU A C 1
ATOM 2533 O O . GLU A 1 323 ? 16.501 -1.532 -19.937 1.00 80.12 323 GLU A O 1
ATOM 2538 N N . TRP A 1 324 ? 18.445 -1.430 -21.029 1.00 79.25 324 TRP A N 1
ATOM 2539 C CA . TRP A 1 324 ? 18.340 -0.009 -21.393 1.00 79.25 324 TRP A CA 1
ATOM 2540 C C . TRP A 1 324 ? 17.564 0.248 -22.688 1.00 79.25 324 TRP A C 1
ATOM 2542 O O . TRP A 1 324 ? 17.292 1.394 -23.044 1.00 79.25 324 TRP A O 1
ATOM 2552 N N . ASN A 1 325 ? 17.202 -0.808 -23.409 1.00 73.44 325 ASN A N 1
ATOM 2553 C CA . ASN A 1 325 ? 16.480 -0.729 -24.665 1.00 73.44 325 ASN A CA 1
ATOM 2554 C C . ASN A 1 325 ? 15.272 -1.656 -24.558 1.00 73.44 325 ASN A C 1
ATOM 2556 O O . ASN A 1 325 ? 15.396 -2.831 -24.838 1.00 73.44 325 ASN A O 1
ATOM 2560 N N . MET A 1 326 ? 14.110 -1.179 -24.105 1.00 69.19 326 MET A N 1
ATOM 2561 C CA . MET A 1 326 ? 12.947 -2.061 -23.885 1.00 69.19 326 MET A CA 1
ATOM 2562 C C . MET A 1 326 ? 11.682 -1.724 -24.689 1.00 69.19 326 MET A C 1
ATOM 2564 O O . MET A 1 326 ? 10.682 -2.425 -24.540 1.00 69.19 326 MET A O 1
ATOM 2568 N N . THR A 1 327 ? 11.779 -0.821 -25.676 1.00 56.59 327 THR A N 1
ATOM 2569 C CA . THR A 1 327 ? 10.709 -0.457 -26.627 1.00 56.59 327 THR A CA 1
ATOM 2570 C C . THR A 1 327 ? 10.563 -1.298 -27.876 1.00 56.59 327 THR A C 1
ATOM 2572 O O . THR A 1 327 ? 11.508 -1.539 -28.616 1.00 56.59 327 THR A O 1
ATOM 2575 N N . VAL A 1 328 ? 9.306 -1.508 -28.255 1.00 50.66 328 VAL A N 1
ATOM 2576 C CA . VAL A 1 328 ? 8.913 -1.462 -29.667 1.00 50.66 328 VAL A CA 1
ATOM 2577 C C . VAL A 1 328 ? 8.168 -0.139 -29.868 1.00 50.66 328 VAL A C 1
ATOM 2579 O O . VAL A 1 328 ? 7.174 0.112 -29.196 1.00 50.66 328 VAL A O 1
ATOM 2582 N N . SER A 1 329 ? 8.682 0.741 -30.729 1.00 46.81 329 SER A N 1
ATOM 2583 C CA . SER A 1 329 ? 8.090 2.062 -30.994 1.00 46.81 329 SER A CA 1
ATOM 2584 C C . SER A 1 329 ? 6.658 1.962 -31.538 1.00 46.81 329 SER A C 1
ATOM 2586 O O . SER A 1 329 ? 6.349 1.096 -32.361 1.00 46.81 329 SER A O 1
ATOM 2588 N N . GLN A 1 330 ? 5.806 2.904 -31.114 1.00 50.22 330 GLN A N 1
ATOM 2589 C CA . GLN A 1 330 ? 4.508 3.205 -31.716 1.00 50.22 330 GLN A CA 1
ATOM 2590 C C . GLN A 1 330 ? 4.696 3.624 -33.176 1.00 50.22 330 GLN A C 1
ATOM 2592 O O . GLN A 1 330 ? 4.932 4.790 -33.472 1.00 50.22 330 GLN A O 1
ATOM 2597 N N . THR A 1 331 ? 4.601 2.683 -34.103 1.00 39.50 331 THR A N 1
ATOM 2598 C CA . THR A 1 331 ? 3.962 2.831 -35.420 1.00 39.50 331 THR A CA 1
ATOM 2599 C C . THR A 1 331 ? 4.164 1.531 -36.179 1.00 39.50 331 THR A C 1
ATOM 2601 O O . THR A 1 331 ? 5.249 0.958 -36.182 1.00 39.50 331 THR A O 1
ATOM 2604 N N . SER A 1 332 ? 3.104 1.047 -36.819 1.00 39.06 332 SER A N 1
ATOM 2605 C CA . SER A 1 332 ? 3.237 0.031 -37.856 1.00 39.06 332 SER A CA 1
ATOM 2606 C C . SER A 1 332 ? 3.266 0.758 -39.208 1.00 39.06 332 SER A C 1
ATOM 2608 O O . SER A 1 332 ? 2.326 1.510 -39.481 1.00 39.06 332 SER A O 1
ATOM 2610 N N . PRO A 1 333 ? 4.306 0.591 -40.047 1.00 48.34 333 PRO A N 1
ATOM 2611 C CA . PRO A 1 333 ? 5.533 -0.160 -39.787 1.00 48.34 333 PRO A CA 1
ATOM 2612 C C . PRO A 1 333 ? 6.517 0.637 -38.900 1.00 48.34 333 PRO A C 1
ATOM 2614 O O . PRO A 1 333 ? 6.479 1.869 -38.906 1.00 48.34 333 PRO A O 1
ATOM 2617 N N . PRO A 1 334 ? 7.419 -0.041 -38.166 1.00 48.56 334 PRO A N 1
ATOM 2618 C CA . PRO A 1 334 ? 8.354 0.607 -37.252 1.00 48.56 334 PRO A CA 1
ATOM 2619 C C . PRO A 1 334 ? 9.427 1.355 -38.050 1.00 48.56 334 PRO A C 1
ATOM 2621 O O . PRO A 1 334 ? 10.397 0.763 -38.514 1.00 48.56 334 PRO A O 1
ATOM 2624 N N . THR A 1 335 ? 9.261 2.664 -38.241 1.00 41.69 335 THR A N 1
ATOM 2625 C CA . THR A 1 335 ? 10.238 3.481 -38.985 1.00 41.69 335 THR A CA 1
ATOM 2626 C C . THR A 1 335 ? 11.356 4.057 -38.114 1.00 41.69 335 THR A C 1
ATOM 2628 O O . THR A 1 335 ? 12.302 4.620 -38.659 1.00 41.69 335 THR A O 1
ATOM 2631 N N . ALA A 1 336 ? 11.297 3.915 -36.785 1.00 46.00 336 ALA A N 1
ATOM 2632 C CA . ALA A 1 336 ? 12.352 4.392 -35.890 1.00 46.00 336 ALA A CA 1
ATOM 2633 C C . ALA A 1 336 ? 12.428 3.586 -34.581 1.00 46.00 336 ALA A C 1
ATOM 2635 O O . ALA A 1 336 ? 11.432 3.429 -33.873 1.00 46.00 336 ALA A O 1
ATOM 2636 N N . ILE A 1 337 ? 13.635 3.110 -34.259 1.00 51.81 337 ILE A N 1
ATOM 2637 C CA . ILE A 1 337 ? 14.015 2.574 -32.946 1.00 51.81 337 ILE A CA 1
ATOM 2638 C C . ILE A 1 337 ? 14.380 3.786 -32.081 1.00 51.81 337 ILE A C 1
ATOM 2640 O O . ILE A 1 337 ? 15.479 4.321 -32.206 1.00 51.81 337 ILE A O 1
ATOM 2644 N N . TYR A 1 338 ? 13.456 4.266 -31.252 1.00 50.44 338 TYR A N 1
ATOM 2645 C CA . TYR A 1 338 ? 13.785 5.249 -30.219 1.00 50.44 338 TYR A CA 1
ATOM 2646 C C . TYR A 1 338 ? 14.232 4.498 -28.964 1.00 50.44 338 TYR A C 1
ATOM 2648 O O . TYR A 1 338 ? 13.517 3.619 -28.499 1.00 50.44 338 TYR A O 1
ATOM 2656 N N . THR A 1 339 ? 15.400 4.828 -28.414 1.00 55.50 339 THR A N 1
ATOM 2657 C CA . THR A 1 339 ? 15.829 4.320 -27.103 1.00 55.50 339 THR A CA 1
ATOM 2658 C C . THR A 1 339 ? 14.960 4.938 -26.004 1.00 55.50 339 THR A C 1
ATOM 2660 O O . THR A 1 339 ? 14.837 6.160 -25.945 1.00 55.50 339 THR A O 1
ATOM 2663 N N . ASN A 1 340 ? 14.383 4.118 -25.124 1.00 64.25 340 ASN A N 1
ATOM 2664 C CA . ASN A 1 340 ? 13.476 4.571 -24.048 1.00 64.25 340 ASN A CA 1
ATOM 2665 C C . ASN A 1 340 ? 14.120 5.294 -22.887 1.00 64.25 340 ASN A C 1
ATOM 2667 O O . ASN A 1 340 ? 13.422 5.929 -22.100 1.00 64.25 340 ASN A O 1
ATOM 2671 N N . LEU A 1 341 ? 15.416 5.079 -22.727 1.00 73.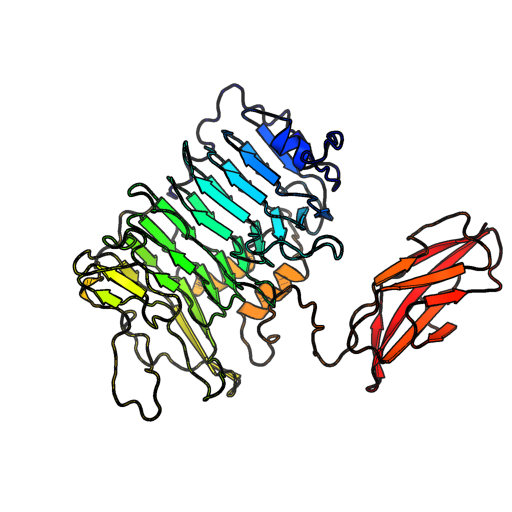69 341 LEU A N 1
ATOM 2672 C CA . LEU A 1 341 ? 16.211 5.642 -21.664 1.00 73.69 341 LEU A CA 1
ATOM 2673 C C . LEU A 1 341 ? 17.440 6.248 -22.317 1.00 73.69 341 LEU A C 1
ATOM 2675 O O . LEU A 1 341 ? 18.154 5.575 -23.067 1.00 73.69 341 LEU A O 1
ATOM 2679 N N . ALA A 1 342 ? 17.677 7.525 -22.044 1.00 74.38 342 ALA A N 1
ATOM 2680 C CA . ALA A 1 342 ? 18.921 8.158 -22.433 1.00 74.38 342 ALA A CA 1
ATOM 2681 C C . ALA A 1 342 ? 20.074 7.491 -21.671 1.00 74.38 342 ALA A C 1
ATOM 2683 O O . ALA A 1 342 ? 20.020 7.318 -20.452 1.00 74.38 342 ALA A O 1
ATOM 2684 N N . THR A 1 343 ? 21.131 7.107 -22.384 1.00 76.31 343 THR A N 1
ATOM 2685 C CA . THR A 1 343 ? 22.306 6.460 -21.778 1.00 76.31 343 THR A CA 1
ATOM 2686 C C . THR A 1 343 ? 23.040 7.368 -20.793 1.00 76.31 343 THR A C 1
ATOM 2688 O O . THR A 1 343 ? 23.770 6.870 -19.948 1.00 76.31 343 THR A O 1
ATOM 2691 N N . SER A 1 344 ? 22.852 8.683 -20.881 1.00 78.31 344 SER A N 1
ATOM 2692 C CA . SER A 1 344 ? 23.370 9.699 -19.954 1.00 78.31 344 SER A CA 1
ATOM 2693 C C . SER A 1 344 ? 22.713 9.666 -18.567 1.00 78.31 344 SER A C 1
ATOM 2695 O O . SER A 1 344 ? 23.261 10.223 -17.619 1.00 78.31 344 SER A O 1
ATOM 2697 N N . LEU A 1 345 ? 21.600 8.945 -18.407 1.00 81.69 345 LEU A N 1
ATOM 2698 C CA . LEU A 1 345 ? 21.010 8.638 -17.102 1.00 81.69 345 LEU A CA 1
ATOM 2699 C C . LEU A 1 345 ? 21.682 7.434 -16.432 1.00 81.69 345 LEU A C 1
ATOM 2701 O O . LEU A 1 345 ? 21.411 7.153 -15.264 1.00 81.69 345 LEU A O 1
ATOM 2705 N N . LYS A 1 346 ? 22.521 6.689 -17.160 1.00 86.75 346 LYS A N 1
ATOM 2706 C CA . LYS A 1 346 ? 23.097 5.436 -16.681 1.00 86.75 346 LYS A CA 1
ATOM 2707 C C . LYS A 1 346 ? 24.149 5.670 -15.614 1.00 86.75 346 LYS A C 1
ATOM 2709 O O . LYS A 1 346 ? 25.132 6.378 -15.807 1.00 86.75 346 LYS A O 1
ATOM 2714 N N . LYS A 1 347 ? 23.988 4.940 -14.519 1.00 90.44 347 LYS A N 1
ATOM 2715 C CA . LYS A 1 347 ? 25.001 4.732 -13.500 1.00 90.44 347 LYS A CA 1
ATOM 2716 C C . LYS A 1 347 ? 25.433 3.266 -13.504 1.00 90.44 347 LYS A C 1
ATOM 2718 O O . LYS A 1 347 ? 24.607 2.372 -13.333 1.00 90.44 347 LYS A O 1
ATOM 2723 N N . ASP A 1 348 ? 26.728 3.020 -13.702 1.00 90.00 348 ASP A N 1
ATOM 2724 C CA . ASP A 1 348 ? 27.254 1.651 -13.798 1.00 90.00 348 ASP A CA 1
ATOM 2725 C C . ASP A 1 348 ? 27.191 0.907 -12.458 1.00 90.00 348 ASP A C 1
ATOM 2727 O O . ASP A 1 348 ? 26.651 -0.195 -12.399 1.00 90.00 348 ASP A O 1
ATOM 2731 N N . ASP A 1 349 ? 27.661 1.530 -11.376 1.00 92.50 349 ASP A N 1
ATOM 2732 C CA . ASP A 1 349 ? 27.589 0.961 -10.024 1.00 92.50 349 ASP A CA 1
ATOM 2733 C C . ASP A 1 349 ? 26.298 1.368 -9.302 1.00 92.50 349 ASP A C 1
ATOM 2735 O O . ASP A 1 349 ? 25.857 2.513 -9.463 1.00 92.50 349 ASP A O 1
ATOM 2739 N N . PRO A 1 350 ? 25.723 0.506 -8.443 1.00 92.06 350 PRO A N 1
ATOM 2740 C CA . PRO A 1 350 ? 24.553 0.870 -7.657 1.00 92.06 350 PRO A CA 1
ATOM 2741 C C . PRO A 1 350 ? 24.828 2.090 -6.776 1.00 92.06 350 PRO A C 1
ATOM 2743 O O . PRO A 1 350 ? 25.945 2.330 -6.305 1.00 92.06 350 PRO A O 1
ATOM 2746 N N . TRP A 1 351 ? 23.788 2.883 -6.534 1.00 90.69 351 TRP A N 1
ATOM 2747 C CA . TRP A 1 351 ? 23.818 3.826 -5.424 1.00 90.69 351 TRP A CA 1
ATOM 2748 C C . TRP A 1 351 ? 23.965 3.057 -4.117 1.00 90.69 351 TRP A C 1
ATOM 2750 O O . TRP A 1 351 ? 23.458 1.943 -3.992 1.00 90.69 351 TRP A O 1
ATOM 2760 N N . ASP A 1 352 ? 24.612 3.677 -3.130 1.00 87.25 352 ASP A N 1
ATOM 2761 C CA . ASP A 1 352 ? 24.647 3.132 -1.776 1.00 87.25 352 ASP A CA 1
ATOM 2762 C C . ASP A 1 352 ? 23.220 2.815 -1.316 1.00 87.25 352 ASP A C 1
ATOM 2764 O O . ASP A 1 352 ? 22.359 3.698 -1.277 1.00 87.25 352 ASP A O 1
ATOM 2768 N N . MET A 1 353 ? 22.979 1.548 -1.011 1.00 84.06 353 MET A N 1
ATOM 2769 C CA . MET A 1 353 ? 21.678 0.998 -0.669 1.00 84.06 353 MET A CA 1
ATOM 2770 C C . MET A 1 353 ? 21.853 0.052 0.514 1.00 84.06 353 MET A C 1
ATOM 2772 O O . MET A 1 353 ? 22.960 -0.417 0.796 1.00 84.06 353 MET A O 1
ATOM 2776 N N . PRO A 1 354 ? 20.786 -0.242 1.259 1.00 69.62 354 PRO A N 1
ATOM 2777 C CA . PRO A 1 354 ? 20.943 -1.058 2.437 1.00 69.62 354 PRO A CA 1
ATOM 2778 C C . PRO A 1 354 ? 21.358 -2.482 2.040 1.00 69.62 354 PRO A C 1
ATOM 2780 O O . PRO A 1 354 ? 20.733 -3.080 1.176 1.00 69.62 354 PRO A O 1
ATOM 2783 N N . SER A 1 355 ? 22.344 -3.073 2.729 1.00 75.19 355 SER A N 1
ATOM 2784 C CA . SER A 1 355 ? 22.638 -4.525 2.636 1.00 75.19 355 SER A CA 1
ATOM 2785 C C . SER A 1 355 ? 21.485 -5.429 3.128 1.00 75.19 355 SER A C 1
ATOM 2787 O O . SER A 1 355 ? 21.516 -5.956 4.238 1.00 75.19 355 SER A O 1
ATOM 2789 N N . ASP A 1 356 ? 20.398 -5.501 2.377 1.00 83.38 356 ASP A N 1
ATOM 2790 C CA . ASP A 1 356 ? 19.354 -6.509 2.537 1.00 83.38 356 ASP A CA 1
ATOM 2791 C C . ASP A 1 356 ? 19.680 -7.742 1.675 1.00 83.38 356 ASP A C 1
ATOM 2793 O O . ASP A 1 356 ? 20.606 -7.716 0.862 1.00 83.38 356 ASP A O 1
ATOM 2797 N N . THR A 1 357 ? 18.943 -8.832 1.871 1.00 86.81 357 THR A N 1
ATOM 2798 C CA . THR A 1 357 ? 19.034 -9.996 0.986 1.00 86.81 357 THR A CA 1
ATOM 2799 C C . THR A 1 357 ? 18.333 -9.660 -0.323 1.00 86.81 357 THR A C 1
ATOM 2801 O O . THR A 1 357 ? 17.134 -9.375 -0.324 1.00 86.81 357 THR A O 1
ATOM 2804 N N . ILE A 1 358 ? 19.089 -9.689 -1.421 1.00 91.44 358 ILE A N 1
ATOM 2805 C CA . ILE A 1 358 ? 18.549 -9.574 -2.774 1.00 91.44 358 ILE A CA 1
ATOM 2806 C C . ILE A 1 358 ? 18.430 -10.991 -3.334 1.00 91.44 358 ILE A C 1
ATOM 2808 O O . ILE A 1 358 ? 19.444 -11.653 -3.555 1.00 91.44 358 ILE A O 1
ATOM 2812 N N . LEU A 1 359 ? 17.194 -11.439 -3.530 1.00 94.69 359 LEU A N 1
ATOM 2813 C CA . LEU A 1 359 ? 16.855 -12.740 -4.103 1.00 94.69 359 LEU A CA 1
ATOM 2814 C C . LEU A 1 359 ? 17.310 -12.828 -5.558 1.00 94.69 359 LEU A C 1
ATOM 2816 O O . LEU A 1 359 ? 17.425 -11.801 -6.240 1.00 94.69 359 LEU A O 1
ATOM 2820 N N . ASP A 1 360 ? 17.524 -14.050 -6.040 1.00 95.81 360 ASP A N 1
ATOM 2821 C CA . ASP A 1 360 ? 17.672 -14.293 -7.471 1.00 95.81 360 ASP A CA 1
ATOM 2822 C C . ASP A 1 360 ? 16.347 -14.052 -8.189 1.00 95.81 360 ASP A C 1
ATOM 2824 O O . ASP A 1 360 ? 15.271 -14.268 -7.632 1.00 95.81 360 ASP A O 1
ATOM 2828 N N . VAL A 1 361 ? 16.418 -13.502 -9.405 1.00 92.81 361 VAL A N 1
ATOM 2829 C CA . VAL A 1 361 ? 15.240 -12.922 -10.066 1.00 92.81 361 VAL A CA 1
ATOM 2830 C C . VAL A 1 361 ? 14.182 -13.984 -10.380 1.00 92.81 361 VAL A C 1
ATOM 2832 O O . VAL A 1 361 ? 12.988 -13.701 -10.333 1.00 92.81 361 VAL A O 1
ATOM 2835 N N . GLU A 1 362 ? 14.610 -15.225 -10.594 1.00 92.56 362 GLU A N 1
ATOM 2836 C CA . GLU A 1 362 ? 13.771 -16.402 -10.805 1.00 92.56 362 GLU A CA 1
ATOM 2837 C C . GLU A 1 362 ? 12.992 -16.819 -9.544 1.00 92.56 362 GLU A C 1
ATOM 2839 O O . GLU A 1 362 ? 11.935 -17.437 -9.647 1.00 92.56 362 GLU A O 1
ATOM 2844 N N . GLU A 1 363 ? 13.478 -16.467 -8.350 1.00 95.81 363 GLU A N 1
ATOM 2845 C CA . GLU A 1 363 ? 12.844 -16.795 -7.063 1.00 95.81 363 GLU A CA 1
ATOM 2846 C C . GLU A 1 363 ? 11.872 -15.703 -6.589 1.00 95.81 363 GLU A C 1
ATOM 2848 O O . GLU A 1 363 ? 11.013 -15.949 -5.736 1.00 95.81 363 GLU A O 1
ATOM 2853 N N . VAL A 1 364 ? 11.996 -14.487 -7.139 1.00 95.38 364 VAL A N 1
ATOM 2854 C CA . VAL A 1 364 ? 11.251 -13.296 -6.700 1.00 95.38 364 VAL A CA 1
ATOM 2855 C C . VAL A 1 364 ? 9.746 -13.514 -6.755 1.00 95.38 364 VAL A C 1
ATOM 2857 O O . VAL A 1 364 ? 9.053 -13.181 -5.797 1.00 95.38 364 VAL A O 1
ATOM 2860 N N . GLU A 1 365 ? 9.228 -14.077 -7.848 1.00 93.00 365 GLU A N 1
ATOM 2861 C CA . GLU A 1 365 ? 7.784 -14.263 -8.018 1.00 93.00 365 GLU A CA 1
ATOM 2862 C C . GLU A 1 365 ? 7.200 -15.193 -6.954 1.00 93.00 365 GLU A C 1
ATOM 2864 O O . GLU A 1 365 ? 6.257 -14.811 -6.262 1.00 93.00 365 GLU A O 1
ATOM 2869 N N . GLY A 1 366 ? 7.799 -16.374 -6.769 1.00 93.31 366 GLY A N 1
ATOM 2870 C CA . GLY A 1 366 ? 7.366 -17.332 -5.752 1.00 93.31 366 GLY A CA 1
ATOM 2871 C C . GLY A 1 366 ? 7.389 -16.714 -4.357 1.00 93.31 366 GLY A C 1
ATOM 2872 O O . GLY A 1 366 ? 6.377 -16.726 -3.655 1.00 93.31 366 GLY A O 1
ATOM 2873 N N . HIS A 1 367 ? 8.501 -16.065 -3.998 1.00 94.62 367 HIS A N 1
ATOM 2874 C CA . HIS A 1 367 ? 8.638 -15.409 -2.702 1.00 94.62 367 HIS A CA 1
ATOM 2875 C C . HIS A 1 367 ? 7.574 -14.327 -2.478 1.00 94.62 367 HIS A C 1
ATOM 2877 O O . HIS A 1 367 ? 6.913 -14.309 -1.437 1.00 94.62 367 HIS A O 1
ATOM 2883 N N . VAL A 1 368 ? 7.376 -13.429 -3.444 1.00 94.94 368 VAL A N 1
ATOM 2884 C CA . VAL A 1 368 ? 6.393 -12.344 -3.332 1.00 94.94 368 VAL A CA 1
ATOM 2885 C C . VAL A 1 368 ? 4.974 -12.904 -3.244 1.00 94.94 368 VAL A C 1
ATOM 2887 O O . VAL A 1 368 ? 4.213 -12.503 -2.363 1.00 94.94 368 VAL A O 1
ATOM 2890 N N . LEU A 1 369 ? 4.608 -13.876 -4.081 1.00 90.62 369 LEU A N 1
ATOM 2891 C CA . LEU A 1 369 ? 3.276 -14.485 -4.052 1.00 90.62 369 LEU A CA 1
ATOM 2892 C C . LEU A 1 369 ? 3.000 -15.272 -2.766 1.00 90.62 369 LEU A C 1
ATOM 2894 O O . LEU A 1 369 ? 1.834 -15.451 -2.405 1.00 90.62 369 LEU A O 1
ATOM 2898 N N . GLU A 1 370 ? 4.024 -15.738 -2.059 1.00 90.12 370 GLU A N 1
ATOM 2899 C CA . GLU A 1 370 ? 3.899 -16.438 -0.777 1.00 90.12 370 GLU A CA 1
ATOM 2900 C C . GLU A 1 370 ? 3.838 -15.497 0.431 1.00 90.12 370 GLU A C 1
ATOM 2902 O O . GLU A 1 370 ? 3.124 -15.795 1.391 1.00 90.12 370 GLU A O 1
ATOM 2907 N N . ASN A 1 371 ? 4.513 -14.348 0.371 1.00 91.00 371 ASN A N 1
ATOM 2908 C CA . ASN A 1 371 ? 4.740 -13.513 1.553 1.00 91.00 371 ASN A CA 1
ATOM 2909 C C . ASN A 1 371 ? 4.016 -12.160 1.507 1.00 91.00 371 ASN A C 1
ATOM 2911 O O . ASN A 1 371 ? 3.724 -11.595 2.555 1.00 91.00 371 ASN A O 1
ATOM 2915 N N . ALA A 1 372 ? 3.677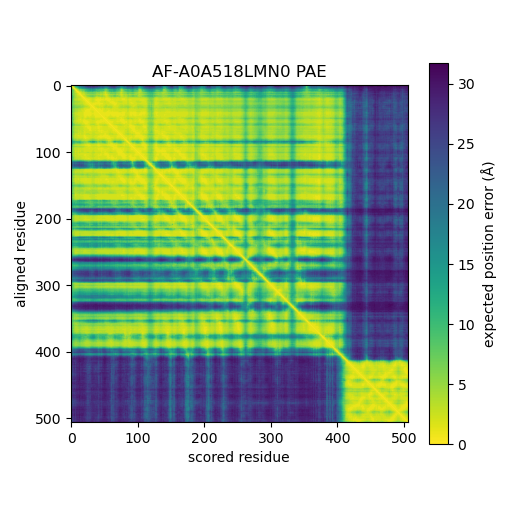 -11.636 0.327 1.00 92.75 372 ALA A N 1
ATOM 2916 C CA . ALA A 1 372 ? 3.105 -10.300 0.229 1.00 92.75 372 ALA A CA 1
ATOM 2917 C C . ALA A 1 372 ? 1.638 -10.213 0.691 1.00 92.75 372 ALA A C 1
ATOM 2919 O O . ALA A 1 372 ? 0.817 -11.113 0.458 1.00 92.75 372 ALA A O 1
ATOM 2920 N N . GLY A 1 373 ? 1.298 -9.060 1.270 1.00 91.75 373 GLY A N 1
ATOM 2921 C CA . GLY A 1 373 ? -0.060 -8.662 1.636 1.00 91.75 373 GLY A CA 1
ATOM 2922 C C . GLY A 1 373 ? -0.315 -8.687 3.137 1.00 91.75 373 GLY A C 1
ATOM 2923 O O . GLY A 1 373 ? 0.573 -8.957 3.937 1.00 91.75 373 GLY A O 1
ATOM 2924 N N . CYS A 1 374 ? -1.565 -8.445 3.524 1.00 88.56 374 CYS A N 1
ATOM 2925 C CA . CYS A 1 374 ? -2.020 -8.475 4.915 1.00 88.56 374 CYS A CA 1
ATOM 2926 C C . CYS A 1 374 ? -2.262 -9.912 5.425 1.00 88.56 374 CYS A C 1
ATOM 2928 O O . CYS A 1 374 ? -3.260 -10.212 6.081 1.00 88.56 374 CYS A O 1
ATOM 2930 N N . ARG A 1 375 ? -1.352 -10.837 5.106 1.00 81.69 375 ARG A N 1
ATOM 2931 C CA . ARG A 1 375 ? -1.403 -12.213 5.613 1.00 81.69 375 ARG A CA 1
ATOM 2932 C C . ARG A 1 375 ? -0.989 -12.185 7.070 1.00 81.69 375 ARG A C 1
ATOM 2934 O O . ARG A 1 375 ? 0.152 -11.852 7.365 1.00 81.69 375 ARG A O 1
ATOM 2941 N N . LEU A 1 376 ? -1.908 -12.508 7.976 1.00 78.38 376 LEU A N 1
ATOM 2942 C CA . LEU A 1 376 ? -1.582 -12.596 9.397 1.00 78.38 376 LEU A CA 1
ATOM 2943 C C . LEU A 1 376 ? -0.399 -13.560 9.600 1.00 78.38 376 LEU A C 1
ATOM 2945 O O . LEU A 1 376 ? -0.324 -14.570 8.904 1.00 78.38 376 LEU A O 1
ATOM 2949 N N . PRO A 1 377 ? 0.485 -13.338 10.584 1.00 72.44 377 PRO A N 1
ATOM 2950 C CA . PRO A 1 377 ? 1.616 -14.234 10.855 1.00 72.44 377 PRO A CA 1
ATOM 2951 C C . PRO A 1 377 ? 1.193 -15.585 11.472 1.00 72.44 377 PRO A C 1
ATOM 2953 O O . PRO A 1 377 ? 1.988 -16.265 12.119 1.00 72.44 377 PRO A O 1
ATOM 2956 N N . LEU A 1 378 ? -0.078 -15.961 11.327 1.00 70.31 378 LEU A N 1
ATOM 2957 C CA . LEU A 1 378 ? -0.642 -17.219 11.790 1.00 70.31 378 LEU A CA 1
ATOM 2958 C C . LEU A 1 378 ? -0.200 -18.365 10.874 1.00 70.31 378 LEU A C 1
ATOM 2960 O O . LEU A 1 378 ? 0.193 -18.153 9.733 1.00 70.31 378 LEU A O 1
ATOM 2964 N N . SER A 1 379 ? -0.302 -19.602 11.360 1.00 70.44 379 SER A N 1
ATOM 2965 C CA . SER A 1 379 ? 0.109 -20.798 10.610 1.00 70.44 379 SER A CA 1
ATOM 2966 C C . SER A 1 379 ? -0.723 -21.077 9.356 1.00 70.44 379 SER A C 1
ATOM 2968 O O . SER A 1 379 ? -0.268 -21.809 8.482 1.00 70.44 379 SER A O 1
ATOM 2970 N N . ASN A 1 380 ? -1.937 -20.527 9.271 1.00 69.69 380 ASN A N 1
ATOM 2971 C CA . ASN A 1 380 ? -2.814 -20.675 8.114 1.00 69.69 380 ASN A CA 1
ATOM 2972 C C . ASN A 1 380 ? -3.510 -19.340 7.791 1.00 69.69 380 ASN A C 1
ATOM 2974 O O . ASN A 1 380 ? -4.693 -19.174 8.104 1.00 69.69 380 ASN A O 1
ATOM 2978 N N . PRO A 1 381 ? -2.780 -18.350 7.248 1.00 77.25 381 PRO A N 1
ATOM 2979 C CA . PRO A 1 381 ? -3.369 -17.073 6.881 1.00 77.25 381 PRO A CA 1
ATOM 2980 C C . PRO A 1 381 ? -4.259 -17.239 5.650 1.00 77.25 381 PRO A C 1
ATOM 2982 O O . PRO A 1 381 ? -3.850 -17.831 4.653 1.00 77.25 381 PRO A O 1
ATOM 2985 N N . ALA A 1 382 ? -5.465 -16.680 5.704 1.00 75.94 382 ALA A N 1
ATOM 2986 C CA . ALA A 1 382 ? -6.350 -16.611 4.550 1.00 75.94 382 ALA A CA 1
ATOM 2987 C C . ALA A 1 382 ? -6.178 -15.265 3.837 1.00 75.94 382 ALA A C 1
ATOM 2989 O O . ALA A 1 382 ? -6.111 -14.214 4.478 1.00 75.94 382 ALA A O 1
ATOM 2990 N N . LEU A 1 383 ? -6.127 -15.305 2.506 1.00 79.62 383 LEU A N 1
ATOM 2991 C CA . LEU A 1 383 ? -6.372 -14.119 1.692 1.00 79.62 383 LEU A CA 1
ATOM 2992 C C . LEU A 1 383 ? -7.867 -13.806 1.716 1.00 79.62 383 LEU A C 1
ATOM 2994 O O . LEU A 1 383 ? -8.690 -14.723 1.753 1.00 79.62 383 LEU A O 1
ATOM 2998 N N . ASP A 1 384 ? -8.212 -12.524 1.672 1.00 79.62 384 ASP A N 1
ATOM 2999 C CA . ASP A 1 384 ? -9.571 -12.142 1.307 1.00 79.62 384 ASP A CA 1
ATOM 3000 C C . ASP A 1 384 ? -9.750 -12.213 -0.221 1.00 79.62 384 ASP A C 1
ATOM 3002 O O . ASP A 1 384 ? -8.809 -12.481 -0.980 1.00 79.62 384 ASP A O 1
ATOM 3006 N N . SER A 1 385 ? -10.980 -12.001 -0.685 1.00 79.50 385 SER A N 1
ATOM 3007 C CA . SER A 1 385 ? -11.299 -12.020 -2.113 1.00 79.50 385 SER A CA 1
ATOM 3008 C C . SER A 1 385 ? -10.544 -10.945 -2.902 1.00 79.50 385 SER A C 1
ATOM 3010 O O . SER A 1 385 ? -10.153 -11.205 -4.038 1.00 79.50 385 SER A O 1
ATOM 3012 N N . TYR A 1 386 ? -10.283 -9.775 -2.310 1.00 79.94 386 TYR A N 1
ATOM 3013 C CA . TYR A 1 386 ? -9.544 -8.687 -2.956 1.00 79.94 386 TYR A CA 1
ATOM 3014 C C . TYR A 1 386 ? -8.074 -9.052 -3.171 1.00 79.94 386 TYR A C 1
ATOM 3016 O O . TYR A 1 386 ? -7.558 -8.940 -4.282 1.00 79.94 386 TYR A O 1
ATOM 3024 N N . ASP A 1 387 ? -7.400 -9.522 -2.126 1.00 85.31 387 ASP A N 1
ATOM 3025 C CA . ASP A 1 387 ? -6.012 -9.963 -2.173 1.00 85.31 387 ASP A CA 1
ATOM 3026 C C . ASP A 1 387 ? -5.858 -11.130 -3.157 1.00 85.31 387 ASP A C 1
ATOM 3028 O O . ASP A 1 387 ? -4.914 -11.162 -3.950 1.00 85.31 387 ASP A O 1
ATOM 3032 N N . GLN A 1 388 ? -6.813 -12.067 -3.153 1.00 84.62 388 GLN A N 1
ATOM 3033 C CA . GLN A 1 388 ? -6.840 -13.182 -4.094 1.00 84.62 388 GLN A CA 1
ATOM 3034 C C . GLN A 1 388 ? -7.049 -12.710 -5.539 1.00 84.62 388 GLN A C 1
ATOM 3036 O O . GLN A 1 388 ? -6.388 -13.230 -6.441 1.00 84.62 388 GLN A O 1
ATOM 3041 N N . ALA A 1 389 ? -7.921 -11.728 -5.778 1.00 79.38 389 ALA A N 1
ATOM 3042 C CA . ALA A 1 389 ? -8.155 -11.164 -7.105 1.00 79.38 389 ALA A CA 1
ATOM 3043 C C . ALA A 1 389 ? -6.904 -10.455 -7.640 1.00 79.38 389 ALA A C 1
ATOM 3045 O O . ALA A 1 389 ? -6.467 -10.751 -8.749 1.00 79.38 389 ALA A O 1
ATOM 3046 N N . LEU A 1 390 ? -6.264 -9.605 -6.832 1.00 83.69 390 LEU A N 1
ATOM 3047 C CA . LEU A 1 390 ? -5.009 -8.936 -7.192 1.00 83.69 390 LEU A CA 1
ATOM 3048 C C . LEU A 1 390 ? -3.891 -9.946 -7.486 1.00 83.69 390 LEU A C 1
ATOM 3050 O O . LEU A 1 390 ? -3.184 -9.824 -8.489 1.00 83.69 390 LEU A O 1
ATOM 3054 N N . ARG A 1 391 ? -3.773 -10.986 -6.653 1.00 84.69 391 ARG A N 1
ATOM 3055 C CA . ARG A 1 391 ? -2.830 -12.091 -6.866 1.00 84.69 391 ARG A CA 1
ATOM 3056 C C . ARG A 1 391 ? -3.106 -12.845 -8.167 1.00 84.69 391 ARG A C 1
ATOM 3058 O O . ARG A 1 391 ? -2.179 -13.135 -8.908 1.00 84.69 391 ARG A O 1
ATOM 3065 N N . SER A 1 392 ? -4.368 -13.146 -8.460 1.00 80.38 392 SER A N 1
ATOM 3066 C CA . SER A 1 392 ? -4.756 -13.895 -9.666 1.00 80.38 392 SER A CA 1
ATOM 3067 C C . SER A 1 392 ? -4.602 -13.058 -10.940 1.00 80.38 392 SER A C 1
ATOM 3069 O O . SER A 1 392 ? -4.219 -13.587 -11.984 1.00 80.38 392 SER A O 1
ATOM 3071 N N . ALA A 1 393 ? -4.852 -11.749 -10.843 1.00 74.69 393 ALA A N 1
ATOM 3072 C CA . ALA A 1 393 ? -4.647 -10.791 -11.924 1.00 74.69 393 ALA A CA 1
ATOM 3073 C C . ALA A 1 393 ? -3.162 -10.653 -12.291 1.00 74.69 393 ALA A C 1
ATOM 3075 O O . ALA A 1 393 ? -2.840 -10.473 -13.461 1.00 74.69 393 ALA A O 1
ATOM 3076 N N . GLN A 1 394 ? -2.248 -10.795 -11.323 1.00 78.31 394 GLN A N 1
ATOM 3077 C CA . GLN A 1 394 ? -0.813 -10.766 -11.609 1.00 78.31 394 GLN A CA 1
ATOM 3078 C C . GLN A 1 394 ? -0.362 -11.912 -12.518 1.00 78.31 394 GLN A C 1
ATOM 3080 O O . GLN A 1 394 ? 0.524 -11.697 -13.338 1.00 78.31 394 GLN A O 1
ATOM 3085 N N . LEU A 1 395 ? -0.971 -13.093 -12.404 1.00 69.88 395 LEU A N 1
ATOM 3086 C CA . LEU A 1 395 ? -0.503 -14.298 -13.090 1.00 69.88 395 LEU A CA 1
ATOM 3087 C C . LEU A 1 395 ? -0.688 -14.269 -14.615 1.00 69.88 395 LEU A C 1
ATOM 3089 O O . LEU A 1 395 ? -0.226 -15.209 -15.248 1.00 69.88 395 LEU A O 1
ATOM 3093 N N . ILE A 1 396 ? -1.370 -13.249 -15.171 1.00 62.66 396 ILE A N 1
ATOM 3094 C CA . ILE A 1 396 ? -1.705 -13.042 -16.598 1.00 62.66 396 ILE A CA 1
ATOM 3095 C C . ILE A 1 396 ? -1.508 -14.318 -17.444 1.00 62.66 396 ILE A C 1
ATOM 3097 O O . ILE A 1 396 ? -0.582 -14.446 -18.241 1.00 62.66 396 ILE A O 1
ATOM 3101 N N . THR A 1 397 ? -2.382 -15.297 -17.226 1.00 59.25 397 THR A N 1
ATOM 3102 C CA . THR A 1 397 ? -2.459 -16.535 -18.007 1.00 59.25 397 THR A CA 1
ATOM 3103 C C . THR A 1 397 ? -3.596 -16.427 -19.018 1.00 59.25 397 THR A C 1
ATOM 3105 O O . THR A 1 397 ? -4.475 -15.578 -18.872 1.00 59.25 397 THR A O 1
ATOM 3108 N N . GLY A 1 398 ? -3.659 -17.336 -19.997 1.00 47.56 398 GLY A N 1
ATOM 3109 C CA . GLY A 1 398 ? -4.804 -17.433 -20.917 1.00 47.56 398 GLY A CA 1
ATOM 3110 C C . GLY A 1 398 ? -6.177 -17.605 -20.234 1.00 47.56 398 GLY A C 1
ATOM 3111 O O . GLY A 1 398 ? -7.192 -17.415 -20.892 1.00 47.56 398 GLY A O 1
ATOM 3112 N N . ASN A 1 399 ? -6.210 -17.910 -18.926 1.00 49.16 399 ASN A N 1
ATOM 3113 C CA . ASN A 1 399 ? -7.420 -18.020 -18.102 1.00 49.16 399 ASN A CA 1
ATOM 3114 C C . ASN A 1 399 ? -7.481 -16.990 -16.953 1.00 49.16 399 ASN A C 1
ATOM 3116 O O . ASN A 1 399 ? -8.344 -17.109 -16.082 1.00 49.16 399 ASN A O 1
ATOM 3120 N N . SER A 1 400 ? -6.557 -16.025 -16.876 1.00 49.38 400 SER A N 1
ATOM 3121 C CA . SER A 1 400 ? -6.595 -15.013 -15.814 1.00 49.38 400 SER A CA 1
ATOM 3122 C C . SER A 1 400 ? -7.798 -14.083 -16.017 1.00 49.38 400 SER A C 1
ATOM 3124 O O . SER A 1 400 ? -8.062 -13.687 -17.155 1.00 49.38 400 SER A O 1
ATOM 3126 N N . PRO A 1 401 ? -8.524 -13.711 -14.944 1.00 47.12 401 PRO A N 1
ATOM 3127 C CA . PRO A 1 401 ? -9.601 -12.733 -15.052 1.00 47.12 401 PRO A CA 1
ATOM 3128 C C . PRO A 1 401 ? -9.046 -11.431 -15.646 1.00 47.12 401 PRO A C 1
ATOM 3130 O O . PRO A 1 401 ? -7.936 -11.013 -15.307 1.00 47.12 401 PRO A O 1
ATOM 3133 N N . SER A 1 402 ? -9.797 -10.814 -16.562 1.00 50.59 402 SER A N 1
ATOM 3134 C CA . SER A 1 402 ? -9.446 -9.529 -17.179 1.00 50.59 402 SER A CA 1
ATOM 3135 C C . SER A 1 402 ? -9.073 -8.496 -16.113 1.00 50.59 402 SER A C 1
ATOM 3137 O O . SER A 1 402 ? -9.764 -8.453 -15.106 1.00 50.59 402 SER A O 1
ATOM 3139 N N . ASN A 1 403 ? -8.037 -7.671 -16.340 1.00 58.66 403 ASN A N 1
ATOM 3140 C CA . ASN A 1 403 ? -7.598 -6.534 -15.501 1.00 58.66 403 ASN A CA 1
ATOM 3141 C C . ASN A 1 403 ? -8.716 -5.960 -14.586 1.00 58.66 403 ASN A C 1
ATOM 3143 O O . ASN A 1 403 ? -9.469 -5.085 -15.017 1.00 58.66 403 ASN A O 1
ATOM 3147 N N . VAL A 1 404 ? -8.840 -6.469 -13.353 1.00 61.47 404 VAL A N 1
ATOM 3148 C CA . VAL A 1 404 ? -9.985 -6.226 -12.446 1.00 61.47 404 VAL A CA 1
ATOM 3149 C C . VAL A 1 404 ? -9.854 -4.876 -11.732 1.00 61.47 404 VAL A C 1
ATOM 3151 O O . VAL A 1 404 ? -9.455 -4.820 -10.577 1.00 61.47 404 VAL A O 1
ATOM 3154 N N . VAL A 1 405 ? -10.130 -3.746 -12.378 1.00 60.81 405 VAL A N 1
ATOM 3155 C CA . VAL A 1 405 ? -10.061 -2.430 -11.707 1.00 60.81 405 VAL A CA 1
ATOM 3156 C C . VAL A 1 405 ? -11.242 -2.282 -10.725 1.00 60.81 405 VAL A C 1
ATOM 3158 O O . VAL A 1 405 ? -12.384 -2.359 -11.135 1.00 60.81 405 VAL A O 1
ATOM 3161 N N . PHE A 1 406 ? -10.980 -2.049 -9.435 1.00 61.09 406 PHE A N 1
ATOM 3162 C CA . PHE A 1 406 ? -12.000 -1.917 -8.374 1.00 61.09 406 PHE A CA 1
ATOM 3163 C C . PHE A 1 406 ? -12.669 -0.540 -8.342 1.00 61.09 406 PHE A C 1
ATOM 3165 O O . PHE A 1 406 ? -12.456 0.220 -9.267 1.00 61.09 406 PHE A O 1
ATOM 3172 N N . PRO A 1 407 ? -13.518 -0.213 -7.342 1.00 53.66 407 PRO A N 1
ATOM 3173 C CA . PRO A 1 407 ? -14.680 -1.033 -7.094 1.00 53.66 407 PRO A CA 1
ATOM 3174 C C . PRO A 1 407 ? -15.341 -1.184 -8.460 1.00 53.66 407 PRO A C 1
ATOM 3176 O O . PRO A 1 407 ? -15.713 -0.207 -9.118 1.00 53.66 407 PRO A O 1
ATOM 3179 N N . ASP A 1 408 ? -15.400 -2.420 -8.910 1.00 49.28 408 ASP A N 1
ATOM 3180 C CA . ASP A 1 408 ? -16.308 -2.809 -9.964 1.00 49.28 408 ASP A CA 1
ATOM 3181 C C . ASP A 1 408 ? -17.727 -2.534 -9.418 1.00 49.28 408 ASP A C 1
ATOM 3183 O O . ASP A 1 408 ? -18.399 -3.393 -8.866 1.00 49.28 408 ASP A O 1
ATOM 3187 N N . ASN A 1 409 ? -18.149 -1.263 -9.468 1.00 41.78 409 ASN A N 1
ATOM 3188 C CA . ASN A 1 409 ? -19.552 -0.850 -9.397 1.00 41.78 409 ASN A CA 1
ATOM 3189 C C . ASN A 1 409 ? -20.240 -1.148 -10.728 1.00 41.78 409 ASN A C 1
ATOM 3191 O O . ASN A 1 409 ? -21.453 -0.990 -10.860 1.00 41.78 409 ASN A O 1
ATOM 3195 N N . LEU A 1 410 ? -19.456 -1.522 -11.738 1.00 40.59 410 LEU A N 1
ATOM 3196 C CA . LEU A 1 410 ? -19.978 -2.328 -12.803 1.00 40.59 410 LEU A CA 1
ATOM 3197 C C . LEU A 1 410 ? -19.814 -3.759 -12.350 1.00 40.59 410 LEU A C 1
ATOM 3199 O O . LEU A 1 410 ? -18.701 -4.142 -12.009 1.00 40.59 410 LEU A O 1
ATOM 3203 N N . PRO A 1 411 ? -20.878 -4.541 -12.343 1.00 39.09 411 PRO A N 1
ATOM 3204 C CA . PRO A 1 411 ? -20.663 -5.959 -12.246 1.00 39.09 411 PRO A CA 1
ATOM 3205 C C . PRO A 1 411 ? -19.639 -6.488 -13.207 1.00 39.09 411 PRO A C 1
ATOM 3207 O O . PRO A 1 411 ? -19.567 -6.034 -14.354 1.00 39.09 411 PRO A O 1
ATOM 3210 N N . ALA A 1 412 ? -18.883 -7.471 -12.732 1.00 45.25 412 ALA A N 1
ATOM 3211 C CA . ALA A 1 412 ? -18.189 -8.345 -13.638 1.00 45.25 412 ALA A CA 1
ATOM 3212 C C . ALA A 1 412 ? -19.245 -8.855 -14.619 1.00 45.25 412 ALA A C 1
ATOM 3214 O O . ALA A 1 412 ? -20.110 -9.637 -14.253 1.00 45.25 412 ALA A O 1
ATOM 3215 N N . ASN A 1 413 ? -19.167 -8.412 -15.871 1.00 48.38 413 ASN A N 1
ATOM 3216 C CA . ASN A 1 413 ? -19.737 -9.179 -16.962 1.00 48.38 413 ASN A CA 1
ATOM 3217 C C . ASN A 1 413 ? -18.840 -10.403 -17.150 1.00 48.38 413 ASN A C 1
ATOM 3219 O O . ASN A 1 413 ? -18.091 -10.517 -18.119 1.00 48.38 413 ASN A O 1
ATOM 3223 N N . ASP A 1 414 ? -18.827 -11.262 -16.127 1.00 54.31 414 ASP A N 1
ATOM 3224 C CA . ASP A 1 414 ? -18.306 -12.621 -16.177 1.00 54.31 414 ASP A CA 1
ATOM 3225 C C . ASP A 1 414 ? -19.354 -13.569 -16.787 1.00 54.31 414 ASP A C 1
ATOM 3227 O O . ASP A 1 414 ? -19.118 -14.776 -16.906 1.00 54.31 414 ASP A O 1
ATOM 3231 N N . GLY A 1 415 ? -20.486 -12.997 -17.219 1.00 53.78 415 GLY A N 1
ATOM 3232 C CA . GLY A 1 415 ? -21.624 -13.685 -17.775 1.00 53.78 415 GLY A CA 1
ATOM 3233 C C . GLY A 1 415 ? -22.423 -14.417 -16.710 1.00 53.78 415 GLY A C 1
ATOM 3234 O O . GLY A 1 415 ? -23.052 -15.403 -17.071 1.00 53.78 415 GLY A O 1
ATOM 3235 N N . LYS A 1 416 ? -22.360 -14.035 -15.427 1.00 56.50 416 LYS A N 1
ATOM 3236 C CA . LYS A 1 416 ? -23.166 -14.608 -14.342 1.00 56.50 416 LYS A CA 1
ATOM 3237 C C . LYS A 1 416 ? -23.806 -13.508 -13.498 1.00 56.50 416 LYS A C 1
ATOM 3239 O O . LYS A 1 416 ? -23.199 -12.468 -13.281 1.00 56.50 416 LYS A O 1
ATOM 3244 N N . PRO A 1 417 ? -24.986 -13.769 -12.907 1.00 76.81 417 PRO A N 1
ATOM 3245 C CA . PRO A 1 417 ? -25.551 -12.865 -11.916 1.00 76.81 417 PRO A CA 1
ATOM 3246 C C . PRO A 1 417 ? -24.614 -12.680 -10.722 1.00 76.81 417 PRO A C 1
ATOM 3248 O O . PRO A 1 417 ? -24.034 -13.661 -10.242 1.00 76.81 417 PRO A O 1
ATOM 3251 N N . GLY A 1 418 ? -24.533 -11.476 -10.164 1.00 70.62 418 GLY A N 1
ATOM 3252 C CA . GLY A 1 418 ? -23.815 -11.263 -8.907 1.00 70.62 418 GLY A CA 1
ATOM 3253 C C . GLY A 1 418 ? -24.544 -11.805 -7.678 1.00 70.62 418 GLY A C 1
ATOM 3254 O O . GLY A 1 418 ? -25.640 -12.362 -7.750 1.00 70.62 418 GLY A O 1
ATOM 3255 N N . ILE A 1 419 ? -23.913 -11.665 -6.507 1.00 78.69 419 ILE A N 1
ATOM 3256 C CA . ILE A 1 419 ? -24.449 -12.159 -5.228 1.00 78.69 419 ILE A CA 1
ATOM 3257 C C . ILE A 1 419 ? -25.422 -11.122 -4.638 1.00 78.69 419 ILE A C 1
ATOM 3259 O O . ILE A 1 419 ? -24.976 -10.030 -4.283 1.00 78.69 419 ILE A O 1
ATOM 3263 N N . PRO A 1 420 ? -26.715 -11.445 -4.429 1.00 83.75 420 PRO A N 1
ATOM 3264 C CA . PRO A 1 420 ? -27.631 -10.552 -3.718 1.00 83.75 420 PRO A CA 1
ATOM 3265 C C . PRO A 1 420 ? -27.189 -10.324 -2.269 1.00 83.75 420 PRO A C 1
ATOM 3267 O O . PRO A 1 420 ? -26.919 -11.285 -1.538 1.00 83.75 420 PRO A O 1
ATOM 3270 N N . LEU A 1 421 ? -27.181 -9.067 -1.821 1.00 81.38 421 LEU A N 1
ATOM 3271 C CA . LEU A 1 421 ? -26.893 -8.708 -0.429 1.00 81.38 421 LEU A CA 1
ATOM 3272 C C . LEU A 1 421 ? -28.200 -8.539 0.341 1.00 81.38 421 LEU A C 1
ATOM 3274 O O . LEU A 1 421 ? -29.024 -7.702 -0.005 1.00 81.38 421 LEU A O 1
ATOM 3278 N N . LEU A 1 422 ? -28.410 -9.354 1.372 1.00 86.69 422 LEU A N 1
ATOM 3279 C CA . LEU A 1 422 ? -29.650 -9.335 2.147 1.00 86.69 422 LEU A CA 1
ATOM 3280 C C . LEU A 1 422 ? -29.680 -8.112 3.080 1.00 86.69 422 LEU A C 1
ATOM 3282 O O . LEU A 1 422 ? -28.717 -7.876 3.813 1.00 86.69 422 LEU A O 1
ATOM 3286 N N . ASP A 1 423 ? -30.802 -7.396 3.134 1.00 85.88 423 ASP A N 1
ATOM 3287 C CA . ASP A 1 423 ? -30.947 -6.185 3.955 1.00 85.88 423 ASP A CA 1
ATOM 3288 C C . ASP A 1 423 ? -31.818 -6.465 5.184 1.00 85.88 423 ASP A C 1
ATOM 3290 O O . ASP A 1 423 ? -31.337 -6.409 6.318 1.00 85.88 423 ASP A O 1
ATOM 3294 N N . ALA A 1 424 ? -33.082 -6.848 4.970 1.00 89.81 424 ALA A N 1
ATOM 3295 C CA . ALA A 1 424 ? -34.049 -7.089 6.036 1.00 89.81 424 ALA A CA 1
ATOM 3296 C C . ALA A 1 424 ? -34.831 -8.398 5.819 1.00 89.81 424 ALA A C 1
ATOM 3298 O O . ALA A 1 424 ? -35.158 -8.727 4.679 1.00 89.81 424 ALA A O 1
ATOM 3299 N N . PRO A 1 425 ? -35.182 -9.134 6.892 1.00 94.56 425 PRO A N 1
ATOM 3300 C CA . PRO A 1 425 ? -34.759 -8.940 8.281 1.00 94.56 425 PRO A CA 1
ATOM 3301 C C . PRO A 1 425 ? -33.248 -9.111 8.485 1.00 94.56 425 PRO A C 1
ATOM 3303 O O . PRO A 1 425 ? -32.586 -9.866 7.764 1.00 94.56 425 PRO A O 1
ATOM 3306 N N . THR A 1 426 ? -32.708 -8.428 9.497 1.00 84.50 426 THR A N 1
ATOM 3307 C CA . THR A 1 426 ? -31.315 -8.612 9.916 1.00 84.50 426 THR A CA 1
ATOM 3308 C C . THR A 1 426 ? -31.087 -10.047 10.397 1.00 84.50 426 THR A C 1
ATOM 3310 O O . THR A 1 426 ? -32.006 -10.729 10.863 1.00 84.50 426 THR A O 1
ATOM 3313 N N . HIS A 1 427 ? -29.856 -10.545 10.251 1.00 90.94 427 HIS A N 1
ATOM 3314 C CA . HIS A 1 427 ? -29.521 -11.901 10.680 1.00 90.94 427 HIS A CA 1
ATOM 3315 C C . HIS A 1 427 ? -29.792 -12.077 12.183 1.00 90.94 427 HIS A C 1
ATOM 3317 O O . HIS A 1 427 ? -29.353 -11.266 12.991 1.00 90.94 427 HIS A O 1
ATOM 3323 N N . GLN A 1 428 ? -30.510 -13.144 12.540 1.00 87.06 428 GLN A N 1
ATOM 3324 C CA . GLN A 1 428 ? -30.939 -13.490 13.901 1.00 87.06 428 GLN A CA 1
ATOM 3325 C C . GLN A 1 428 ? -31.923 -12.501 14.549 1.00 87.06 428 GLN A C 1
ATOM 3327 O O . GLN A 1 428 ? -32.089 -12.521 15.768 1.00 87.06 428 GLN A O 1
ATOM 3332 N N . ALA A 1 429 ? -32.634 -11.688 13.758 1.00 86.75 429 ALA A N 1
ATOM 3333 C CA . ALA A 1 429 ? -33.726 -10.862 14.275 1.00 86.75 429 ALA A CA 1
ATOM 3334 C C . ALA A 1 429 ? -34.760 -11.713 15.039 1.00 86.75 429 ALA A C 1
ATOM 3336 O O . ALA A 1 429 ? -35.092 -12.826 14.626 1.00 86.75 429 ALA A O 1
ATOM 3337 N N . THR A 1 430 ? -35.282 -11.187 16.145 1.00 95.06 430 THR A N 1
ATOM 3338 C CA . THR A 1 430 ? -36.341 -11.813 16.957 1.00 95.06 430 THR A CA 1
ATOM 3339 C C . THR A 1 430 ? -37.548 -10.882 17.035 1.00 95.06 430 THR A C 1
ATOM 3341 O O . THR A 1 430 ? -37.410 -9.684 16.791 1.00 95.06 430 THR A O 1
ATOM 3344 N N . GLY A 1 431 ? -38.733 -11.420 17.342 1.00 93.25 431 GLY A N 1
ATOM 3345 C CA . GLY A 1 431 ? -39.964 -10.622 17.394 1.00 93.25 431 GLY A CA 1
ATOM 3346 C C . GLY A 1 431 ? -40.398 -10.092 16.024 1.00 93.25 431 GLY A C 1
ATOM 3347 O O . GLY A 1 431 ? -40.971 -9.011 15.927 1.00 93.25 431 GLY A O 1
ATOM 3348 N N . VAL A 1 432 ? -40.072 -10.816 14.950 1.00 96.00 432 VAL A N 1
ATOM 3349 C CA . VAL A 1 432 ? -40.450 -10.429 13.586 1.00 96.00 432 VAL A CA 1
ATOM 3350 C C . VAL A 1 432 ? -41.934 -10.756 13.350 1.00 96.00 432 VAL A C 1
ATOM 3352 O O . VAL A 1 432 ? -42.358 -11.864 13.676 1.00 96.00 432 VAL A O 1
ATOM 3355 N N . PRO A 1 433 ? -42.746 -9.869 12.753 1.00 96.50 433 PRO A N 1
ATOM 3356 C CA . PRO A 1 433 ? -44.147 -10.183 12.493 1.00 96.50 433 PRO A CA 1
ATOM 3357 C C . PRO A 1 433 ? -44.327 -11.427 11.613 1.00 96.50 433 PRO A C 1
ATOM 3359 O O . PRO A 1 433 ? -43.520 -11.716 10.728 1.00 96.50 433 PRO A O 1
ATOM 3362 N N . THR A 1 434 ? -45.443 -12.137 11.790 1.00 95.62 434 THR A N 1
ATOM 3363 C CA . THR A 1 434 ? -45.798 -13.321 10.968 1.00 95.62 434 THR A CA 1
ATOM 3364 C C . THR A 1 434 ? -46.078 -12.993 9.490 1.00 95.62 434 THR A C 1
ATOM 3366 O O . THR A 1 434 ? -46.239 -13.889 8.655 1.00 95.62 434 THR A O 1
ATOM 3369 N N . THR A 1 435 ? -46.115 -11.700 9.157 1.00 96.88 435 THR A N 1
ATOM 3370 C CA . THR A 1 435 ? -46.044 -11.155 7.799 1.00 96.88 435 THR A CA 1
ATOM 3371 C C . THR A 1 435 ? -44.831 -10.234 7.701 1.00 96.88 435 THR A C 1
ATOM 3373 O O . THR A 1 435 ? -44.820 -9.170 8.315 1.00 96.88 435 THR A O 1
ATOM 3376 N N . VAL A 1 436 ? -43.820 -10.624 6.926 1.00 96.50 436 VAL A N 1
ATOM 3377 C CA . VAL A 1 436 ? -42.523 -9.936 6.868 1.00 96.50 436 VAL A CA 1
ATOM 3378 C C . VAL A 1 436 ? -42.110 -9.650 5.431 1.00 96.50 436 VAL A C 1
ATOM 3380 O O . VAL A 1 436 ? -42.236 -10.504 4.557 1.00 96.50 436 VAL A O 1
ATOM 3383 N N . THR A 1 437 ? -41.598 -8.449 5.176 1.00 97.31 437 THR A N 1
ATOM 3384 C CA . THR A 1 437 ? -40.992 -8.104 3.886 1.00 97.31 437 THR A CA 1
ATOM 3385 C C . THR A 1 437 ? -39.507 -8.441 3.928 1.00 97.31 437 THR A C 1
ATOM 3387 O O . THR A 1 437 ? -38.767 -7.866 4.722 1.00 97.31 437 THR A O 1
ATOM 3390 N N . LEU A 1 438 ? -39.089 -9.378 3.080 1.00 97.75 438 LEU A N 1
ATOM 3391 C CA . LEU A 1 438 ? -37.688 -9.672 2.810 1.00 97.75 438 LEU A CA 1
ATOM 3392 C C . LEU A 1 438 ? -37.180 -8.660 1.779 1.00 97.75 438 LEU A C 1
ATOM 3394 O O . LEU A 1 438 ? -37.814 -8.507 0.733 1.00 97.75 438 LEU A O 1
ATOM 3398 N N . THR A 1 439 ? -36.067 -7.985 2.048 1.00 93.12 439 THR A N 1
ATOM 3399 C CA . THR A 1 439 ? -35.450 -7.011 1.133 1.00 93.12 439 THR A CA 1
ATOM 3400 C C . THR A 1 439 ? -33.973 -7.320 0.933 1.00 93.12 439 THR A C 1
ATOM 3402 O O . THR A 1 439 ? -33.309 -7.844 1.833 1.00 93.12 439 THR A O 1
ATOM 3405 N N . TRP A 1 440 ? -33.465 -7.021 -0.256 1.00 95.06 440 TRP A N 1
ATOM 3406 C CA . TRP A 1 440 ? -32.061 -7.186 -0.617 1.00 95.06 440 TRP A CA 1
ATOM 3407 C C . TRP A 1 440 ? -31.625 -6.081 -1.574 1.00 95.06 440 TRP A C 1
ATOM 3409 O O . TRP A 1 440 ? -32.438 -5.514 -2.302 1.00 95.06 440 TRP A O 1
ATOM 3419 N N . THR A 1 441 ? -30.330 -5.806 -1.617 1.00 85.31 441 THR A N 1
ATOM 3420 C CA . THR A 1 441 ? -29.748 -4.911 -2.611 1.00 85.31 441 THR A CA 1
ATOM 3421 C C . THR A 1 441 ? -29.705 -5.634 -3.964 1.00 85.31 441 THR A C 1
ATOM 3423 O O . THR A 1 441 ? -29.342 -6.817 -4.000 1.00 85.31 441 THR A O 1
ATOM 3426 N N . PRO A 1 442 ? -30.091 -4.972 -5.074 1.00 79.31 442 PRO A N 1
ATOM 3427 C CA . PRO A 1 442 ? -30.038 -5.587 -6.392 1.00 79.31 442 PRO A CA 1
ATOM 3428 C C . PRO A 1 442 ? -28.622 -6.040 -6.746 1.00 79.31 442 PRO A C 1
ATOM 3430 O O . PRO A 1 442 ? -27.663 -5.291 -6.567 1.00 79.31 442 PRO A O 1
ATOM 3433 N N . SER A 1 443 ? -28.525 -7.254 -7.278 1.00 76.06 443 SER A N 1
ATOM 3434 C CA . SER A 1 443 ? -27.353 -7.750 -7.977 1.00 76.06 443 SER A CA 1
ATOM 3435 C C . SER A 1 443 ? -27.465 -7.456 -9.467 1.00 76.06 443 SER A C 1
ATOM 3437 O O . SER A 1 443 ? -28.527 -7.250 -10.054 1.00 76.06 443 SER A O 1
ATOM 3439 N N . ASP A 1 444 ? -26.308 -7.435 -10.066 1.00 65.81 444 ASP A N 1
ATOM 3440 C CA . ASP A 1 444 ? -26.030 -7.351 -11.472 1.00 65.81 444 ASP A CA 1
ATOM 3441 C C . ASP A 1 444 ? -26.321 -8.588 -12.294 1.00 65.81 444 ASP A C 1
ATOM 3443 O O . ASP A 1 444 ? -26.477 -9.673 -11.743 1.00 65.81 444 ASP A O 1
ATOM 3447 N N . GLU A 1 445 ? -26.380 -8.391 -13.618 1.00 69.75 445 GLU A N 1
ATOM 3448 C CA . GLU A 1 445 ? -26.644 -9.436 -14.618 1.00 69.75 445 GLU A CA 1
ATOM 3449 C C . GLU A 1 445 ? -27.808 -10.332 -14.180 1.00 69.75 445 GLU A C 1
ATOM 3451 O O . GLU A 1 445 ? -27.823 -11.535 -14.390 1.00 69.75 445 GLU A O 1
ATOM 3456 N N . THR A 1 446 ? -28.777 -9.724 -13.491 1.00 79.50 446 THR A N 1
ATOM 3457 C CA . THR A 1 446 ? -29.881 -10.407 -12.836 1.00 79.50 446 THR A CA 1
ATOM 3458 C C . THR A 1 446 ? -31.165 -9.992 -13.518 1.00 79.50 446 THR A C 1
ATOM 3460 O O . THR A 1 446 ? -31.550 -8.823 -13.486 1.00 79.50 446 THR A O 1
ATOM 3463 N N . ASP A 1 447 ? -31.840 -10.969 -14.103 1.00 84.94 447 ASP A N 1
ATOM 3464 C CA . ASP A 1 447 ? -33.161 -10.791 -14.688 1.00 84.94 447 ASP A CA 1
ATOM 3465 C C . ASP A 1 447 ? -34.255 -11.047 -13.638 1.00 84.94 447 ASP A C 1
ATOM 3467 O O . ASP A 1 447 ? -35.267 -10.343 -13.598 1.00 84.94 447 ASP A O 1
ATOM 3471 N N . ASP A 1 448 ? -34.046 -12.025 -12.746 1.00 93.19 448 ASP A N 1
ATOM 3472 C CA . ASP A 1 448 ? -34.941 -12.296 -11.622 1.00 93.19 448 ASP A CA 1
ATOM 3473 C C . ASP A 1 448 ? -34.242 -12.904 -10.393 1.00 93.19 448 ASP A C 1
ATOM 3475 O O . ASP A 1 448 ? -33.094 -13.346 -10.429 1.00 93.19 448 ASP A O 1
ATOM 3479 N N . TYR A 1 449 ? -34.961 -12.909 -9.271 1.00 96.94 449 TYR A N 1
ATOM 3480 C CA . TYR A 1 449 ? -34.517 -13.453 -7.993 1.00 96.94 449 TYR A CA 1
ATOM 3481 C C . TYR A 1 449 ? -35.402 -14.617 -7.568 1.00 96.94 449 TYR A C 1
ATOM 3483 O O . TYR A 1 449 ? -36.629 -14.502 -7.541 1.00 96.94 449 TYR A O 1
ATOM 3491 N N . VAL A 1 450 ? -34.778 -15.715 -7.153 1.00 97.62 450 VAL A N 1
ATOM 3492 C CA . VAL A 1 450 ? -35.421 -16.893 -6.572 1.00 97.62 450 VAL A CA 1
ATOM 3493 C C . VAL A 1 450 ? -35.254 -16.861 -5.053 1.00 97.62 450 VAL A C 1
ATOM 3495 O O . VAL A 1 450 ? -34.142 -16.932 -4.526 1.00 97.62 450 VAL A O 1
ATOM 3498 N N . ILE A 1 451 ? -36.371 -16.764 -4.336 1.00 98.06 451 ILE A N 1
ATOM 3499 C CA . ILE A 1 451 ? -36.414 -16.700 -2.874 1.00 98.06 451 ILE A CA 1
ATOM 3500 C C . ILE A 1 451 ? -36.566 -18.100 -2.295 1.00 98.06 451 ILE A C 1
ATOM 3502 O O . ILE A 1 451 ? -37.416 -18.879 -2.731 1.00 98.06 451 ILE A O 1
ATOM 3506 N N . TYR A 1 452 ? -35.798 -18.384 -1.248 1.00 97.88 452 TYR A N 1
ATOM 3507 C CA . TYR A 1 452 ? -35.926 -19.585 -0.435 1.00 97.88 452 TYR A CA 1
ATOM 3508 C C . TYR A 1 452 ? -36.203 -19.185 1.010 1.00 97.88 452 TYR A C 1
ATOM 3510 O O . TYR A 1 452 ? -35.452 -18.389 1.569 1.00 97.88 452 TYR A O 1
ATOM 3518 N N . ILE A 1 453 ? -37.222 -19.775 1.633 1.00 97.62 453 ILE A N 1
ATOM 3519 C CA . ILE A 1 453 ? -37.482 -19.651 3.071 1.00 97.62 453 ILE A CA 1
ATOM 3520 C C . ILE A 1 453 ? -37.991 -20.980 3.647 1.00 97.62 453 ILE A C 1
ATOM 3522 O O . ILE A 1 453 ? -38.772 -21.686 3.011 1.00 97.62 453 ILE A O 1
ATOM 3526 N N . GLY A 1 454 ? -37.544 -21.343 4.850 1.00 96.81 454 GLY A N 1
ATOM 3527 C CA . GLY A 1 454 ? -37.955 -22.582 5.516 1.00 96.81 454 GLY A CA 1
ATOM 3528 C C . GLY A 1 454 ? -37.446 -22.700 6.950 1.00 96.81 454 GLY A C 1
ATOM 3529 O O . GLY A 1 454 ? -36.606 -21.924 7.387 1.00 96.81 454 GLY A O 1
ATOM 3530 N N . THR A 1 455 ? -37.943 -23.683 7.697 1.00 96.69 455 THR A N 1
ATOM 3531 C CA . THR A 1 455 ? -37.609 -23.897 9.122 1.00 96.69 455 THR A CA 1
ATOM 3532 C C . THR A 1 455 ? -36.419 -24.840 9.337 1.00 96.69 455 THR A C 1
ATOM 3534 O O . THR A 1 455 ? -36.135 -25.244 10.460 1.00 96.69 455 THR A O 1
ATOM 3537 N N . SER A 1 456 ? -35.738 -25.243 8.263 1.00 91.44 456 SER A N 1
ATOM 3538 C CA . SER A 1 456 ? -34.587 -26.147 8.299 1.00 91.44 456 SER A CA 1
ATOM 3539 C C . SER A 1 456 ? -33.624 -25.846 7.157 1.00 91.44 456 SER A C 1
ATOM 3541 O O . SER A 1 456 ? -34.050 -25.460 6.068 1.00 91.44 456 SER A O 1
ATOM 3543 N N . THR A 1 457 ? -32.337 -26.093 7.377 1.00 88.62 457 THR A N 1
ATOM 3544 C CA . THR A 1 457 ? -31.301 -26.060 6.340 1.00 88.62 457 THR A CA 1
ATOM 3545 C C . THR A 1 457 ? -30.905 -27.492 5.935 1.00 88.62 457 THR A C 1
ATOM 3547 O O . THR A 1 457 ? -30.983 -28.399 6.766 1.00 88.62 457 THR A O 1
ATOM 3550 N N . PRO A 1 458 ? -30.489 -27.739 4.677 1.00 87.44 458 PRO A N 1
ATOM 3551 C CA . PRO A 1 458 ? -30.345 -26.779 3.581 1.00 87.44 458 PRO A CA 1
ATOM 3552 C C . PRO A 1 458 ? -31.686 -26.391 2.934 1.00 87.44 458 PRO A C 1
ATOM 3554 O O . PRO A 1 458 ? -32.608 -27.195 2.832 1.00 87.44 458 PRO A O 1
ATOM 3557 N N . LEU A 1 459 ? -31.772 -25.151 2.449 1.00 92.56 459 LEU A N 1
ATOM 3558 C CA . LEU A 1 459 ? -32.938 -24.635 1.727 1.00 92.56 459 LEU A CA 1
ATOM 3559 C C . LEU A 1 459 ? -32.870 -25.045 0.248 1.00 92.56 459 LEU A C 1
ATOM 3561 O O . LEU A 1 459 ? -32.262 -24.351 -0.569 1.00 92.56 459 LEU A O 1
ATOM 3565 N N . THR A 1 460 ? -33.451 -26.194 -0.093 1.00 86.88 460 THR A N 1
ATOM 3566 C CA . THR A 1 460 ? -33.345 -26.795 -1.436 1.00 86.88 460 THR A CA 1
ATOM 3567 C C . THR A 1 460 ? -34.499 -26.455 -2.375 1.00 86.88 460 THR A C 1
ATOM 3569 O O . THR A 1 460 ? -34.305 -26.490 -3.585 1.00 86.88 460 THR A O 1
ATOM 3572 N N . ASN A 1 461 ? -35.670 -26.094 -1.845 1.00 90.62 461 ASN A N 1
ATOM 3573 C CA . ASN A 1 461 ? -36.866 -25.821 -2.645 1.00 90.62 461 ASN A CA 1
ATOM 3574 C C . ASN A 1 461 ? -37.174 -24.315 -2.687 1.00 90.62 461 ASN A C 1
ATOM 3576 O O . ASN A 1 461 ? -37.252 -23.702 -1.618 1.00 90.62 461 ASN A O 1
ATOM 3580 N N . PRO A 1 462 ? -37.367 -23.720 -3.878 1.00 95.06 462 PRO A N 1
ATOM 3581 C CA . PRO A 1 462 ? -37.702 -22.308 -4.004 1.00 95.06 462 PRO A CA 1
ATOM 3582 C C . PRO A 1 462 ? -39.131 -22.038 -3.524 1.00 95.06 462 PRO A C 1
ATOM 3584 O O . PRO A 1 462 ? -40.045 -22.830 -3.752 1.00 95.06 462 PRO A O 1
ATOM 3587 N N . THR A 1 463 ? -39.321 -20.901 -2.865 1.00 96.62 463 THR A N 1
ATOM 3588 C CA . THR A 1 463 ? -40.620 -20.439 -2.366 1.00 96.62 463 THR A CA 1
ATOM 3589 C C . THR A 1 463 ? -41.308 -19.515 -3.367 1.00 96.62 463 THR A C 1
ATOM 3591 O O . THR A 1 463 ? -42.521 -19.600 -3.542 1.00 96.62 463 THR A O 1
ATOM 3594 N N . ALA A 1 464 ? -40.548 -18.631 -4.020 1.00 96.38 464 ALA A N 1
ATOM 3595 C CA . ALA A 1 464 ? -41.073 -17.661 -4.978 1.00 96.38 464 ALA A CA 1
ATOM 3596 C C . ALA A 1 464 ? -39.983 -17.150 -5.933 1.00 96.38 464 ALA A C 1
ATOM 3598 O O . ALA A 1 464 ? -38.792 -17.306 -5.664 1.00 96.38 464 ALA A O 1
ATOM 3599 N N . THR A 1 465 ? -40.410 -16.487 -7.010 1.00 96.38 465 THR A N 1
ATOM 3600 C CA . THR A 1 465 ? -39.546 -15.755 -7.946 1.00 96.38 465 THR A CA 1
ATOM 3601 C C . THR A 1 465 ? -40.104 -14.349 -8.164 1.00 96.38 465 THR A C 1
ATOM 3603 O O . THR A 1 465 ? -41.323 -14.175 -8.219 1.00 96.38 465 THR A O 1
ATOM 3606 N N . THR A 1 466 ? -39.240 -13.341 -8.268 1.00 95.81 466 THR A N 1
ATOM 3607 C CA . THR A 1 466 ? -39.631 -11.935 -8.465 1.00 95.81 466 THR A CA 1
ATOM 3608 C C . THR A 1 466 ? -38.561 -11.166 -9.241 1.00 95.81 466 THR A C 1
ATOM 3610 O O . THR A 1 466 ? -37.380 -11.455 -9.098 1.00 95.81 466 THR A O 1
ATOM 3613 N N . GLY A 1 467 ? -38.965 -10.162 -10.023 1.00 92.94 467 GLY A N 1
ATOM 3614 C CA . GLY A 1 467 ? -38.043 -9.192 -10.640 1.00 92.94 467 GLY A CA 1
ATOM 3615 C C . GLY A 1 467 ? -37.761 -7.962 -9.764 1.00 92.94 467 GLY A C 1
ATOM 3616 O O . GLY A 1 467 ? -37.010 -7.080 -10.158 1.00 92.94 467 GLY A O 1
ATOM 3617 N N . ASN A 1 468 ? -38.390 -7.869 -8.588 1.00 93.25 468 ASN A N 1
ATOM 3618 C CA . ASN A 1 468 ? -38.159 -6.783 -7.631 1.00 93.25 468 ASN A CA 1
ATOM 3619 C C . ASN A 1 468 ? -37.097 -7.176 -6.599 1.00 93.25 468 ASN A C 1
ATOM 3621 O O . ASN A 1 468 ? -36.820 -8.351 -6.403 1.00 93.25 468 ASN A O 1
ATOM 3625 N N . THR A 1 469 ? -36.591 -6.204 -5.849 1.00 95.19 469 THR A N 1
ATOM 3626 C CA . THR A 1 469 ? -35.606 -6.407 -4.771 1.00 95.19 469 THR A CA 1
ATOM 3627 C C . THR A 1 469 ? -36.239 -6.581 -3.385 1.00 95.19 469 THR A C 1
ATOM 3629 O O . THR A 1 469 ? -35.619 -6.376 -2.341 1.00 95.19 469 THR A O 1
ATOM 3632 N N . GLN A 1 470 ? -37.524 -6.931 -3.375 1.00 95.31 470 GLN A N 1
ATOM 3633 C CA . GLN A 1 470 ? -38.296 -7.185 -2.169 1.00 95.31 470 GLN A CA 1
ATOM 3634 C C . GLN A 1 470 ? -39.383 -8.231 -2.420 1.00 95.31 470 GLN A C 1
ATOM 3636 O O . GLN A 1 470 ? -39.956 -8.310 -3.514 1.00 95.31 470 GLN A O 1
ATOM 3641 N N . TRP A 1 471 ? -39.702 -9.006 -1.384 1.00 97.94 471 TRP A N 1
ATOM 3642 C CA . TRP A 1 471 ? -40.774 -9.998 -1.400 1.00 97.94 471 TRP A CA 1
ATOM 3643 C C . TRP A 1 471 ? -41.405 -10.169 -0.014 1.00 97.94 471 TRP A C 1
ATOM 3645 O O . TRP A 1 471 ? -40.702 -10.300 0.985 1.00 97.94 471 TRP A O 1
ATOM 3655 N N . GLN A 1 472 ? -42.737 -10.182 0.060 1.00 97.69 472 GLN A N 1
ATOM 3656 C CA . GLN A 1 472 ? -43.463 -10.320 1.324 1.00 97.69 472 GLN A CA 1
ATOM 3657 C C . GLN A 1 472 ? -43.779 -11.791 1.624 1.00 97.69 472 GLN A C 1
ATOM 3659 O O . GLN A 1 472 ? -44.582 -12.418 0.932 1.00 97.69 472 GLN A O 1
ATOM 3664 N N . ALA A 1 473 ? -43.190 -12.319 2.695 1.00 96.00 473 ALA A N 1
ATOM 3665 C CA . ALA A 1 473 ? -43.538 -13.612 3.262 1.00 96.00 473 ALA A CA 1
ATOM 3666 C C . ALA A 1 473 ? -44.784 -13.467 4.148 1.00 96.00 473 ALA A C 1
ATOM 3668 O O . ALA A 1 473 ? -44.821 -12.638 5.057 1.00 96.00 473 ALA A O 1
ATOM 3669 N N . THR A 1 474 ? -45.804 -14.284 3.894 1.00 95.00 474 THR A N 1
ATOM 3670 C CA . THR A 1 474 ? -47.065 -14.305 4.653 1.00 95.00 474 THR A CA 1
ATOM 3671 C C . THR A 1 474 ? -47.328 -15.705 5.207 1.00 95.00 474 THR A C 1
ATOM 3673 O O . THR A 1 474 ? -46.783 -16.690 4.709 1.00 95.00 474 THR A O 1
ATOM 3676 N N . GLY A 1 475 ? -48.167 -15.806 6.243 1.00 92.75 475 GLY A N 1
ATOM 3677 C CA . GLY A 1 475 ? -48.586 -17.098 6.804 1.00 92.75 475 GLY A CA 1
ATOM 3678 C C . GLY A 1 475 ? -47.513 -17.819 7.628 1.00 92.75 475 GLY A C 1
ATOM 3679 O O . GLY A 1 475 ? -47.590 -19.039 7.793 1.00 92.75 475 GLY A O 1
ATOM 3680 N N . LEU A 1 476 ? -46.516 -17.088 8.139 1.00 96.75 476 LEU A N 1
ATOM 3681 C CA . LEU A 1 476 ? -45.493 -17.654 9.015 1.00 96.75 476 LEU A CA 1
ATOM 3682 C C . LEU A 1 476 ? -46.096 -18.011 10.381 1.00 96.75 476 LEU A C 1
ATOM 3684 O O . LEU A 1 476 ? -47.001 -17.339 10.874 1.00 96.75 476 LEU A O 1
ATOM 3688 N N . GLN A 1 477 ? -45.607 -19.090 10.987 1.00 97.62 477 GLN A N 1
ATOM 3689 C CA . GLN A 1 477 ? -46.038 -19.505 12.320 1.00 97.62 477 GLN A CA 1
ATOM 3690 C C . GLN A 1 477 ? -45.349 -18.646 13.373 1.00 97.62 477 GLN A C 1
ATOM 3692 O O . GLN A 1 477 ? -44.153 -18.412 13.256 1.00 97.62 477 GLN A O 1
ATOM 3697 N N . ALA A 1 478 ? -46.090 -18.223 14.398 1.00 96.31 478 ALA A N 1
ATOM 3698 C CA . ALA A 1 478 ? -45.551 -17.494 15.545 1.00 96.31 478 ALA A CA 1
ATOM 3699 C C . ALA A 1 478 ? -44.456 -18.301 16.269 1.00 96.31 478 ALA A C 1
ATOM 3701 O O . ALA A 1 478 ? -44.447 -19.534 16.216 1.00 96.31 478 ALA A O 1
ATOM 3702 N N . ASN A 1 479 ? -43.552 -17.611 16.969 1.00 95.94 479 ASN A N 1
ATOM 3703 C CA . ASN A 1 479 ? -42.460 -18.207 17.753 1.00 95.94 479 ASN A CA 1
ATOM 3704 C C . ASN A 1 479 ? -41.632 -19.273 17.000 1.00 95.94 479 ASN A C 1
ATOM 3706 O O . ASN A 1 479 ? -41.201 -20.269 17.585 1.00 95.94 479 ASN A O 1
ATOM 3710 N N . THR A 1 480 ? -41.424 -19.092 15.693 1.00 98.06 480 THR A N 1
ATOM 3711 C CA . THR A 1 480 ? -40.750 -20.073 14.834 1.00 98.06 480 THR A CA 1
ATOM 3712 C C . THR A 1 480 ? -39.488 -19.480 14.211 1.00 98.06 480 THR A C 1
ATOM 3714 O O . THR A 1 480 ? -39.497 -18.357 13.706 1.00 98.06 480 THR A O 1
ATOM 3717 N N . LEU A 1 481 ? -38.394 -20.250 14.238 1.00 97.25 481 LEU A N 1
ATOM 3718 C CA . LEU A 1 481 ? -37.141 -19.916 13.561 1.00 97.25 481 LEU A CA 1
ATOM 3719 C C . LEU A 1 481 ? -37.254 -20.235 12.066 1.00 97.25 481 LEU A C 1
ATOM 3721 O O . LEU A 1 481 ? -37.467 -21.386 11.678 1.00 97.25 481 LEU A O 1
ATOM 3725 N N . TYR A 1 482 ? -37.053 -19.219 11.236 1.00 98.06 482 TYR A N 1
ATOM 3726 C CA . TYR A 1 482 ? -36.970 -19.337 9.788 1.00 98.06 482 TYR A CA 1
ATOM 3727 C C . TYR A 1 482 ? -35.557 -19.038 9.305 1.00 98.06 482 TYR A C 1
ATOM 3729 O O . TYR A 1 482 ? -34.873 -18.165 9.833 1.00 98.06 482 TYR A O 1
ATOM 3737 N N . HIS A 1 483 ? -35.149 -19.744 8.258 1.00 97.56 483 HIS A N 1
ATOM 3738 C CA . HIS A 1 483 ? -33.958 -19.497 7.461 1.00 97.56 483 HIS A CA 1
ATOM 3739 C C . HIS A 1 483 ? -34.382 -19.035 6.074 1.00 97.56 483 HIS A C 1
ATOM 3741 O O . HIS A 1 483 ? -35.346 -19.570 5.526 1.00 97.56 483 HIS A O 1
ATOM 3747 N N . TRP A 1 484 ? -33.652 -18.095 5.484 1.00 97.94 484 TRP A N 1
ATOM 3748 C CA . TRP A 1 484 ? -33.918 -17.608 4.139 1.00 97.94 484 TRP A CA 1
ATOM 3749 C C . TRP A 1 484 ? -32.638 -17.256 3.382 1.00 97.94 484 TRP A C 1
ATOM 3751 O O . TRP A 1 484 ? -31.597 -16.981 3.979 1.00 97.94 484 TRP A O 1
ATOM 3761 N N . ARG A 1 485 ? -32.720 -17.301 2.054 1.00 97.00 485 ARG A N 1
ATOM 3762 C CA . ARG A 1 485 ? -31.685 -16.827 1.128 1.00 97.00 485 ARG A CA 1
ATOM 3763 C C . ARG A 1 485 ? -32.322 -16.374 -0.179 1.00 97.00 485 ARG A C 1
ATOM 3765 O O . ARG A 1 485 ? -33.437 -16.794 -0.503 1.00 97.00 485 ARG A O 1
ATOM 3772 N N . VAL A 1 486 ? -31.583 -15.587 -0.947 1.00 97.44 486 VAL A N 1
ATOM 3773 C CA . VAL A 1 486 ? -31.980 -15.134 -2.281 1.00 97.44 486 VAL A CA 1
ATOM 3774 C C . VAL A 1 486 ? -30.932 -15.596 -3.284 1.00 97.44 486 VAL A C 1
ATOM 3776 O O . VAL A 1 486 ? -29.733 -15.539 -3.022 1.00 97.44 486 VAL A O 1
ATOM 3779 N N . VAL A 1 487 ? -31.388 -16.102 -4.424 1.00 95.94 487 VAL A N 1
ATOM 3780 C CA . VAL A 1 487 ? -30.534 -16.517 -5.537 1.00 95.94 487 VAL A CA 1
ATOM 3781 C C . VAL A 1 487 ? -30.865 -15.642 -6.736 1.00 95.94 487 VAL A C 1
ATOM 3783 O O . VAL A 1 487 ? -32.012 -15.630 -7.170 1.00 95.94 487 VAL A O 1
ATOM 3786 N N . ALA A 1 488 ? -29.884 -14.914 -7.253 1.00 93.06 488 ALA A N 1
ATOM 3787 C CA . ALA A 1 488 ? -30.009 -14.180 -8.503 1.00 93.06 488 ALA A CA 1
ATOM 3788 C C . ALA A 1 488 ? -29.906 -15.126 -9.698 1.00 93.06 488 ALA A C 1
ATOM 3790 O O . ALA A 1 488 ? -29.163 -16.113 -9.636 1.00 93.06 488 ALA A O 1
ATOM 3791 N N . ARG A 1 489 ? -30.644 -14.825 -10.768 1.00 90.25 489 ARG A N 1
ATOM 3792 C CA . ARG A 1 489 ? -30.655 -15.593 -12.013 1.00 90.25 489 ARG A CA 1
ATOM 3793 C C . ARG A 1 489 ? -30.695 -14.682 -13.241 1.00 90.25 489 ARG A C 1
ATOM 3795 O O . ARG A 1 489 ? -31.415 -13.683 -13.246 1.00 90.25 489 ARG A O 1
ATOM 3802 N N . ASP A 1 490 ? -29.962 -15.069 -14.281 1.00 83.62 490 ASP A N 1
ATOM 3803 C CA . ASP A 1 490 ? -29.970 -14.418 -15.595 1.00 83.62 490 ASP A CA 1
ATOM 3804 C C . ASP A 1 490 ? -30.844 -15.178 -16.611 1.00 83.62 490 ASP A C 1
ATOM 3806 O O . ASP A 1 490 ? -31.331 -16.292 -16.388 1.00 83.62 490 ASP A O 1
ATOM 3810 N N . SER A 1 491 ? -31.013 -14.576 -17.780 1.00 79.44 491 SER A N 1
ATOM 3811 C CA . SER A 1 491 ? -31.696 -15.124 -18.952 1.00 79.44 491 SER A CA 1
ATOM 3812 C C . SER A 1 491 ? -30.975 -16.316 -19.589 1.00 79.44 491 SER A C 1
ATOM 3814 O O . SER A 1 491 ? -31.565 -16.996 -20.431 1.00 79.44 491 SER A O 1
ATOM 3816 N N . CYS A 1 492 ? -29.738 -16.604 -19.176 1.00 70.06 492 CYS A N 1
ATOM 3817 C CA . CYS A 1 492 ? -28.967 -17.788 -19.556 1.00 70.06 492 CYS A CA 1
ATOM 3818 C C . CYS A 1 492 ? -29.080 -18.934 -18.526 1.00 70.06 492 CYS A C 1
ATOM 3820 O O . CYS A 1 492 ? -28.388 -19.943 -18.667 1.00 70.06 492 CYS A O 1
ATOM 3822 N N . GLU A 1 493 ? -29.954 -18.802 -17.519 1.00 80.88 493 GLU A N 1
ATOM 3823 C CA . GLU A 1 493 ? -30.178 -19.742 -16.409 1.00 80.88 493 GLU A CA 1
ATOM 3824 C C . GLU A 1 493 ? -28.981 -19.949 -15.460 1.00 80.88 493 GLU A C 1
ATOM 3826 O O . GLU A 1 493 ? -28.957 -20.904 -14.677 1.00 80.88 493 GLU A O 1
ATOM 3831 N N . GLN A 1 494 ? -27.998 -19.051 -15.469 1.00 74.75 494 GLN A N 1
ATOM 3832 C CA . GLN A 1 494 ? -26.918 -19.055 -14.486 1.00 74.75 494 GLN A CA 1
ATOM 3833 C C . GLN A 1 494 ? -27.398 -18.452 -13.169 1.00 74.75 494 GLN A C 1
ATOM 3835 O O . GLN A 1 494 ? -28.303 -17.621 -13.146 1.00 74.75 494 GLN A O 1
ATOM 3840 N N . THR A 1 495 ? -26.825 -18.907 -12.050 1.00 86.06 495 THR A N 1
ATOM 3841 C CA . THR A 1 495 ? -27.312 -18.536 -10.717 1.00 86.06 495 THR A CA 1
ATOM 3842 C C . THR A 1 495 ? -26.202 -18.277 -9.719 1.00 86.06 495 THR A C 1
ATOM 3844 O O . THR A 1 495 ? -25.259 -19.070 -9.632 1.00 86.06 495 THR A O 1
ATOM 3847 N N . THR A 1 496 ? -26.420 -17.285 -8.861 1.00 83.62 496 THR A N 1
ATOM 3848 C CA . THR A 1 496 ? -25.527 -16.952 -7.750 1.00 83.62 496 THR A CA 1
ATOM 3849 C C . THR A 1 496 ? -26.338 -16.702 -6.480 1.00 83.62 496 THR A C 1
ATOM 3851 O O . THR A 1 496 ? -27.348 -16.002 -6.491 1.00 83.62 496 THR A O 1
ATOM 3854 N N . GLY A 1 497 ? -25.947 -17.340 -5.373 1.00 88.81 497 GLY A N 1
ATOM 3855 C CA . GLY A 1 497 ? -26.714 -17.340 -4.124 1.00 88.81 497 GLY A CA 1
ATOM 3856 C C . GLY A 1 497 ? -26.107 -16.469 -3.033 1.00 88.81 497 GLY A C 1
ATOM 3857 O O . GLY A 1 497 ? -24.895 -16.491 -2.832 1.00 88.81 497 GLY A O 1
ATOM 3858 N N . SER A 1 498 ? -26.963 -15.772 -2.285 1.00 89.62 498 SER A N 1
ATOM 3859 C CA . SER A 1 498 ? -26.596 -15.082 -1.048 1.00 89.62 498 SER A CA 1
ATOM 3860 C C . SER A 1 498 ? -26.157 -16.058 0.054 1.00 89.62 498 SER A C 1
ATOM 3862 O O . SER A 1 498 ? -26.374 -17.274 -0.019 1.00 89.62 498 SER A O 1
ATOM 3864 N N . GLU A 1 499 ? -25.638 -15.501 1.151 1.00 87.44 499 GLU A N 1
ATOM 3865 C CA . GLU A 1 499 ? -25.598 -16.198 2.440 1.00 87.44 499 GLU A CA 1
ATOM 3866 C C . GLU A 1 499 ? -27.005 -16.647 2.895 1.00 87.44 499 GLU A C 1
ATOM 3868 O O . GLU A 1 499 ? -28.028 -16.149 2.412 1.00 87.44 499 GLU A O 1
ATOM 3873 N N . VAL A 1 500 ? -27.066 -17.584 3.847 1.00 93.50 500 VAL A N 1
ATOM 3874 C CA . VAL A 1 500 ? -28.321 -17.965 4.514 1.00 93.50 500 VAL A CA 1
ATOM 3875 C C . VAL A 1 500 ? -28.476 -17.138 5.784 1.00 93.50 500 VAL A C 1
ATOM 3877 O O . VAL A 1 500 ? -27.675 -17.266 6.709 1.00 93.50 500 VAL A O 1
ATOM 3880 N N . ARG A 1 501 ? -29.546 -16.343 5.868 1.00 95.06 501 ARG A N 1
ATOM 3881 C CA . ARG A 1 501 ? -29.927 -15.628 7.090 1.00 95.06 501 ARG A CA 1
ATOM 3882 C C . ARG A 1 501 ? -31.048 -16.328 7.838 1.00 95.06 501 ARG A C 1
ATOM 3884 O O . ARG A 1 501 ? -31.730 -17.185 7.289 1.00 95.06 501 ARG A O 1
ATOM 3891 N N . SER A 1 502 ? -31.242 -15.963 9.102 1.00 95.88 502 SER A N 1
ATOM 3892 C CA . SER A 1 502 ? -32.340 -16.471 9.922 1.00 95.88 502 SER A CA 1
ATOM 3893 C C . SER A 1 502 ? -33.041 -15.365 10.695 1.00 95.88 502 SER A C 1
ATOM 3895 O O . SER A 1 502 ? -32.424 -14.348 10.988 1.00 95.88 502 SER A O 1
ATOM 3897 N N . PHE A 1 503 ? -34.302 -15.579 11.057 1.00 97.75 503 PHE A N 1
ATOM 3898 C CA . PHE A 1 503 ? -35.061 -14.728 11.973 1.00 97.75 503 PHE A CA 1
ATOM 3899 C C . PHE A 1 503 ? -36.101 -15.559 12.736 1.00 97.75 503 PHE A C 1
ATOM 3901 O O . PHE A 1 503 ? -36.501 -16.628 12.277 1.00 97.75 503 PHE A O 1
ATOM 3908 N N . THR A 1 504 ? -36.535 -15.075 13.898 1.00 97.75 504 THR A N 1
ATOM 3909 C CA . THR A 1 504 ? -37.575 -15.697 14.728 1.00 97.75 504 THR A CA 1
ATOM 3910 C C . THR A 1 504 ? -38.790 -14.786 14.784 1.00 97.75 504 THR A C 1
ATOM 3912 O O . THR A 1 504 ? -38.667 -13.600 15.109 1.00 97.75 504 THR A O 1
ATOM 3915 N N . THR A 1 505 ? -39.958 -15.328 14.458 1.00 97.31 505 THR A N 1
ATOM 3916 C CA . THR A 1 505 ? -41.211 -14.570 14.508 1.00 97.31 505 THR A CA 1
ATOM 3917 C C . THR A 1 505 ? -41.674 -14.307 15.944 1.00 97.31 505 THR A C 1
ATOM 3919 O O . THR A 1 505 ? -41.335 -15.079 16.842 1.00 97.31 505 THR A O 1
ATOM 3922 N N . GLU A 1 506 ? -42.470 -13.253 16.138 1.00 92.88 506 GLU A N 1
ATOM 3923 C CA . GLU A 1 506 ? -43.180 -12.933 17.394 1.00 92.88 506 GLU A CA 1
ATOM 3924 C C . GLU A 1 506 ? -44.115 -14.046 17.902 1.00 92.88 506 GLU A C 1
ATOM 3926 O O . GLU A 1 506 ? -44.481 -14.946 17.104 1.00 92.88 506 GLU A O 1
#

Sequence (506 aa):
MGWAKYAFHEPPSNYYPSMPCVVSNGDDYNPEINEEPIEGSLRYCIEEVTGPRLIKVNYNGEIRLKTWLRLEDESYVKITGEYATGAGPTVTGAEFRIKDCNNIVLRYMRFRSGVLDSENPQYHCGRSLNIWGDQTGCNDIIVDHCSIGASRDDNISVSGKLCRVTVQNCIIGGGTIGYSRAGIGSAHGPAHEHERLTYCRNLITNTLERQLVFTGPGRVDFFNNVVSISRRTLEIWSGDGTNGPKMNIIKNHFQTPNLYLLRGGFFEDPIRAVETENPYTPNSNSPLLVLSTGDNTLHISGNLYLRFNVSAGEYEPTYTSNEWNMTVSQTSPPTAIYTNLATSLKKDDPWDMPSDTILDVEEVEGHVLENAGCRLPLSNPALDSYDQALRSAQLITGNSPSNVVFPDNLPANDGKPGIPLLDAPTHQATGVPTTVTLTWTPSDETDDYVIYIGTSTPLTNPTATTGNTQWQATGLQANTLYHWRVVARDSCEQTTGSEVRSFTTE

pLDDT: mean 80.77, std 16.16, range [34.38, 98.69]

Nearest PDB structures (foldseek):
  4yfd-assembly1_A  TM=7.297E-01  e=6.744E-04  Mus musculus
  1x4x-assembly1_A  TM=7.509E-01  e=2.711E-03  Homo sapiens
  7ceg-assembly1_A  TM=6.902E-01  e=1.165E-03  Mus musculus
  6tpw-assembly1_A  TM=7.680E-01  e=4.921E-03  Homo sapiens
  2dm4-assembly1_A  TM=6.934E-01  e=2.849E-03  Homo sapiens